Protein AF-A0A6N2RXX1-F1 (afdb_monomer_lite)

Foldseek 3Di:
DADQQPFDDPQDWQPSNQEHAQFEAEDEQVVVVVCQAAPDQDQVWADAQWDADPVRRTRGYTYWYHYDVDQWIWTQHDNNPAIATTHRRVVSLVVLLVVVLVVCLVCCQEPDQAQKDWDWQVNCCVPPVHHDAPNRHSQVVSLVVNVVDPQFPDWDDDGTTIITGGDNVSHDRHDDDDDDDDDDPVVVVVVVVVVVVVCVVPDDLVVSCCCCCVVVVHDPVRVVVVPHDRDDDDDDDDDDDDDDDDDDAADQQLLLLLLVLLCQLVVPDPVLGQWDDDVPDPGIDGDPPDDPVSSVVSSVVSCVLLVHDRGCSRGDPPSPDSLRSNLSSQLSVLLVVDDFQWWFWFFDLGANRDQPNTDIFIWTWHAADNVLSATWTHGPRYIDPRHHSSRGFFTADQVAQDDDPNRGRTDGHRNHDDVSNVVVSVVSNVVVVVVVVVVVVVVD

Secondary structure (DSSP, 8-state):
--B------SSTT--GGGEEEEEEEEEPHHHHHHHHHS----GGG----EEE-TTS-EEEEEEEEEETT-S-EEEEEGGGTEEEEETTHHHHHHHHHHHHHHHHHHHHHHH-SSSEEEEEHHHHHHHH-----TTSSHHHHHHHHHHT-TTEEEEEE-SSEEEEEEPGGG-S------PPP---HHHHHHHHHHHHHHHHHHS-HHHHHIIIIIIS---HHHHHHTT--------------------SS--HHHHHHHHHHHHHHTT--TTT-SEEE-TTSSSEEE-TT--HHHHHHHHHHHHHHHT--HHHHHH-S---SHHHHHHHHHHHHHHHH--TT-EEEEE-SS-SSSTT---EEEEEEEEEETTTTEEEEE-SSSEEEEEEGGGEEEEE-TT---EETTEETEEESTT--HHHHHHHHHHHHHHHHHHHHHHHHTT-

pLDDT: mean 76.18, std 17.65, range [24.36, 97.25]

Radius of gyration: 32.14 Å; chains: 1; bounding box: 74×52×93 Å

Structure (mmCIF, N/CA/C/O backbone):
data_AF-A0A6N2RXX1-F1
#
_entry.id   AF-A0A6N2RXX1-F1
#
loop_
_atom_site.group_PDB
_atom_site.id
_atom_site.type_symbol
_atom_site.label_atom_id
_atom_site.label_alt_id
_atom_site.label_comp_id
_atom_site.label_asym_id
_atom_site.label_entity_id
_atom_site.label_seq_id
_atom_site.pdbx_PDB_ins_code
_atom_site.Cartn_x
_atom_site.Cartn_y
_atom_site.Cartn_z
_atom_site.occupancy
_atom_site.B_iso_or_equiv
_atom_site.auth_seq_id
_atom_site.auth_comp_id
_atom_site.auth_asym_id
_atom_site.auth_atom_id
_atom_site.pdbx_PDB_model_num
ATOM 1 N N . MET A 1 1 ? -1.535 -0.292 22.516 1.00 28.02 1 MET A N 1
ATOM 2 C CA . MET A 1 1 ? -1.812 -1.536 21.790 1.00 28.02 1 MET A CA 1
ATOM 3 C C . MET A 1 1 ? -3.136 -1.359 21.082 1.00 28.02 1 MET A C 1
ATOM 5 O O . MET A 1 1 ? -4.119 -1.074 21.753 1.00 28.02 1 MET A O 1
ATOM 9 N N . ARG A 1 2 ? -3.084 -1.379 19.746 1.00 32.72 2 ARG A N 1
ATOM 10 C CA . ARG A 1 2 ? -4.184 -1.070 18.832 1.00 32.72 2 ARG A CA 1
ATOM 11 C C . ARG A 1 2 ? -4.596 -2.328 18.053 1.00 32.72 2 ARG A C 1
ATOM 13 O O . ARG A 1 2 ? -3.979 -3.392 18.169 1.00 32.72 2 ARG A O 1
ATOM 20 N N . LEU A 1 3 ? -5.670 -2.205 17.281 1.00 32.88 3 LEU A N 1
ATOM 21 C CA . LEU A 1 3 ? -6.400 -3.296 16.641 1.00 32.88 3 LEU A CA 1
ATOM 22 C C . LEU A 1 3 ? -5.507 -4.081 15.654 1.00 32.88 3 LEU A C 1
ATOM 24 O O . LEU A 1 3 ? -5.335 -3.693 14.500 1.00 32.88 3 LEU A O 1
ATOM 28 N N . LYS A 1 4 ? -4.931 -5.207 16.102 1.00 34.56 4 LYS A N 1
ATOM 29 C CA . LYS A 1 4 ? -4.137 -6.118 15.256 1.00 34.56 4 LYS A CA 1
ATOM 30 C C . LYS A 1 4 ? -5.055 -6.932 14.346 1.00 34.56 4 LYS A C 1
ATOM 32 O O . LYS A 1 4 ? -5.512 -8.018 14.700 1.00 34.56 4 LYS A O 1
ATOM 37 N N . LEU A 1 5 ? -5.312 -6.408 13.154 1.00 39.44 5 LEU A N 1
ATOM 38 C CA . LEU A 1 5 ? -6.092 -7.075 12.114 1.00 39.44 5 LEU A CA 1
ATOM 39 C C . LEU A 1 5 ? -5.300 -8.266 11.541 1.00 39.44 5 LEU A C 1
ATOM 41 O O . LEU A 1 5 ? -4.427 -8.092 10.705 1.00 39.44 5 LEU A O 1
ATOM 45 N N . GLN A 1 6 ? -5.582 -9.509 11.937 1.00 35.28 6 GLN A N 1
ATOM 46 C CA . GLN A 1 6 ? -5.047 -10.672 11.208 1.00 35.28 6 GLN A CA 1
ATOM 47 C C . GLN A 1 6 ? -5.893 -10.951 9.964 1.00 35.28 6 GLN A C 1
ATOM 49 O O . GLN A 1 6 ? -6.809 -11.770 9.995 1.00 35.28 6 GLN A O 1
ATOM 54 N N . LEU A 1 7 ? -5.587 -10.261 8.867 1.00 38.50 7 LEU A N 1
ATOM 55 C CA . LEU A 1 7 ? -6.271 -10.429 7.587 1.00 38.50 7 LEU A CA 1
ATOM 56 C C . LEU A 1 7 ? -5.532 -11.393 6.645 1.00 38.50 7 LEU A C 1
ATOM 58 O O . LEU A 1 7 ? -4.312 -11.322 6.511 1.00 38.50 7 LEU A O 1
ATOM 62 N N . PRO A 1 8 ? -6.227 -12.316 5.961 1.00 33.00 8 PRO A N 1
ATOM 63 C CA . PRO A 1 8 ? -5.597 -13.172 4.966 1.00 33.00 8 PRO A CA 1
ATOM 64 C C . PRO A 1 8 ? -5.339 -12.383 3.671 1.00 33.00 8 PRO A C 1
ATOM 66 O O . PRO A 1 8 ? -6.195 -12.306 2.792 1.00 33.00 8 PRO A O 1
ATOM 69 N N . ALA A 1 9 ? -4.137 -11.825 3.519 1.00 37.69 9 ALA A N 1
ATOM 70 C CA . ALA A 1 9 ? -3.698 -11.240 2.254 1.00 37.69 9 ALA A CA 1
ATOM 71 C C . ALA A 1 9 ? -3.457 -12.344 1.205 1.00 37.69 9 ALA A C 1
ATOM 73 O O . ALA A 1 9 ? -2.726 -13.309 1.439 1.00 37.69 9 ALA A O 1
ATOM 74 N N . LYS A 1 10 ? -4.044 -12.201 0.009 1.00 36.59 10 LYS A N 1
ATOM 75 C CA . LYS A 1 10 ? -3.850 -13.145 -1.111 1.00 36.59 10 LYS A CA 1
ATOM 76 C C . LYS A 1 10 ? -2.508 -12.980 -1.843 1.00 36.59 10 LYS A C 1
ATOM 78 O O . LYS A 1 10 ? -2.251 -13.720 -2.787 1.00 36.59 10 LYS A O 1
ATOM 83 N N . ALA A 1 11 ? -1.650 -12.069 -1.388 1.00 38.34 11 ALA A N 1
ATOM 84 C CA . ALA A 1 11 ? -0.317 -11.822 -1.930 1.00 38.34 11 ALA A CA 1
ATOM 85 C C . ALA A 1 11 ? 0.735 -11.824 -0.806 1.00 38.34 11 ALA A C 1
ATOM 87 O O . ALA A 1 11 ? 1.300 -10.802 -0.462 1.00 38.34 11 ALA A O 1
ATOM 88 N N . GLY A 1 12 ? 0.922 -12.985 -0.173 1.00 34.97 12 GLY A N 1
ATOM 89 C CA . GLY A 1 12 ? 2.182 -13.546 0.349 1.00 34.97 12 GLY A CA 1
ATOM 90 C C . GLY A 1 12 ? 3.215 -12.763 1.185 1.00 34.97 12 GLY A C 1
ATOM 91 O O . GLY A 1 12 ? 4.083 -13.444 1.727 1.00 34.97 12 GLY A O 1
ATOM 92 N N . ARG A 1 13 ? 3.216 -11.430 1.308 1.00 39.09 13 ARG A N 1
ATOM 93 C CA . ARG A 1 13 ? 4.309 -10.677 1.964 1.00 39.09 13 ARG A CA 1
ATOM 94 C C . ARG A 1 13 ? 3.906 -9.416 2.720 1.00 39.09 13 ARG A C 1
ATOM 96 O O . ARG A 1 13 ? 4.776 -8.806 3.327 1.00 39.09 13 ARG A O 1
ATOM 103 N N . PHE A 1 14 ? 2.627 -9.056 2.765 1.00 40.34 14 PHE A N 1
ATOM 104 C CA . PHE A 1 14 ? 2.208 -8.004 3.682 1.00 40.34 14 PHE A CA 1
ATOM 105 C C . PHE A 1 14 ? 2.160 -8.531 5.118 1.00 40.34 14 PHE A C 1
ATOM 107 O O . PHE A 1 14 ? 1.341 -9.387 5.474 1.00 40.34 14 PHE A O 1
ATOM 114 N N . HIS A 1 15 ? 3.076 -8.043 5.943 1.00 48.12 15 HIS A N 1
ATOM 115 C CA . HIS A 1 15 ? 3.173 -8.391 7.347 1.00 48.12 15 HIS A CA 1
ATOM 116 C C . HIS A 1 15 ? 2.319 -7.431 8.178 1.00 48.12 15 HIS A C 1
ATOM 118 O O . HIS A 1 15 ? 2.814 -6.515 8.817 1.00 48.12 15 HIS A O 1
ATOM 124 N N . ILE A 1 16 ? 1.008 -7.685 8.208 1.00 50.62 16 ILE A N 1
ATOM 125 C CA . ILE A 1 16 ? -0.006 -6.834 8.867 1.00 50.62 16 ILE A CA 1
ATOM 126 C C . ILE A 1 16 ? 0.280 -6.570 10.362 1.00 50.62 16 ILE A C 1
ATOM 128 O O . ILE A 1 16 ? -0.281 -5.660 10.960 1.00 50.62 16 ILE A O 1
ATOM 132 N N . PHE A 1 17 ? 1.179 -7.330 10.995 1.00 50.12 17 PHE A N 1
ATOM 133 C CA . PHE A 1 17 ? 1.635 -7.033 12.355 1.00 50.12 17 PHE A CA 1
ATOM 134 C C . PHE A 1 17 ? 2.428 -5.719 12.479 1.00 50.12 17 PHE A C 1
ATOM 136 O O . PHE A 1 17 ? 2.719 -5.322 13.605 1.00 50.12 17 PHE A O 1
ATOM 143 N N . GLU A 1 18 ? 2.755 -5.068 11.361 1.00 61.78 18 GLU A N 1
ATOM 144 C CA . GLU A 1 18 ? 3.398 -3.752 11.280 1.00 61.78 18 GLU A CA 1
ATOM 145 C C . GLU A 1 18 ? 2.392 -2.621 11.005 1.00 61.78 18 GLU A C 1
ATOM 147 O O . GLU A 1 18 ? 2.807 -1.499 10.746 1.00 61.78 18 GLU A O 1
ATOM 152 N N . CYS A 1 19 ? 1.077 -2.872 11.043 1.00 68.62 19 CYS A N 1
ATOM 153 C CA . CYS A 1 19 ? 0.059 -1.850 10.776 1.00 68.62 19 CYS A CA 1
ATOM 154 C C . CYS A 1 19 ? -1.012 -1.793 11.868 1.00 68.62 19 CYS A C 1
ATOM 156 O O . CYS A 1 19 ? -1.507 -2.822 12.332 1.00 68.62 19 CYS A O 1
ATOM 158 N N . GLU A 1 20 ? -1.401 -0.579 12.249 1.00 77.25 20 GLU A N 1
ATOM 159 C CA . GLU A 1 20 ? -2.408 -0.313 13.270 1.00 77.25 20 GLU A CA 1
ATOM 160 C C . GLU A 1 20 ? -3.449 0.694 12.771 1.00 77.25 20 GLU A C 1
ATOM 162 O O . GLU A 1 20 ? -3.149 1.850 12.465 1.00 77.25 20 GLU A O 1
ATOM 167 N N . ALA A 1 21 ? -4.705 0.244 12.726 1.00 83.06 21 ALA A N 1
ATOM 168 C CA . ALA A 1 21 ? -5.842 1.107 12.443 1.00 83.06 21 ALA A CA 1
ATOM 169 C C . ALA A 1 21 ? -6.197 1.919 13.690 1.00 83.06 21 ALA A C 1
ATOM 171 O O . ALA A 1 21 ? -6.701 1.368 14.669 1.00 83.06 21 ALA A O 1
ATOM 172 N N . VAL A 1 22 ? -5.923 3.222 13.648 1.00 81.75 22 VAL A N 1
ATOM 173 C CA . VAL A 1 22 ? -6.291 4.168 14.717 1.00 81.75 22 VAL A CA 1
ATOM 174 C C . VAL A 1 22 ? -7.716 4.682 14.564 1.00 81.75 22 VAL A C 1
ATOM 176 O O . VAL A 1 22 ? -8.329 5.124 15.527 1.00 81.75 22 VAL A O 1
ATOM 179 N N . ARG A 1 23 ? -8.251 4.601 13.345 1.00 85.50 23 ARG A N 1
ATOM 180 C CA . ARG A 1 23 ? -9.606 5.013 12.999 1.00 85.50 23 ARG A CA 1
ATOM 181 C C . ARG A 1 23 ? -10.190 4.047 11.982 1.00 85.50 23 ARG A C 1
ATOM 183 O O . ARG A 1 23 ? -9.459 3.483 11.164 1.00 85.50 23 ARG A O 1
ATOM 190 N N . LEU A 1 24 ? -11.504 3.893 12.013 1.00 89.44 24 LEU A N 1
ATOM 191 C CA . LEU A 1 24 ? -12.276 3.158 11.032 1.00 89.44 24 LEU A CA 1
ATOM 192 C C . LEU A 1 24 ? -13.330 4.071 10.410 1.00 89.44 24 LEU A C 1
ATOM 194 O O . LEU A 1 24 ? -14.099 4.723 11.109 1.00 89.44 24 LEU A O 1
ATOM 198 N N . VAL A 1 25 ? -13.379 4.099 9.082 1.00 90.12 25 VAL A N 1
ATOM 199 C CA . VAL A 1 25 ? -14.381 4.846 8.319 1.00 90.12 25 VAL A CA 1
ATOM 200 C C . VAL A 1 25 ? -15.158 3.870 7.451 1.00 90.12 25 VAL A C 1
ATOM 202 O O . VAL A 1 25 ? -14.565 3.087 6.713 1.00 90.12 25 VAL A O 1
ATOM 205 N N . THR A 1 26 ? -16.488 3.918 7.522 1.00 91.00 26 THR A N 1
ATOM 206 C CA . THR A 1 26 ? -17.349 3.179 6.593 1.00 91.00 26 THR A CA 1
ATOM 207 C C . THR A 1 26 ? -17.915 4.141 5.556 1.00 91.00 26 THR A C 1
ATOM 209 O O . THR A 1 26 ? -18.614 5.087 5.908 1.00 91.00 26 THR A O 1
ATOM 212 N N . LEU A 1 27 ? -17.594 3.905 4.286 1.00 91.94 27 LEU A N 1
ATOM 213 C CA . LEU A 1 27 ? -18.096 4.662 3.144 1.00 91.94 27 LEU A CA 1
ATOM 214 C C . LEU A 1 27 ? -19.328 3.976 2.530 1.00 91.94 27 LEU A C 1
ATOM 216 O O . LEU A 1 27 ? -19.380 2.739 2.496 1.00 91.94 27 LEU A O 1
ATOM 220 N N . PRO A 1 28 ? -20.293 4.743 1.991 1.00 93.38 28 PRO A N 1
ATOM 221 C CA . PRO A 1 28 ? -21.356 4.207 1.143 1.00 93.38 28 PRO A CA 1
ATOM 222 C C . PRO A 1 28 ? -20.793 3.429 -0.056 1.00 93.38 28 PRO A C 1
ATOM 224 O O . PRO A 1 28 ? -19.703 3.737 -0.531 1.00 93.38 28 PRO A O 1
ATOM 227 N N . ASP A 1 29 ? -21.548 2.458 -0.582 1.00 89.88 29 ASP A N 1
ATOM 228 C CA . ASP A 1 29 ? -21.119 1.588 -1.698 1.00 89.88 29 ASP A CA 1
ATOM 229 C C . ASP A 1 29 ? -20.567 2.377 -2.903 1.00 89.88 29 ASP A C 1
ATOM 231 O O . ASP A 1 29 ? -19.443 2.131 -3.336 1.00 89.88 29 ASP A O 1
ATOM 235 N N . GLU A 1 30 ? -21.314 3.373 -3.396 1.00 88.81 30 GLU A N 1
ATOM 236 C CA . GLU A 1 30 ? -20.895 4.190 -4.548 1.00 88.81 30 GLU A CA 1
ATOM 237 C C . GLU A 1 30 ? -19.594 4.962 -4.269 1.00 88.81 30 GLU A C 1
ATOM 239 O O . GLU A 1 30 ? -18.676 4.932 -5.084 1.00 88.81 30 GLU A O 1
ATOM 244 N N . GLU A 1 31 ? -19.470 5.581 -3.092 1.00 91.00 31 GLU A N 1
ATOM 245 C CA . GLU A 1 31 ? -18.271 6.342 -2.719 1.00 91.00 31 GLU A CA 1
ATOM 246 C C . GLU A 1 31 ? -17.062 5.427 -2.501 1.00 91.00 31 GLU A C 1
ATOM 248 O O . GLU A 1 31 ? -15.945 5.768 -2.882 1.00 91.00 31 GLU A O 1
ATOM 253 N N . PHE A 1 32 ? -17.274 4.243 -1.925 1.00 89.69 32 PHE A N 1
ATOM 254 C CA . PHE A 1 32 ? -16.216 3.257 -1.753 1.00 89.69 32 PHE A CA 1
ATOM 255 C C . PHE A 1 32 ? -15.717 2.730 -3.103 1.00 89.69 32 PHE A C 1
ATOM 257 O O . PHE A 1 32 ? -14.515 2.555 -3.278 1.00 89.69 32 PHE A O 1
ATOM 264 N N . GLN A 1 33 ? -16.609 2.510 -4.074 1.00 83.12 33 GLN A N 1
ATOM 265 C CA . GLN A 1 33 ? -16.212 2.125 -5.431 1.00 83.12 33 GLN A CA 1
ATOM 266 C C . GLN A 1 33 ? -15.432 3.226 -6.142 1.00 83.12 33 GLN A C 1
ATOM 268 O O . GLN A 1 33 ? -14.406 2.945 -6.760 1.00 83.12 33 GLN A O 1
ATOM 273 N N . ASP A 1 34 ? -15.883 4.474 -6.043 1.00 84.44 34 ASP A N 1
ATOM 274 C CA . ASP A 1 34 ? -15.155 5.613 -6.602 1.00 84.44 34 ASP A CA 1
ATOM 275 C C . ASP A 1 34 ? -13.771 5.754 -5.954 1.00 84.44 34 ASP A C 1
ATOM 277 O O . ASP A 1 34 ? -12.774 5.933 -6.654 1.00 84.44 34 ASP A O 1
ATOM 281 N N . PHE A 1 35 ? -13.691 5.567 -4.635 1.00 84.25 35 PHE A N 1
ATOM 282 C CA . PHE A 1 35 ? -12.435 5.549 -3.896 1.00 84.25 35 PHE A CA 1
ATOM 283 C C . PHE A 1 35 ? -11.509 4.401 -4.322 1.00 84.25 35 PHE A C 1
ATOM 285 O O . PHE A 1 35 ? -10.310 4.616 -4.439 1.00 84.25 35 PHE A O 1
ATOM 292 N N . LEU A 1 36 ? -12.030 3.203 -4.611 1.00 78.12 36 LEU A N 1
ATOM 293 C CA . LEU A 1 36 ? -11.219 2.112 -5.165 1.00 78.12 36 LEU A CA 1
ATOM 294 C C . LEU A 1 36 ? -10.696 2.451 -6.568 1.00 78.12 36 LEU A C 1
ATOM 296 O O . LEU A 1 36 ? -9.540 2.183 -6.872 1.00 78.12 36 LEU A O 1
ATOM 300 N N . ASN A 1 37 ? -11.516 3.068 -7.421 1.00 73.12 37 ASN A N 1
ATOM 301 C CA . ASN A 1 37 ? -11.103 3.430 -8.780 1.00 73.12 37 ASN A CA 1
ATOM 302 C C . ASN A 1 37 ? -10.039 4.539 -8.811 1.00 73.12 37 ASN A C 1
ATOM 304 O O . ASN A 1 37 ? -9.254 4.599 -9.756 1.00 73.12 37 ASN A O 1
ATOM 308 N N . GLY A 1 38 ? -10.015 5.405 -7.799 1.00 73.38 38 GLY A N 1
ATOM 309 C CA . GLY A 1 38 ? -9.033 6.473 -7.659 1.00 73.38 38 GLY A CA 1
ATOM 310 C C . GLY A 1 38 ? -8.857 6.876 -6.197 1.00 73.38 38 GLY A C 1
ATOM 311 O O . GLY A 1 38 ? -9.478 7.858 -5.763 1.00 73.38 38 GLY A O 1
ATOM 312 N N . PRO A 1 39 ? -8.017 6.150 -5.434 1.00 75.94 39 PRO A N 1
ATOM 313 C CA . PRO A 1 39 ? -7.674 6.541 -4.078 1.00 75.94 39 PRO A CA 1
ATOM 314 C C . PRO A 1 39 ? -7.037 7.922 -4.121 1.00 75.94 39 PRO A C 1
ATOM 316 O O . PRO A 1 39 ? -6.172 8.204 -4.948 1.00 75.94 39 PRO A O 1
ATOM 319 N N . HIS A 1 40 ? -7.500 8.810 -3.258 1.00 76.94 40 HIS A N 1
ATOM 320 C CA . HIS A 1 40 ? -7.019 10.178 -3.214 1.00 76.94 40 HIS A CA 1
ATOM 321 C C . HIS A 1 40 ? -6.858 10.612 -1.770 1.00 76.94 40 HIS A C 1
ATOM 323 O O . HIS A 1 40 ? -7.601 10.185 -0.878 1.00 76.94 40 HIS A O 1
ATOM 329 N N . GLN A 1 41 ? -5.875 11.480 -1.556 1.00 74.75 41 GLN A N 1
ATOM 330 C CA . GLN A 1 41 ? -5.638 12.063 -0.253 1.00 74.75 41 GLN A CA 1
ATOM 331 C C . GLN A 1 41 ? -6.835 12.934 0.146 1.00 74.75 41 GLN A C 1
ATOM 333 O O . GLN A 1 41 ? -7.268 13.819 -0.593 1.00 74.75 41 GLN A O 1
ATOM 338 N N . ASP A 1 42 ? -7.361 12.671 1.335 1.00 78.44 42 ASP A N 1
ATOM 339 C CA . ASP A 1 42 ? -8.474 13.383 1.950 1.00 78.44 42 ASP A CA 1
ATOM 340 C C . ASP A 1 42 ? -8.125 13.568 3.432 1.00 78.44 42 ASP A C 1
ATOM 342 O O . ASP A 1 42 ? -7.522 12.688 4.052 1.00 78.44 42 ASP A O 1
ATOM 346 N N . GLY A 1 43 ? -8.517 14.698 4.025 1.00 73.31 43 GLY A N 1
ATOM 347 C CA . GLY A 1 43 ? -8.325 14.944 5.457 1.00 73.31 43 GLY A CA 1
ATOM 348 C C . GLY A 1 43 ? -8.978 13.879 6.348 1.00 73.31 43 GLY A C 1
ATOM 349 O O . GLY A 1 43 ? -8.560 13.696 7.489 1.00 73.31 43 GLY A O 1
ATOM 350 N N . ARG A 1 44 ? -9.954 13.123 5.825 1.00 77.12 44 ARG A N 1
ATOM 351 C CA . ARG A 1 44 ? -10.572 11.966 6.493 1.00 77.12 44 ARG A CA 1
ATOM 352 C C . ARG A 1 44 ? -9.586 10.838 6.815 1.00 77.12 44 ARG A C 1
ATOM 354 O O . ARG A 1 44 ? -9.825 10.090 7.763 1.00 77.12 44 ARG A O 1
ATOM 361 N N . TRP A 1 45 ? -8.487 10.732 6.069 1.00 80.56 45 TRP A N 1
ATOM 362 C CA . TRP A 1 45 ? -7.465 9.691 6.227 1.00 80.56 45 TRP A CA 1
ATOM 363 C C . TRP A 1 45 ? -6.274 10.136 7.081 1.00 80.56 45 TRP A C 1
ATOM 365 O O . TRP A 1 45 ? -5.329 9.369 7.256 1.00 80.56 45 TRP A O 1
ATOM 375 N N . ALA A 1 46 ? -6.291 11.373 7.587 1.00 72.00 46 ALA A N 1
ATOM 376 C CA . ALA A 1 46 ? -5.183 11.923 8.350 1.00 72.00 46 ALA A CA 1
ATOM 377 C C . ALA A 1 46 ? -4.998 11.147 9.664 1.00 72.00 46 ALA A C 1
ATOM 379 O O . ALA A 1 46 ? -5.823 11.217 10.577 1.00 72.00 46 ALA A O 1
ATOM 380 N N . ALA A 1 47 ? -3.892 10.416 9.733 1.00 68.50 47 ALA A N 1
ATOM 381 C CA . ALA A 1 47 ? -3.365 9.763 10.916 1.00 68.50 47 ALA A CA 1
ATOM 382 C C . ALA A 1 47 ? -1.858 10.029 10.965 1.00 68.50 47 ALA A C 1
ATOM 384 O O . ALA A 1 47 ? -1.234 10.233 9.918 1.00 68.50 47 ALA A O 1
ATOM 385 N N . GLU A 1 48 ? -1.282 10.022 12.167 1.00 69.00 48 GLU A N 1
ATOM 386 C CA . GLU A 1 48 ? 0.174 10.026 12.313 1.00 69.00 48 GLU A CA 1
ATOM 387 C C . GLU A 1 48 ? 0.776 8.869 11.503 1.00 69.00 48 GLU A C 1
ATOM 389 O O . GLU A 1 48 ? 0.171 7.797 11.433 1.00 69.00 48 GLU A O 1
ATOM 394 N N . PRO A 1 49 ? 1.926 9.069 10.847 1.00 63.53 49 PRO A N 1
ATOM 395 C CA . PRO A 1 49 ? 2.363 8.166 9.791 1.00 63.53 49 PRO A CA 1
ATOM 396 C C . PRO A 1 49 ? 2.836 6.808 10.329 1.00 63.53 49 PRO A C 1
ATOM 398 O O . PRO A 1 49 ? 2.574 5.773 9.711 1.00 63.53 49 PRO A O 1
ATOM 401 N N . PHE A 1 50 ? 3.505 6.780 11.487 1.00 71.50 50 PHE A N 1
ATOM 402 C CA . PHE A 1 50 ? 3.967 5.564 12.166 1.00 71.50 50 PHE A CA 1
ATOM 403 C C . PHE A 1 50 ? 4.629 5.902 13.518 1.00 71.50 50 PHE A C 1
ATOM 405 O O . PHE A 1 50 ? 4.926 7.058 13.804 1.00 71.50 50 PHE A O 1
ATOM 412 N N . TYR A 1 51 ? 4.965 4.872 14.296 1.00 68.56 51 TYR A N 1
ATOM 413 C CA . TYR A 1 51 ? 5.876 4.954 15.445 1.00 68.56 51 TYR A CA 1
ATOM 414 C C . TYR A 1 51 ? 6.785 3.714 15.501 1.00 68.56 51 TYR A C 1
ATOM 416 O O . TYR A 1 51 ? 6.542 2.724 14.807 1.00 68.56 51 TYR A O 1
ATOM 424 N N . ALA A 1 52 ? 7.846 3.755 16.309 1.00 68.00 52 ALA A N 1
ATOM 425 C CA . ALA A 1 52 ? 8.693 2.590 16.567 1.00 68.00 52 ALA A CA 1
ATOM 426 C C . ALA A 1 52 ? 8.207 1.834 17.813 1.00 68.00 52 ALA A C 1
ATOM 428 O O . ALA A 1 52 ? 8.001 2.435 18.868 1.00 68.00 52 ALA A O 1
ATOM 429 N N . ASP A 1 53 ? 8.034 0.516 17.709 1.00 68.62 53 ASP A N 1
ATOM 430 C CA . ASP A 1 53 ? 7.743 -0.324 18.870 1.00 68.62 53 ASP A CA 1
ATOM 431 C C . ASP A 1 53 ? 8.981 -0.512 19.772 1.00 68.62 53 ASP A C 1
ATOM 433 O O . ASP A 1 53 ? 10.100 -0.129 19.431 1.00 68.62 53 ASP A O 1
ATOM 437 N N . GLU A 1 54 ? 8.795 -1.154 20.929 1.00 64.50 54 GLU A N 1
ATOM 438 C CA . GLU A 1 54 ? 9.867 -1.431 21.905 1.00 64.50 54 GLU A CA 1
ATOM 439 C C . GLU A 1 54 ? 11.048 -2.247 21.335 1.00 64.50 54 GLU A C 1
ATOM 441 O O . GLU A 1 54 ? 12.114 -2.309 21.945 1.00 64.50 54 GLU A O 1
ATOM 446 N N . HIS A 1 55 ? 10.874 -2.885 20.173 1.00 67.75 55 HIS A N 1
ATOM 447 C CA . HIS A 1 55 ? 11.894 -3.668 19.476 1.00 67.75 55 HIS A CA 1
ATOM 448 C C . HIS A 1 55 ? 12.505 -2.902 18.290 1.00 67.75 55 HIS A C 1
ATOM 450 O O . HIS A 1 55 ? 13.251 -3.491 17.505 1.00 67.75 55 HIS A O 1
ATOM 456 N N . GLY A 1 56 ? 12.191 -1.610 18.143 1.00 62.53 56 GLY A N 1
ATOM 457 C CA . GLY A 1 56 ? 12.637 -0.766 17.038 1.00 62.53 56 GLY A CA 1
ATOM 458 C C . GLY A 1 56 ? 11.954 -1.085 15.707 1.00 62.53 56 GLY A C 1
ATOM 459 O O . GLY A 1 56 ? 12.449 -0.672 14.660 1.00 62.53 56 GLY A O 1
ATOM 460 N N . ARG A 1 57 ? 10.846 -1.840 15.712 1.00 65.50 57 ARG A N 1
ATOM 461 C CA . ARG A 1 57 ? 10.079 -2.119 14.493 1.00 65.50 57 ARG A CA 1
ATOM 462 C C . ARG A 1 57 ? 9.149 -0.962 14.200 1.00 65.50 57 ARG A C 1
ATOM 464 O O . ARG A 1 57 ? 8.463 -0.466 15.090 1.00 65.50 57 ARG A O 1
ATOM 471 N N . ARG A 1 58 ? 9.098 -0.575 12.932 1.00 68.06 58 ARG A N 1
ATOM 472 C CA . ARG A 1 58 ? 8.199 0.464 12.449 1.00 68.06 58 ARG A CA 1
ATOM 473 C C . ARG A 1 58 ? 6.769 -0.068 12.418 1.00 68.06 58 ARG A C 1
ATOM 475 O O . ARG A 1 58 ? 6.517 -1.109 11.820 1.00 68.06 58 ARG A O 1
ATOM 482 N N . ILE A 1 59 ? 5.854 0.643 13.062 1.00 71.50 59 ILE A N 1
ATOM 483 C CA . ILE A 1 59 ? 4.427 0.340 13.068 1.00 71.50 59 ILE A CA 1
ATOM 484 C C . ILE A 1 59 ? 3.688 1.484 12.387 1.00 71.50 59 ILE A C 1
ATOM 486 O O . ILE A 1 59 ? 3.604 2.586 12.925 1.00 71.50 59 ILE A O 1
ATOM 490 N N . TYR A 1 60 ? 3.150 1.209 11.207 1.00 72.31 60 TYR A N 1
ATOM 491 C CA . TYR A 1 60 ? 2.393 2.149 10.395 1.00 72.31 60 TYR A CA 1
ATOM 492 C C . TYR A 1 60 ? 1.021 2.395 11.009 1.00 72.31 60 TYR A C 1
ATOM 494 O O . TYR A 1 60 ? 0.235 1.464 11.196 1.00 72.31 60 TYR A O 1
ATOM 502 N N . GLN A 1 61 ? 0.731 3.655 11.308 1.00 77.94 61 GLN A N 1
ATOM 503 C CA . GLN A 1 61 ? -0.582 4.074 11.774 1.00 77.94 61 GLN A CA 1
ATOM 504 C C . GLN A 1 61 ? -1.409 4.550 10.583 1.00 77.94 61 GLN A C 1
ATOM 506 O O . GLN A 1 61 ? -0.902 5.150 9.634 1.00 77.94 61 GLN A O 1
ATOM 511 N N . GLY A 1 62 ? -2.699 4.236 10.611 1.00 83.62 62 GLY A N 1
ATOM 512 C CA . GLY A 1 62 ? -3.571 4.557 9.495 1.00 83.62 62 GLY A CA 1
ATOM 513 C C . GLY A 1 62 ? -5.050 4.438 9.809 1.00 83.62 62 GLY A C 1
ATOM 514 O O . GLY A 1 62 ? -5.467 4.053 10.905 1.00 83.62 62 GLY A O 1
ATOM 515 N N . VAL A 1 63 ? -5.851 4.773 8.811 1.00 88.31 63 VAL A N 1
ATOM 516 C CA . VAL A 1 63 ? -7.305 4.702 8.824 1.00 88.31 63 VAL A CA 1
ATOM 517 C C . VAL A 1 63 ? -7.742 3.491 8.011 1.00 88.31 63 VAL A C 1
ATOM 519 O O . VAL A 1 63 ? -7.406 3.358 6.835 1.00 88.31 63 VAL A O 1
ATOM 522 N N . LEU A 1 64 ? -8.513 2.599 8.628 1.00 89.75 64 LEU A N 1
ATOM 523 C CA . LEU A 1 64 ? -9.156 1.506 7.913 1.00 89.75 64 LEU A CA 1
ATOM 524 C C . LEU A 1 64 ? -10.461 1.998 7.282 1.00 89.75 64 LEU A C 1
ATOM 526 O O . LEU A 1 64 ? -11.418 2.326 7.977 1.00 89.75 64 LEU A O 1
ATOM 530 N N . VAL A 1 65 ? -10.513 1.997 5.960 1.00 91.38 65 VAL A N 1
ATOM 531 C CA . VAL A 1 65 ? -11.677 2.358 5.157 1.00 91.38 65 VAL A CA 1
ATOM 532 C C . VAL A 1 65 ? -12.406 1.084 4.729 1.00 91.38 65 VAL A C 1
ATOM 534 O O . VAL A 1 65 ? -11.828 0.202 4.090 1.00 91.38 65 VAL A O 1
ATOM 537 N N . LEU A 1 66 ? -13.684 0.969 5.073 1.00 91.88 66 LEU A N 1
ATOM 538 C CA . LEU A 1 66 ? -14.569 -0.126 4.674 1.00 91.88 66 LEU A CA 1
ATOM 539 C C . LEU A 1 66 ? -15.702 0.408 3.794 1.00 91.88 66 LEU A C 1
ATOM 541 O O . LEU A 1 66 ? -16.169 1.520 4.002 1.00 91.88 66 LEU A O 1
ATOM 545 N N . GLY A 1 67 ? -16.203 -0.401 2.863 1.00 91.75 67 GLY A N 1
ATOM 546 C CA . GLY A 1 67 ? -17.403 -0.075 2.086 1.00 91.75 67 GLY A CA 1
ATOM 547 C C . GLY A 1 67 ? -18.655 -0.766 2.621 1.00 91.75 67 GLY A C 1
ATOM 548 O O . GLY A 1 67 ? -18.608 -1.939 3.004 1.00 91.75 67 GLY A O 1
ATOM 549 N N . GLU A 1 68 ? -19.800 -0.087 2.618 1.00 90.00 68 GLU A N 1
ATOM 550 C CA . GLU A 1 68 ? -21.092 -0.720 2.896 1.00 90.00 68 GLU A CA 1
ATOM 551 C C . GLU A 1 68 ? -21.364 -1.884 1.932 1.00 90.00 68 GLU A C 1
ATOM 553 O O . GLU A 1 68 ? -21.264 -1.753 0.718 1.00 90.00 68 GLU A O 1
ATOM 558 N N . GLY A 1 69 ? -21.683 -3.060 2.479 1.00 86.62 69 GLY A N 1
ATOM 559 C CA . GLY A 1 69 ? -21.904 -4.274 1.685 1.00 86.62 69 GLY A CA 1
ATOM 560 C C . GLY A 1 69 ? -20.630 -4.935 1.136 1.00 86.62 69 GLY A C 1
ATOM 561 O O . GLY A 1 69 ? -20.721 -6.034 0.582 1.00 86.62 69 GLY A O 1
ATOM 562 N N . HIS A 1 70 ? -19.450 -4.339 1.341 1.00 87.44 70 HIS A N 1
ATOM 563 C CA . HIS A 1 70 ? -18.169 -4.881 0.880 1.00 87.44 70 HIS A CA 1
ATOM 564 C C . HIS A 1 70 ? -17.507 -5.777 1.916 1.00 87.44 70 HIS A C 1
ATOM 566 O O . HIS A 1 70 ? -17.606 -5.567 3.122 1.00 87.44 70 HIS A O 1
ATOM 572 N N . LYS A 1 71 ? -16.818 -6.813 1.433 1.00 87.12 71 LYS A N 1
ATOM 573 C CA . LYS A 1 71 ? -16.060 -7.742 2.289 1.00 87.12 71 LYS A CA 1
ATOM 574 C C . LYS A 1 71 ? -14.653 -7.243 2.586 1.00 87.12 71 LYS A C 1
ATOM 576 O O . LYS A 1 71 ? -14.077 -7.601 3.612 1.00 87.12 71 LYS A O 1
ATOM 581 N N . ASP A 1 72 ? -14.117 -6.462 1.666 1.00 85.25 72 ASP A N 1
ATOM 582 C CA . ASP A 1 72 ? -12.742 -6.000 1.665 1.00 85.25 72 ASP A CA 1
ATOM 583 C C . ASP A 1 72 ? -12.676 -4.562 2.186 1.00 85.25 72 ASP A C 1
ATOM 585 O O . ASP A 1 72 ? -13.701 -3.905 2.382 1.00 85.25 72 ASP A O 1
ATOM 589 N N . GLY A 1 73 ? -11.466 -4.090 2.447 1.00 87.19 73 GLY A N 1
ATOM 590 C CA . GLY A 1 73 ? -11.210 -2.743 2.937 1.00 87.19 73 GLY A CA 1
ATOM 591 C C . GLY A 1 73 ? -9.935 -2.178 2.342 1.00 87.19 73 GLY A C 1
ATOM 592 O O . GLY A 1 73 ? -9.212 -2.869 1.627 1.00 87.19 73 GLY A O 1
ATOM 593 N N . VAL A 1 74 ? -9.656 -0.925 2.660 1.00 86.38 74 VAL A N 1
ATOM 594 C CA . VAL A 1 74 ? -8.422 -0.233 2.300 1.00 86.38 74 VAL A CA 1
ATOM 595 C C . VAL A 1 74 ? -7.853 0.384 3.562 1.00 86.38 74 VAL A C 1
ATOM 597 O O . VAL A 1 74 ? -8.568 1.023 4.320 1.00 86.38 74 VAL A O 1
ATOM 600 N N . PHE A 1 75 ? -6.573 0.188 3.813 1.00 85.88 75 PHE A N 1
ATOM 601 C CA . PHE A 1 75 ? -5.850 0.846 4.882 1.00 85.88 75 PHE A CA 1
ATOM 602 C C . PHE A 1 75 ? -5.121 2.049 4.305 1.00 85.88 75 PHE A C 1
ATOM 604 O O . PHE A 1 75 ? -4.172 1.889 3.543 1.00 85.88 75 PHE A O 1
ATOM 611 N N . ALA A 1 76 ? -5.602 3.242 4.632 1.00 85.25 76 ALA A N 1
ATOM 612 C CA . ALA A 1 76 ? -4.940 4.490 4.297 1.00 85.25 76 ALA A CA 1
ATOM 613 C C . ALA A 1 76 ? -3.923 4.802 5.395 1.00 85.25 76 ALA A C 1
ATOM 615 O O . ALA A 1 76 ? -4.300 4.928 6.557 1.00 85.25 76 ALA A O 1
ATOM 616 N N . TYR A 1 77 ? -2.647 4.908 5.058 1.00 80.12 77 TYR A N 1
ATOM 617 C CA . TYR A 1 77 ? -1.581 5.196 6.016 1.00 80.12 77 TYR A CA 1
ATOM 618 C C . TYR A 1 77 ? -0.777 6.403 5.561 1.00 80.12 77 TYR A C 1
ATOM 620 O O . TYR A 1 77 ? -1.009 6.941 4.475 1.00 80.12 77 TYR A O 1
ATOM 628 N N . ASP A 1 78 ? 0.131 6.857 6.424 1.00 73.06 78 ASP A N 1
ATOM 629 C CA . ASP A 1 78 ? 1.022 7.971 6.106 1.00 73.06 78 ASP A CA 1
ATOM 630 C C . ASP A 1 78 ? 0.251 9.255 5.740 1.00 73.06 78 ASP A C 1
ATOM 632 O O . ASP A 1 78 ? 0.367 9.824 4.655 1.00 73.06 78 ASP A O 1
ATOM 636 N N . GLY A 1 79 ? -0.682 9.645 6.617 1.00 72.88 79 GLY A N 1
ATOM 637 C CA . GLY A 1 79 ? -1.550 10.802 6.384 1.00 72.88 79 GLY A CA 1
ATOM 638 C C . GLY A 1 79 ? -2.469 10.681 5.158 1.00 72.88 79 GLY A C 1
ATOM 639 O O . GLY A 1 79 ? -2.919 11.701 4.629 1.00 72.88 79 GLY A O 1
ATOM 640 N N . GLY A 1 80 ? -2.727 9.460 4.677 1.00 72.94 80 GLY A N 1
ATOM 641 C CA . GLY A 1 80 ? -3.562 9.210 3.502 1.00 72.94 80 GLY A CA 1
ATOM 642 C C . GLY A 1 80 ? -2.861 9.446 2.169 1.00 72.94 80 GLY A C 1
ATOM 643 O O . GLY A 1 80 ? -3.544 9.653 1.168 1.00 72.94 80 GLY A O 1
ATOM 644 N N . LYS A 1 81 ? -1.525 9.457 2.154 1.00 73.69 81 LYS A N 1
ATOM 645 C CA . LYS A 1 81 ? -0.733 9.454 0.916 1.00 73.69 81 LYS A CA 1
ATOM 646 C C . LYS A 1 81 ? -0.694 8.072 0.275 1.00 73.69 81 LYS A C 1
ATOM 648 O O . LYS A 1 81 ? -0.639 7.962 -0.943 1.00 73.69 81 LYS A O 1
ATOM 653 N N . HIS A 1 82 ? -0.765 7.034 1.104 1.00 74.44 82 HIS A N 1
ATOM 654 C CA . HIS A 1 82 ? -0.587 5.657 0.682 1.00 74.44 82 HIS A CA 1
ATOM 655 C C . HIS A 1 82 ? -1.768 4.782 1.095 1.00 74.44 82 HIS A C 1
ATOM 657 O O . HIS A 1 82 ? -2.387 4.984 2.145 1.00 74.44 82 HIS A O 1
ATOM 663 N N . PHE A 1 83 ? -2.069 3.784 0.264 1.00 78.81 83 PHE A N 1
ATOM 664 C CA . PHE A 1 83 ? -3.248 2.940 0.415 1.00 78.81 83 PHE A CA 1
ATOM 665 C C . PHE A 1 83 ? -2.897 1.468 0.211 1.00 78.81 83 PHE A C 1
ATOM 667 O O . PHE A 1 83 ? -2.376 1.076 -0.828 1.00 78.81 83 PHE A O 1
ATOM 674 N N . ALA A 1 84 ? -3.234 0.636 1.191 1.00 78.19 84 ALA A N 1
ATOM 675 C CA . ALA A 1 84 ? -3.082 -0.810 1.125 1.00 78.19 84 ALA A CA 1
ATOM 676 C C . ALA A 1 84 ? -4.453 -1.481 1.024 1.00 78.19 84 ALA A C 1
ATOM 678 O O . ALA A 1 84 ? -5.316 -1.293 1.880 1.00 78.19 84 ALA A O 1
ATOM 679 N N . TYR A 1 85 ? -4.673 -2.300 0.002 1.00 76.69 85 TYR A N 1
ATOM 680 C CA . TYR A 1 85 ? -5.911 -3.058 -0.126 1.00 76.69 85 TYR A CA 1
ATOM 681 C C . TYR A 1 85 ? -5.890 -4.290 0.784 1.00 76.69 85 TYR A C 1
ATOM 683 O O . TYR A 1 85 ? -4.951 -5.088 0.782 1.00 76.69 85 TYR A O 1
ATOM 691 N N . LEU A 1 86 ? -6.970 -4.479 1.536 1.00 78.62 86 LEU A N 1
ATOM 692 C CA . LEU A 1 86 ? -7.107 -5.496 2.568 1.00 78.62 86 LEU A CA 1
ATOM 693 C C . LEU A 1 86 ? -8.282 -6.443 2.267 1.00 78.62 86 LEU A C 1
ATOM 695 O O . LEU A 1 86 ? -9.425 -6.184 2.663 1.00 78.62 86 LEU A O 1
ATOM 699 N N . PRO A 1 87 ? -8.022 -7.584 1.602 1.00 74.19 87 PRO A N 1
ATOM 700 C CA . PRO A 1 87 ? -9.037 -8.599 1.363 1.00 74.19 87 PRO A CA 1
ATOM 701 C C . PRO A 1 87 ? -9.620 -9.144 2.672 1.00 74.19 87 PRO A C 1
ATOM 703 O O . PRO A 1 87 ? -8.887 -9.533 3.581 1.00 74.19 87 PRO A O 1
ATOM 706 N N . GLY A 1 88 ? -10.945 -9.222 2.757 1.00 78.44 88 GLY A N 1
ATOM 707 C CA . GLY A 1 88 ? -11.660 -9.736 3.922 1.00 78.44 88 GLY A CA 1
ATOM 708 C C . GLY A 1 88 ? -11.624 -8.831 5.156 1.00 78.44 88 GLY A C 1
ATOM 709 O O . GLY A 1 88 ? -11.984 -9.315 6.233 1.00 78.44 88 GLY A O 1
ATOM 710 N N . ALA A 1 89 ? -11.204 -7.561 5.021 1.00 84.75 89 ALA A N 1
ATOM 711 C CA . ALA A 1 89 ? -11.070 -6.595 6.121 1.00 84.75 89 ALA A CA 1
ATOM 712 C C . ALA A 1 89 ? -12.268 -6.603 7.069 1.00 84.75 89 ALA A C 1
ATOM 714 O O . ALA A 1 89 ? -12.105 -6.722 8.286 1.00 84.75 89 ALA A O 1
ATOM 715 N N . ARG A 1 90 ? -13.476 -6.561 6.497 1.00 88.31 90 ARG A N 1
ATOM 716 C CA . ARG A 1 90 ? -14.716 -6.478 7.264 1.00 88.31 90 ARG A CA 1
ATOM 717 C C . ARG A 1 90 ? -14.906 -7.672 8.194 1.00 88.31 90 ARG A C 1
ATOM 719 O O . ARG A 1 90 ? -15.243 -7.480 9.352 1.00 88.31 90 ARG A O 1
ATOM 726 N N . ALA A 1 91 ? -14.614 -8.888 7.734 1.00 84.50 91 ALA A N 1
ATOM 727 C CA . ALA A 1 91 ? -14.794 -10.087 8.551 1.00 84.50 91 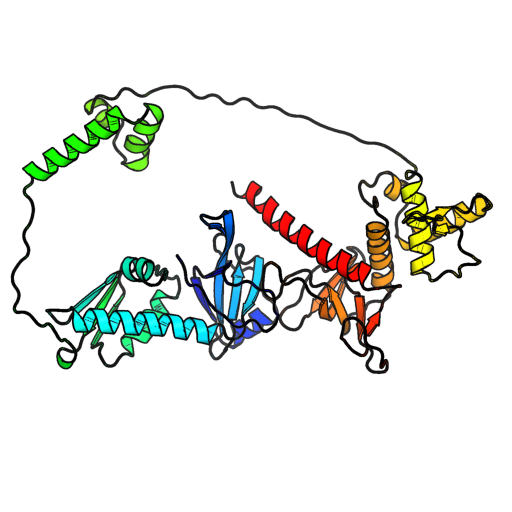ALA A CA 1
ATOM 728 C C . ALA A 1 91 ? -13.869 -10.112 9.780 1.00 84.50 91 ALA A C 1
ATOM 730 O O . ALA A 1 91 ? -14.253 -10.625 10.830 1.00 84.50 91 ALA A O 1
ATOM 731 N N . VAL A 1 92 ? -12.656 -9.563 9.664 1.00 83.56 92 VAL A N 1
ATOM 732 C CA . VAL A 1 92 ? -11.718 -9.498 10.794 1.00 83.56 92 VAL A CA 1
ATOM 733 C C . VAL A 1 92 ? -12.112 -8.406 11.770 1.00 83.56 92 VAL A C 1
ATOM 735 O O . VAL A 1 92 ? -12.114 -8.670 12.969 1.00 83.56 92 VAL A O 1
ATOM 738 N N . VAL A 1 93 ? -12.503 -7.229 11.273 1.00 87.06 93 VAL A N 1
ATOM 739 C CA . VAL A 1 93 ? -13.072 -6.172 12.121 1.00 87.06 93 VAL A CA 1
ATOM 740 C C . VAL A 1 93 ? -14.273 -6.717 12.883 1.00 87.06 93 VAL A C 1
ATOM 742 O O . VAL A 1 93 ? -14.268 -6.698 14.109 1.00 87.06 93 VAL A O 1
ATOM 745 N N . ASP A 1 94 ? -15.253 -7.287 12.179 1.00 89.44 94 ASP A N 1
ATOM 746 C CA . ASP A 1 94 ? -16.455 -7.852 12.792 1.00 89.44 94 ASP A CA 1
ATOM 747 C C . ASP A 1 94 ? -16.115 -8.903 13.849 1.00 89.44 94 ASP A C 1
ATOM 749 O O . ASP A 1 94 ? -16.694 -8.888 14.930 1.00 89.44 94 ASP A O 1
ATOM 753 N N . SER A 1 95 ? -15.144 -9.780 13.581 1.00 87.19 95 SER A N 1
ATOM 754 C CA . SER A 1 95 ? -14.715 -10.785 14.554 1.00 87.19 95 SER A CA 1
ATOM 755 C C . SER A 1 95 ? -14.085 -10.178 15.809 1.00 87.19 95 SER A C 1
ATOM 757 O O . SER A 1 95 ? -14.252 -10.748 16.885 1.00 87.19 95 SER A O 1
ATOM 759 N N . ILE A 1 96 ? -13.312 -9.099 15.687 1.00 86.31 96 ILE A N 1
ATOM 760 C CA . ILE A 1 96 ? -12.657 -8.450 16.832 1.00 86.31 96 ILE A CA 1
ATOM 761 C C . ILE A 1 96 ? -13.693 -7.692 17.660 1.00 86.31 96 ILE A C 1
ATOM 763 O O . ILE A 1 96 ? -13.711 -7.822 18.884 1.00 86.31 96 ILE A O 1
ATOM 767 N N . LEU A 1 97 ? -14.595 -6.970 16.994 1.00 90.56 97 LEU A N 1
ATOM 768 C CA . LEU A 1 97 ? -15.683 -6.264 17.661 1.00 90.56 97 LEU A CA 1
ATOM 769 C C . LEU A 1 97 ? -16.635 -7.238 18.363 1.00 90.56 97 LEU A C 1
ATOM 771 O O . LEU A 1 97 ? -16.999 -7.000 19.506 1.00 90.56 97 LEU A O 1
ATOM 775 N N . GLU A 1 98 ? -16.974 -8.375 17.748 1.00 92.50 98 GLU A N 1
ATOM 776 C CA . GLU A 1 98 ? -17.822 -9.391 18.387 1.00 92.50 98 GLU A CA 1
ATOM 777 C C . GLU A 1 98 ? -17.162 -9.984 19.642 1.00 92.50 98 GLU A C 1
ATOM 779 O O . GLU A 1 98 ? -17.828 -10.212 20.650 1.00 92.50 98 GLU A O 1
ATOM 784 N N . GLN A 1 99 ? -15.840 -10.196 19.621 1.00 89.69 99 GLN A N 1
ATOM 785 C CA . GLN A 1 99 ? -15.105 -10.639 20.811 1.00 89.69 99 GLN A CA 1
ATOM 786 C C . GLN A 1 99 ? -15.146 -9.597 21.933 1.00 89.69 99 GLN A C 1
ATOM 788 O O . GLN A 1 99 ? -15.261 -9.976 23.099 1.00 89.69 99 GLN A O 1
ATOM 793 N N . ALA A 1 100 ? -15.062 -8.308 21.594 1.00 91.81 100 ALA A N 1
ATOM 794 C CA . ALA A 1 100 ? -15.154 -7.226 22.568 1.00 91.81 100 ALA A CA 1
ATOM 795 C C . ALA A 1 100 ? -16.565 -7.136 23.161 1.00 91.81 100 ALA A C 1
ATOM 797 O O . ALA A 1 100 ? -16.712 -7.103 24.379 1.00 91.81 100 ALA A O 1
ATOM 798 N N . VAL A 1 101 ? -17.600 -7.209 22.322 1.00 95.25 101 VAL A N 1
ATOM 799 C CA . VAL A 1 101 ? -19.009 -7.216 22.743 1.00 95.25 101 VAL A CA 1
ATOM 800 C C . VAL A 1 101 ? -19.296 -8.385 23.683 1.00 95.25 101 VAL A C 1
ATOM 802 O O . VAL A 1 101 ? -19.806 -8.182 24.781 1.00 95.25 101 VAL A O 1
ATOM 805 N N . GLU A 1 102 ? -18.919 -9.607 23.303 1.00 94.56 102 GLU A N 1
ATOM 806 C CA . GLU A 1 102 ? -19.132 -10.793 24.141 1.00 94.56 102 GLU A CA 1
ATOM 807 C C . GLU A 1 102 ? -18.412 -10.667 25.491 1.00 94.56 102 GLU A C 1
ATOM 809 O O . GLU A 1 102 ? -18.934 -11.079 26.529 1.00 94.56 102 GLU A O 1
ATOM 814 N N . LYS A 1 103 ? -17.221 -10.060 25.499 1.00 93.44 103 LYS A N 1
ATOM 815 C CA . LYS A 1 103 ? -16.457 -9.811 26.719 1.00 93.44 103 LYS A CA 1
ATOM 816 C C . LYS A 1 103 ? -17.154 -8.803 27.631 1.00 93.44 103 LYS A C 1
ATOM 818 O O . LYS A 1 103 ? -17.337 -9.131 28.802 1.00 93.44 103 LYS A O 1
ATOM 823 N N . ILE A 1 104 ? -17.570 -7.652 27.096 1.00 93.44 104 ILE A N 1
ATOM 824 C CA . ILE A 1 104 ? -18.305 -6.609 27.828 1.00 93.44 104 ILE A CA 1
ATOM 825 C C . ILE A 1 104 ? -19.565 -7.209 28.452 1.00 93.44 104 ILE A C 1
ATOM 827 O O . ILE A 1 104 ? -19.754 -7.115 29.664 1.00 93.44 104 ILE A O 1
ATOM 831 N N . ILE A 1 105 ? -20.380 -7.902 27.647 1.00 94.44 105 ILE A N 1
ATOM 832 C CA . ILE A 1 105 ? -21.642 -8.491 28.105 1.00 94.44 105 ILE A CA 1
ATOM 833 C C . ILE A 1 105 ? -21.406 -9.526 29.200 1.00 94.44 105 ILE A C 1
ATOM 835 O O . ILE A 1 105 ? -22.058 -9.492 30.243 1.00 94.44 105 ILE A O 1
ATOM 839 N N . ARG A 1 106 ? -20.470 -10.454 28.984 1.00 92.44 106 ARG A N 1
ATOM 840 C CA . ARG A 1 106 ? -20.175 -11.507 29.956 1.00 92.44 106 ARG A CA 1
ATOM 841 C C . ARG A 1 106 ? -19.643 -10.923 31.261 1.00 92.44 106 ARG A C 1
ATOM 843 O O . ARG A 1 106 ? -20.108 -11.317 32.323 1.00 92.44 106 ARG A O 1
ATOM 850 N N . GLU A 1 107 ? -18.677 -10.010 31.203 1.00 91.44 107 GLU A N 1
ATOM 851 C CA . GLU A 1 107 ? -18.072 -9.432 32.406 1.00 91.44 107 GLU A CA 1
ATOM 852 C C . GLU A 1 107 ? -19.068 -8.554 33.165 1.00 91.44 107 GLU A C 1
ATOM 854 O O . GLU A 1 107 ? -19.179 -8.703 34.382 1.00 91.44 107 GLU A O 1
ATOM 859 N N . GLY A 1 108 ? -19.860 -7.733 32.476 1.00 89.62 108 GLY A N 1
ATOM 860 C CA . GLY A 1 108 ? -20.879 -6.915 33.122 1.00 89.62 108 GLY A CA 1
ATOM 861 C C . GLY A 1 108 ? -22.010 -7.747 33.726 1.00 89.62 108 GLY A C 1
ATOM 862 O O . GLY A 1 108 ? -22.298 -7.603 34.912 1.00 89.62 108 GLY A O 1
ATOM 863 N N . ALA A 1 109 ? -22.597 -8.690 32.982 1.00 88.00 109 ALA A N 1
ATOM 864 C CA . ALA A 1 109 ? -23.691 -9.527 33.489 1.00 88.00 109 ALA A CA 1
ATOM 865 C C . ALA A 1 109 ? -23.259 -10.455 34.643 1.00 88.00 109 ALA A C 1
ATOM 867 O O . ALA A 1 109 ? -24.054 -10.784 35.531 1.00 88.00 109 ALA A O 1
ATOM 868 N N . GLU A 1 110 ? -21.997 -10.895 34.655 1.00 88.62 110 GLU A N 1
ATOM 869 C CA . GLU A 1 110 ? -21.469 -11.724 35.736 1.00 88.62 110 GLU A CA 1
ATOM 870 C C . GLU A 1 110 ? -21.077 -10.917 36.972 1.00 88.62 110 GLU A C 1
ATOM 872 O O . GLU A 1 110 ? -21.230 -11.441 38.072 1.00 88.62 110 GLU A O 1
ATOM 877 N N . ASN A 1 111 ? -20.605 -9.676 36.838 1.00 86.19 111 ASN A N 1
ATOM 878 C CA . ASN A 1 111 ? -20.059 -8.915 37.969 1.00 86.19 111 ASN A CA 1
ATOM 879 C C . ASN A 1 111 ? -20.973 -7.800 38.489 1.00 86.19 111 ASN A C 1
ATOM 881 O O . ASN A 1 111 ? -20.775 -7.355 39.620 1.00 86.19 111 ASN A O 1
ATOM 885 N N . THR A 1 112 ? -21.985 -7.381 37.726 1.00 85.81 112 THR A N 1
ATOM 886 C CA . THR A 1 112 ? -22.924 -6.353 38.183 1.00 85.81 112 THR A CA 1
ATOM 887 C C . THR A 1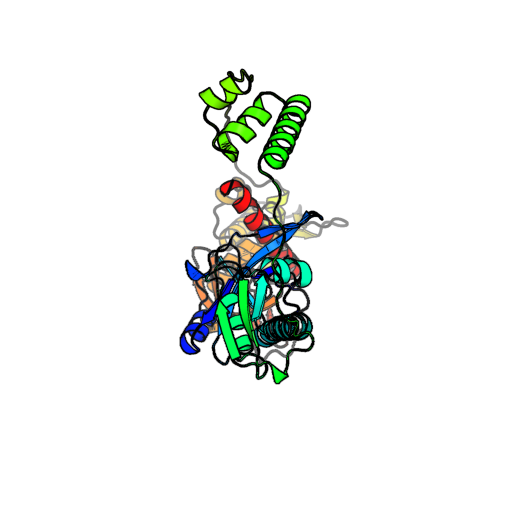 112 ? -23.748 -6.825 39.382 1.00 85.81 112 THR A C 1
ATOM 889 O O . THR A 1 112 ? -24.248 -7.956 39.435 1.00 85.81 112 THR A O 1
ATOM 892 N N . ASN A 1 113 ? -23.899 -5.927 40.353 1.00 78.56 113 ASN A N 1
ATOM 893 C CA . ASN A 1 113 ? -24.717 -6.103 41.549 1.00 78.56 113 ASN A CA 1
ATOM 894 C C . ASN A 1 113 ? -26.055 -5.346 41.482 1.00 78.56 113 ASN A C 1
ATOM 896 O O . ASN A 1 113 ? -26.958 -5.663 42.256 1.00 78.56 113 ASN A O 1
ATOM 900 N N . GLU A 1 114 ? -26.191 -4.401 40.555 1.00 80.88 114 GLU A N 1
ATOM 901 C CA . GLU A 1 114 ? -27.351 -3.513 40.408 1.00 80.88 114 GLU A CA 1
ATOM 902 C C . GLU A 1 114 ? -28.010 -3.587 39.023 1.00 80.88 114 GLU A C 1
ATOM 904 O O . GLU A 1 114 ? -29.105 -3.064 38.828 1.00 80.88 114 GLU A O 1
ATOM 909 N N . GLY A 1 115 ? -27.390 -4.295 38.076 1.00 81.19 115 GLY A N 1
ATOM 910 C CA . GLY A 1 115 ? -27.886 -4.444 36.709 1.00 81.19 115 GLY A CA 1
ATOM 911 C C . GLY A 1 115 ? -27.339 -3.414 35.721 1.00 81.19 115 GLY A C 1
ATOM 912 O O . GLY A 1 115 ? -27.706 -3.485 34.556 1.00 81.19 115 GLY A O 1
ATOM 913 N N . SER A 1 116 ? -26.450 -2.507 36.135 1.00 87.56 116 SER A N 1
ATOM 914 C CA . SER A 1 116 ? -25.633 -1.667 35.241 1.00 87.56 116 SER A CA 1
ATOM 915 C C . SER A 1 116 ? -24.144 -1.992 35.413 1.00 87.56 116 SER A C 1
ATOM 917 O O . SER A 1 116 ? -23.721 -2.509 36.455 1.00 87.56 116 SER A O 1
ATOM 919 N N . TRP A 1 117 ? -23.355 -1.777 34.364 1.00 90.50 117 TRP A N 1
ATOM 920 C CA . TRP A 1 117 ? -21.903 -1.895 34.395 1.00 90.50 117 TRP A CA 1
ATOM 921 C C . TRP A 1 117 ? -21.265 -0.871 33.462 1.00 90.50 117 TRP A C 1
ATOM 923 O O . TRP A 1 117 ? -21.560 -0.858 32.267 1.00 90.50 117 TRP A O 1
ATOM 933 N N . CYS A 1 118 ? -20.323 -0.096 33.992 1.00 90.12 118 CYS A N 1
ATOM 934 C CA . CYS A 1 118 ? -19.456 0.758 33.190 1.00 90.12 118 CYS A CA 1
ATOM 935 C C . CYS A 1 118 ? -18.228 -0.037 32.744 1.00 90.12 118 CYS A C 1
ATOM 937 O O . CYS A 1 118 ? -17.407 -0.426 33.574 1.00 90.12 118 CYS A O 1
ATOM 939 N N . TYR A 1 119 ? -18.096 -0.264 31.439 1.00 90.75 119 TYR A N 1
ATOM 940 C CA . TYR A 1 119 ? -16.914 -0.883 30.845 1.00 90.75 119 TYR A CA 1
ATOM 941 C C . TYR A 1 119 ? -16.001 0.196 30.268 1.00 90.75 119 TYR A C 1
ATOM 943 O O . TYR A 1 119 ? -16.328 0.817 29.252 1.00 90.75 119 TYR A O 1
ATOM 951 N N . TYR A 1 120 ? -14.871 0.448 30.925 1.00 88.19 120 TYR A N 1
ATOM 952 C CA . TYR A 1 120 ? -13.980 1.549 30.558 1.00 88.19 120 TYR A CA 1
ATOM 953 C C . TYR A 1 120 ? -13.174 1.234 29.295 1.00 88.19 120 TYR A C 1
ATOM 955 O O . TYR A 1 120 ? -12.751 0.098 29.068 1.00 88.19 120 TYR A O 1
ATOM 963 N N . PHE A 1 121 ? -12.897 2.252 28.477 1.00 86.75 121 PHE A N 1
ATOM 964 C CA . PHE A 1 121 ? -12.070 2.092 27.275 1.00 86.75 121 PHE A CA 1
ATOM 965 C C . PHE A 1 121 ? -10.649 1.627 27.613 1.00 86.75 121 PHE A C 1
ATOM 967 O O . PHE A 1 121 ? -10.050 0.866 26.853 1.00 86.75 121 PHE A O 1
ATOM 974 N N . SER A 1 122 ? -10.133 2.002 28.788 1.00 83.38 122 SER A N 1
ATOM 975 C CA . SER A 1 122 ? -8.864 1.492 29.316 1.00 83.38 122 SER A CA 1
ATOM 976 C C . SER A 1 122 ? -8.869 -0.029 29.496 1.00 83.38 122 SER A C 1
ATOM 978 O O . SER A 1 122 ? -7.866 -0.672 29.201 1.00 83.38 122 SER A O 1
ATOM 980 N N . GLU A 1 123 ? -9.991 -0.642 29.884 1.00 85.25 123 GLU A N 1
ATOM 981 C CA . GLU A 1 123 ? -10.095 -2.101 30.020 1.00 85.25 123 GLU A CA 1
ATOM 982 C C . GLU A 1 123 ? -10.071 -2.797 28.652 1.00 85.25 123 GLU A C 1
ATOM 984 O O . GLU A 1 123 ? -9.412 -3.828 28.487 1.00 85.25 123 GLU A O 1
ATOM 989 N N . LEU A 1 124 ? -10.728 -2.215 27.641 1.00 85.12 124 LEU A N 1
ATOM 990 C CA . LEU A 1 124 ? -10.651 -2.698 26.255 1.00 85.12 124 LEU A CA 1
ATOM 991 C C . LEU A 1 124 ? -9.223 -2.591 25.709 1.00 85.12 124 LEU A C 1
ATOM 993 O O . LEU A 1 124 ? -8.722 -3.512 25.053 1.00 85.12 124 LEU A O 1
ATOM 997 N N . TYR A 1 125 ? -8.536 -1.504 26.040 1.00 78.19 125 TYR A N 1
ATOM 998 C CA . TYR A 1 125 ? -7.143 -1.305 25.686 1.00 78.19 125 TYR A CA 1
ATOM 999 C C . TYR A 1 125 ? -6.220 -2.326 26.364 1.00 78.19 125 TYR A C 1
ATOM 1001 O O . TYR A 1 125 ? -5.445 -3.002 25.688 1.00 78.19 125 TYR A O 1
ATOM 1009 N N . GLU A 1 126 ? -6.308 -2.488 27.682 1.00 76.50 126 GLU A N 1
ATOM 1010 C CA . GLU A 1 126 ? -5.426 -3.374 28.447 1.00 76.50 126 GLU A CA 1
ATOM 1011 C C . GLU A 1 126 ? -5.628 -4.848 28.095 1.00 76.50 126 GLU A C 1
ATOM 1013 O O . GLU A 1 126 ? -4.666 -5.613 28.000 1.00 76.50 126 GLU A O 1
ATOM 1018 N N . GLN A 1 127 ? -6.880 -5.263 27.897 1.00 79.25 127 GLN A N 1
ATOM 1019 C CA . GLN A 1 127 ? -7.215 -6.678 27.766 1.00 79.25 127 GLN A CA 1
ATOM 1020 C C . GLN A 1 127 ? -7.272 -7.152 26.313 1.00 79.25 127 GLN A C 1
ATOM 1022 O O . GLN A 1 127 ? -7.109 -8.348 26.057 1.00 79.25 127 GLN A O 1
ATOM 1027 N N . MET A 1 128 ? -7.518 -6.245 25.365 1.00 79.50 128 MET A N 1
ATOM 1028 C CA . MET A 1 128 ? -7.675 -6.584 23.947 1.00 79.50 128 MET A CA 1
ATOM 1029 C C . MET A 1 128 ? -6.781 -5.766 23.016 1.00 79.50 128 MET A C 1
ATOM 1031 O O . MET A 1 128 ? -6.673 -6.105 21.837 1.00 79.50 128 MET A O 1
ATOM 1035 N N . GLY A 1 129 ? -6.129 -4.713 23.512 1.00 71.50 129 GLY A N 1
ATOM 1036 C CA . GLY A 1 129 ? -5.421 -3.768 22.658 1.00 71.50 129 GLY A CA 1
ATOM 1037 C C . GLY A 1 129 ? -6.367 -3.018 21.725 1.00 71.50 129 GLY A C 1
ATOM 1038 O O . GLY A 1 129 ? -6.016 -2.763 20.577 1.00 71.50 129 GLY A O 1
ATOM 1039 N N . LEU A 1 130 ? -7.591 -2.736 22.170 1.00 79.75 130 LEU A N 1
ATOM 1040 C CA . LEU A 1 130 ? -8.578 -2.012 21.383 1.00 79.75 130 LEU A CA 1
ATOM 1041 C C . LEU A 1 130 ? -8.634 -0.558 21.856 1.00 79.75 130 LEU A C 1
ATOM 1043 O O . LEU A 1 130 ? -8.949 -0.303 23.014 1.00 79.75 130 LEU A O 1
ATOM 1047 N N . VAL A 1 131 ? -8.304 0.384 20.969 1.00 80.94 131 VAL A N 1
ATOM 1048 C CA . VAL A 1 131 ? -8.355 1.823 21.264 1.00 80.94 131 VAL A CA 1
ATOM 1049 C C . VAL A 1 131 ? -9.715 2.359 20.849 1.00 80.94 131 VAL A C 1
ATOM 1051 O O . VAL A 1 131 ? -10.059 2.336 19.667 1.00 80.94 131 VAL A O 1
ATOM 1054 N N . ILE A 1 132 ? -10.472 2.836 21.830 1.00 83.06 132 ILE A N 1
ATOM 1055 C CA . ILE A 1 132 ? -11.759 3.495 21.632 1.00 83.06 132 ILE A CA 1
ATOM 1056 C C . ILE A 1 132 ? -11.580 4.963 22.000 1.00 83.06 132 ILE A C 1
ATOM 1058 O O . ILE A 1 132 ? -11.155 5.276 23.107 1.00 83.06 132 ILE A O 1
ATOM 1062 N N . GLU A 1 133 ? -11.864 5.833 21.040 1.00 82.25 133 GLU A N 1
ATOM 1063 C CA . GLU A 1 133 ? -11.795 7.287 21.145 1.00 82.25 133 GLU A CA 1
ATOM 1064 C C . GLU A 1 133 ? -13.009 7.858 20.411 1.00 82.25 133 GLU A C 1
ATOM 1066 O O . GLU A 1 133 ? -13.453 7.278 19.414 1.00 82.25 133 GLU A O 1
ATOM 1071 N N . ASP A 1 134 ? -13.525 8.991 20.885 1.00 79.88 134 ASP A N 1
ATOM 1072 C CA . ASP A 1 134 ? -14.680 9.655 20.278 1.00 79.88 134 ASP A CA 1
ATOM 1073 C C . ASP A 1 134 ? -14.435 9.947 18.790 1.00 79.88 134 ASP A C 1
ATOM 1075 O O . ASP A 1 134 ? -13.449 10.585 18.400 1.00 79.88 134 ASP A O 1
ATOM 1079 N N . GLY A 1 135 ? -15.323 9.435 17.938 1.00 78.56 135 GLY A N 1
ATOM 1080 C CA . GLY A 1 135 ? -15.267 9.651 16.496 1.00 78.56 135 GLY A CA 1
ATOM 1081 C C . GLY A 1 135 ? -14.178 8.853 15.774 1.00 78.56 135 GLY A C 1
ATOM 1082 O O . GLY A 1 135 ? -13.911 9.110 14.594 1.00 78.56 135 GLY A O 1
ATOM 1083 N N . ASN A 1 136 ? -13.549 7.870 16.429 1.00 83.06 136 ASN A N 1
ATOM 1084 C CA . ASN A 1 136 ? -12.620 6.958 15.761 1.00 83.06 136 ASN A CA 1
ATOM 1085 C C . ASN A 1 136 ? -13.325 5.825 14.989 1.00 83.06 136 ASN A C 1
ATOM 1087 O O . ASN A 1 136 ? -12.666 5.077 14.267 1.00 83.06 136 ASN A O 1
ATOM 1091 N N . GLY A 1 137 ? -14.650 5.709 15.110 1.00 85.25 137 GLY A N 1
ATOM 1092 C CA . GLY A 1 137 ? -15.504 4.782 14.371 1.00 85.25 137 GLY A CA 1
ATOM 1093 C C . GLY A 1 137 ? -15.650 3.406 15.024 1.00 85.25 137 GLY A C 1
ATOM 1094 O O . GLY A 1 137 ? -16.645 2.722 14.774 1.00 85.25 137 GLY A O 1
ATOM 1095 N N . PHE A 1 138 ? -14.713 2.992 15.884 1.00 87.56 138 PHE A N 1
ATOM 1096 C CA . PHE A 1 138 ? -14.839 1.745 16.646 1.00 87.56 138 PHE A CA 1
ATOM 1097 C C . PHE A 1 138 ? -15.862 1.871 17.774 1.00 87.56 138 PHE A C 1
ATOM 1099 O O . PHE A 1 138 ? -16.601 0.922 18.030 1.00 87.56 138 PHE A O 1
ATOM 1106 N N . ASP A 1 139 ? -15.923 3.043 18.401 1.00 87.88 139 ASP A N 1
ATOM 1107 C CA . ASP A 1 139 ? -16.927 3.451 19.384 1.00 87.88 139 ASP A CA 1
ATOM 1108 C C . ASP A 1 139 ? -18.359 3.204 18.883 1.00 87.88 139 ASP A C 1
ATOM 1110 O O . ASP A 1 139 ? -19.131 2.467 19.500 1.00 87.88 139 ASP A O 1
ATOM 1114 N N . THR A 1 140 ? -18.678 3.738 17.706 1.00 89.19 140 THR A N 1
ATOM 1115 C CA . THR A 1 140 ? -20.012 3.690 17.105 1.00 89.19 140 THR A CA 1
ATOM 1116 C C . THR A 1 140 ? -20.374 2.266 16.685 1.00 89.19 140 THR A C 1
ATOM 1118 O O . THR A 1 140 ? -21.485 1.805 16.944 1.00 89.19 140 THR A O 1
ATOM 1121 N N . MET A 1 141 ? -19.432 1.529 16.081 1.00 90.25 141 MET A N 1
ATOM 1122 C CA . MET A 1 141 ? -19.672 0.139 15.675 1.00 90.25 141 MET A CA 1
ATOM 1123 C C . MET A 1 141 ? -19.841 -0.808 16.869 1.00 90.25 141 MET A C 1
ATOM 1125 O O . MET A 1 141 ? -20.620 -1.758 16.793 1.00 90.25 141 MET A O 1
ATOM 1129 N N . LEU A 1 142 ? -19.105 -0.588 17.964 1.00 92.12 142 LEU A N 1
ATOM 1130 C CA . LEU A 1 142 ? -19.291 -1.354 19.197 1.00 92.12 142 LEU A CA 1
ATOM 1131 C C . LEU A 1 142 ? -20.623 -1.037 19.853 1.00 92.12 142 LEU A C 1
ATOM 1133 O O . LEU A 1 142 ? -21.312 -1.974 20.250 1.00 92.12 142 LEU A O 1
ATOM 1137 N N . LEU A 1 143 ? -20.987 0.246 19.936 1.00 93.38 143 LEU A N 1
ATOM 1138 C CA . LEU A 1 143 ? -22.270 0.679 20.478 1.00 93.38 143 LEU A CA 1
ATOM 1139 C C . LEU A 1 143 ? -23.423 -0.009 19.740 1.00 93.38 143 LEU A C 1
ATOM 1141 O O . LEU A 1 143 ? -24.233 -0.680 20.373 1.00 93.38 143 LEU A O 1
ATOM 1145 N N . GLU A 1 144 ? -23.430 0.052 18.405 1.00 93.06 144 GLU A N 1
ATOM 1146 C CA . GLU A 1 144 ? -24.466 -0.578 17.580 1.00 93.06 144 GLU A CA 1
ATOM 1147 C C . GLU A 1 144 ? -24.563 -2.093 17.841 1.00 93.06 144 GLU A C 1
ATOM 1149 O O . GLU A 1 144 ? -25.656 -2.649 17.962 1.00 93.06 144 GLU A O 1
ATOM 1154 N N . LYS A 1 145 ? -23.423 -2.787 17.961 1.00 94.25 145 LYS A N 1
ATOM 1155 C CA . LYS A 1 145 ? -23.414 -4.228 18.254 1.00 94.25 145 LYS A CA 1
ATOM 1156 C C . LYS A 1 145 ? -23.866 -4.538 19.681 1.00 94.25 145 LYS A C 1
ATOM 1158 O O . LYS A 1 145 ? -24.544 -5.545 19.870 1.00 94.25 145 LYS A O 1
ATOM 1163 N N . LEU A 1 146 ? -23.517 -3.709 20.666 1.00 95.25 146 LEU A N 1
ATOM 1164 C CA . LEU A 1 146 ? -23.959 -3.855 22.057 1.00 95.25 146 LEU A CA 1
ATOM 1165 C C . LEU A 1 146 ? -25.476 -3.666 22.177 1.00 95.25 146 LEU A C 1
ATOM 1167 O O . LEU A 1 146 ? -26.131 -4.482 22.818 1.00 95.25 146 LEU A O 1
ATOM 1171 N N . GLU A 1 147 ? -26.050 -2.664 21.507 1.00 94.62 147 GLU A N 1
ATOM 1172 C CA . GLU A 1 147 ? -27.501 -2.418 21.475 1.00 94.62 147 GLU A CA 1
ATOM 1173 C C . GLU A 1 147 ? -28.294 -3.585 20.860 1.00 94.62 147 GLU A C 1
ATOM 1175 O O . GLU A 1 147 ? -29.459 -3.810 21.189 1.00 94.62 147 GLU A O 1
ATOM 1180 N N . GLN A 1 148 ? -27.670 -4.358 19.968 1.00 94.62 148 GLN A N 1
ATOM 1181 C CA . GLN A 1 148 ? -28.281 -5.536 19.346 1.00 94.62 148 GLN A CA 1
ATOM 1182 C C . GLN A 1 148 ? -28.233 -6.790 20.235 1.00 94.62 148 GLN A C 1
ATOM 1184 O O . GLN A 1 148 ? -28.830 -7.816 19.881 1.00 94.62 148 GLN A O 1
ATOM 1189 N N . ARG A 1 149 ? -27.528 -6.750 21.373 1.00 94.75 149 ARG A N 1
ATOM 1190 C CA . ARG A 1 149 ? -27.401 -7.903 22.269 1.00 94.75 149 ARG A CA 1
ATOM 1191 C C . ARG A 1 149 ? -28.685 -8.132 23.065 1.00 94.75 149 ARG A C 1
ATOM 1193 O O . ARG A 1 149 ? -29.193 -7.204 23.681 1.00 94.75 149 ARG A O 1
ATOM 1200 N N . PRO A 1 150 ? -29.196 -9.376 23.134 1.00 92.62 150 PRO A N 1
ATOM 1201 C CA . PRO A 1 150 ? -30.413 -9.677 23.888 1.00 92.62 150 PRO A CA 1
ATOM 1202 C C . PRO A 1 150 ? -30.261 -9.485 25.405 1.00 92.62 150 PRO A C 1
ATOM 1204 O O . PRO A 1 150 ? -31.267 -9.374 26.101 1.00 92.62 150 PRO A O 1
ATOM 1207 N N . GLU A 1 151 ? -29.033 -9.492 25.927 1.00 93.25 151 GLU A N 1
ATOM 1208 C CA . GLU A 1 151 ? -28.739 -9.272 27.346 1.00 93.25 151 GLU A CA 1
ATOM 1209 C C . GLU A 1 151 ? -28.778 -7.786 27.741 1.00 93.25 151 GLU A C 1
ATOM 1211 O O . GLU A 1 151 ? -29.060 -7.471 28.902 1.00 93.25 151 GLU A O 1
ATOM 1216 N N . ALA A 1 152 ? -28.501 -6.890 26.788 1.00 92.81 152 ALA A N 1
ATOM 1217 C CA . ALA A 1 152 ? -28.472 -5.449 26.993 1.00 92.81 152 ALA A CA 1
ATOM 1218 C C . ALA A 1 152 ? -29.887 -4.869 26.868 1.00 92.81 152 ALA A C 1
ATOM 1220 O O . ALA A 1 152 ? -30.594 -5.084 25.885 1.00 92.81 152 ALA A O 1
ATOM 1221 N N . ALA A 1 153 ? -30.312 -4.145 27.896 1.00 90.31 153 ALA A N 1
ATOM 1222 C CA . ALA A 1 153 ? -31.570 -3.414 27.917 1.00 90.31 153 ALA A CA 1
ATOM 1223 C C . ALA A 1 153 ? -31.406 -1.988 27.377 1.00 90.31 153 ALA A C 1
ATOM 1225 O O . ALA A 1 153 ? -32.315 -1.481 26.721 1.00 90.31 153 ALA A O 1
ATOM 1226 N N . ASP A 1 154 ? -30.273 -1.357 27.687 1.00 93.31 154 ASP A N 1
ATOM 1227 C CA . ASP A 1 154 ? -29.890 -0.028 27.216 1.00 93.31 154 ASP A CA 1
ATOM 1228 C C . ASP A 1 154 ? -28.364 0.110 27.267 1.00 93.31 154 ASP A C 1
ATOM 1230 O O . ASP A 1 154 ? -27.715 -0.516 28.112 1.00 93.31 154 ASP A O 1
ATOM 1234 N N . VAL A 1 155 ? -27.792 0.906 26.367 1.00 94.19 155 VAL A N 1
ATOM 1235 C CA . VAL A 1 155 ? -26.346 1.141 26.299 1.00 94.19 155 VAL A CA 1
ATOM 1236 C C . VAL A 1 155 ? -26.106 2.619 26.050 1.00 94.19 155 VAL A C 1
ATOM 1238 O O . VAL A 1 155 ? -26.566 3.171 25.057 1.00 94.19 155 VAL A O 1
ATOM 1241 N N . THR A 1 156 ? -25.361 3.262 26.942 1.00 92.31 156 THR A N 1
ATOM 1242 C CA . THR A 1 156 ? -24.965 4.661 26.791 1.00 92.31 156 THR A CA 1
ATOM 1243 C C . THR A 1 156 ? -23.462 4.747 26.563 1.00 92.31 156 THR A C 1
ATOM 1245 O O . THR A 1 156 ? -22.665 4.283 27.376 1.00 92.31 156 THR A O 1
ATOM 1248 N N . LEU A 1 157 ? -23.069 5.362 25.448 1.00 91.25 157 LEU A N 1
ATOM 1249 C CA . LEU A 1 157 ? -21.683 5.732 25.180 1.00 91.25 157 LEU A CA 1
ATOM 1250 C C . LEU A 1 157 ? -21.358 7.048 25.895 1.00 91.25 157 LEU A C 1
ATOM 1252 O O . LEU A 1 157 ? -22.064 8.043 25.728 1.00 91.25 157 LEU A O 1
ATOM 1256 N N . THR A 1 158 ? -20.287 7.040 26.681 1.00 87.75 158 THR A N 1
ATOM 1257 C CA . THR A 1 158 ? -19.712 8.229 27.325 1.00 87.75 158 THR A CA 1
ATOM 1258 C C . THR A 1 158 ? -18.328 8.530 26.742 1.00 87.75 158 THR A C 1
ATOM 1260 O O . THR A 1 158 ? -17.875 7.848 25.825 1.00 87.75 158 THR A O 1
ATOM 1263 N N . ASP A 1 159 ? -17.654 9.548 27.267 1.00 83.44 159 ASP A N 1
ATOM 1264 C CA . ASP A 1 159 ? -16.293 9.935 26.889 1.00 83.44 159 ASP A CA 1
ATOM 1265 C C . ASP A 1 159 ? -15.219 8.909 27.287 1.00 83.44 159 ASP A C 1
ATOM 1267 O O . ASP A 1 159 ? -14.177 8.847 26.638 1.00 83.44 159 ASP A O 1
ATOM 1271 N N . GLU A 1 160 ? -15.466 8.080 28.308 1.00 86.94 160 GLU A N 1
ATOM 1272 C CA . GLU A 1 160 ? -14.461 7.137 28.830 1.00 86.94 160 GLU A CA 1
ATOM 1273 C C . GLU A 1 160 ? -14.934 5.674 28.912 1.00 86.94 160 GLU A C 1
ATOM 1275 O O . GLU A 1 160 ? -14.126 4.772 29.175 1.00 86.94 160 GLU A O 1
ATOM 1280 N N . CYS A 1 161 ? -16.231 5.403 28.738 1.00 90.56 161 CYS A N 1
ATOM 1281 C CA . CYS A 1 161 ? -16.787 4.062 28.912 1.00 90.56 161 CYS A CA 1
ATOM 1282 C C . CYS A 1 161 ? -18.097 3.803 28.150 1.00 90.56 161 CYS A C 1
ATOM 1284 O O . CYS A 1 161 ? -18.810 4.722 27.736 1.00 90.56 161 CYS A O 1
ATOM 1286 N N . PHE A 1 162 ? -18.434 2.517 28.033 1.00 92.62 162 PHE A N 1
ATOM 1287 C CA . PHE A 1 162 ? -19.792 2.055 27.745 1.00 92.62 162 PHE A CA 1
ATOM 1288 C C . PHE A 1 162 ? -20.521 1.781 29.065 1.00 92.62 162 PHE A C 1
ATOM 1290 O O . PHE A 1 162 ? -20.129 0.871 29.799 1.00 92.62 162 PHE A O 1
ATOM 1297 N N . ASP A 1 163 ? -21.585 2.526 29.358 1.00 92.25 163 ASP A N 1
ATOM 1298 C CA . ASP A 1 163 ? -22.518 2.211 30.445 1.00 92.25 163 ASP A CA 1
ATOM 1299 C C . ASP A 1 163 ? -23.599 1.274 29.905 1.00 92.25 163 ASP A C 1
ATOM 1301 O O . ASP A 1 163 ? -24.443 1.661 29.094 1.00 92.25 163 ASP A O 1
ATOM 1305 N N . VAL A 1 164 ? -23.529 0.007 30.309 1.00 93.94 164 VAL A N 1
ATOM 1306 C CA . VAL A 1 164 ? -24.429 -1.045 29.842 1.00 93.94 164 VAL A CA 1
ATOM 1307 C C . VAL A 1 164 ? -25.417 -1.384 30.946 1.00 93.94 164 VAL A C 1
ATOM 1309 O O . VAL A 1 164 ? -25.041 -1.903 31.998 1.00 93.94 164 VAL A O 1
ATOM 1312 N N . CYS A 1 165 ? -26.700 -1.170 30.676 1.00 91.56 165 CYS A N 1
ATOM 1313 C CA . CYS A 1 165 ? -27.793 -1.663 31.499 1.00 91.56 165 CYS A CA 1
ATOM 1314 C C . CYS A 1 165 ? -28.227 -3.042 31.000 1.00 91.56 165 CYS A C 1
ATOM 1316 O O . CYS A 1 165 ? -28.594 -3.214 29.840 1.00 91.56 165 CYS A O 1
ATOM 1318 N N . TYR A 1 166 ? -28.237 -4.028 31.887 1.00 90.75 166 TYR A N 1
ATOM 1319 C CA . TYR A 1 166 ? -28.607 -5.406 31.595 1.00 90.75 166 TYR A CA 1
ATOM 1320 C C . TYR A 1 166 ? -30.039 -5.696 32.029 1.00 90.75 166 TYR A C 1
ATOM 1322 O O . TYR A 1 166 ? -30.529 -5.203 33.049 1.00 90.75 166 TYR A O 1
ATOM 1330 N N . TYR A 1 167 ? -30.703 -6.595 31.308 1.00 88.19 167 TYR A N 1
ATOM 1331 C CA . TYR A 1 167 ? -31.903 -7.222 31.846 1.00 88.19 167 TYR A CA 1
ATOM 1332 C C . TYR A 1 167 ? -31.533 -8.074 33.068 1.00 88.19 167 TYR A C 1
ATOM 1334 O O . TYR A 1 167 ? -30.705 -8.978 32.977 1.00 88.19 167 TYR A O 1
ATOM 1342 N N . LEU A 1 168 ? -32.191 -7.822 34.206 1.00 85.50 168 LEU A N 1
ATOM 1343 C CA . LEU A 1 168 ? -31.877 -8.460 35.497 1.00 85.50 168 LEU A CA 1
ATOM 1344 C C . LEU A 1 168 ? -31.886 -9.998 35.455 1.00 85.50 168 LEU A C 1
ATOM 1346 O O . LEU A 1 168 ? -31.171 -10.629 36.229 1.00 85.50 168 LEU A O 1
ATOM 1350 N N . ASP A 1 169 ? -32.654 -10.601 34.541 1.00 86.00 169 ASP A N 1
ATOM 1351 C CA . ASP A 1 169 ? -32.709 -12.055 34.326 1.00 86.00 169 ASP A CA 1
ATOM 1352 C C . ASP A 1 169 ? -31.359 -12.655 33.883 1.00 86.00 169 ASP A C 1
ATOM 1354 O O . ASP A 1 169 ? -31.135 -13.859 34.033 1.00 86.00 169 ASP A O 1
ATOM 1358 N N . TYR A 1 170 ? -30.454 -11.826 33.357 1.00 84.56 170 TYR A N 1
ATOM 1359 C CA . TYR A 1 170 ? -29.115 -12.214 32.919 1.00 84.56 170 TYR A CA 1
ATOM 1360 C C . TYR A 1 170 ? -28.031 -11.931 33.977 1.00 84.56 170 TYR A C 1
ATOM 1362 O O . TYR A 1 170 ? -26.925 -12.465 33.863 1.00 84.56 170 TYR A O 1
ATOM 1370 N N . CYS A 1 171 ? -28.331 -11.156 35.029 1.00 86.25 171 CYS A N 1
ATOM 1371 C CA . CYS A 1 171 ? -27.371 -10.761 36.065 1.00 86.25 171 CYS A CA 1
ATOM 1372 C C . CYS A 1 171 ? -27.197 -11.848 37.137 1.00 86.25 171 CYS A C 1
ATOM 1374 O O . CYS A 1 171 ? -28.154 -12.241 37.809 1.00 86.25 171 CYS A O 1
ATOM 1376 N N . LYS A 1 172 ? -25.962 -12.317 37.360 1.00 80.44 172 LYS A N 1
ATOM 1377 C CA . LYS A 1 172 ? -25.700 -13.432 38.298 1.00 80.44 172 LYS A CA 1
ATOM 1378 C C . LYS A 1 172 ? -25.482 -13.001 39.754 1.00 80.44 172 LYS A C 1
ATOM 1380 O O . LYS A 1 172 ? -25.713 -13.812 40.649 1.00 80.44 172 LYS A O 1
ATOM 1385 N N . ASN A 1 173 ? -25.055 -11.758 39.994 1.00 73.44 173 ASN A N 1
ATOM 1386 C CA . ASN A 1 173 ? -24.496 -11.307 41.277 1.00 73.44 173 ASN A CA 1
ATOM 1387 C C . ASN A 1 173 ? -25.244 -10.128 41.928 1.00 73.44 173 ASN A C 1
ATOM 1389 O O . ASN A 1 173 ? -24.644 -9.343 42.660 1.00 73.44 173 ASN A O 1
ATOM 1393 N N . LEU A 1 174 ? -26.563 -10.030 41.729 1.00 68.81 174 LEU A N 1
ATOM 1394 C CA . LEU A 1 174 ? -27.381 -8.973 42.336 1.00 68.81 174 LEU A CA 1
ATOM 1395 C C . LEU A 1 174 ? -27.254 -8.981 43.872 1.00 68.81 174 LEU A C 1
ATOM 1397 O O . LEU A 1 174 ? -27.688 -9.926 44.541 1.00 68.81 174 LEU A O 1
ATOM 1401 N N . ALA A 1 175 ? -26.657 -7.927 44.433 1.00 57.69 175 ALA A N 1
ATOM 1402 C CA . ALA A 1 175 ? -26.449 -7.764 45.869 1.00 57.69 175 ALA A CA 1
ATOM 1403 C C . ALA A 1 175 ? -27.292 -6.588 46.393 1.00 57.69 175 ALA A C 1
ATOM 1405 O O . ALA A 1 175 ? -27.406 -5.571 45.719 1.00 57.69 175 ALA A O 1
ATOM 1406 N N . PRO A 1 176 ? -27.876 -6.678 47.600 1.00 53.59 176 PRO A N 1
ATOM 1407 C CA . PRO A 1 176 ? -28.544 -5.532 48.217 1.00 53.59 176 PRO A CA 1
ATOM 1408 C C . PRO A 1 176 ? -27.514 -4.440 48.589 1.00 53.59 176 PRO A C 1
ATOM 1410 O O . PRO A 1 176 ? -26.571 -4.727 49.326 1.00 53.59 176 PRO A O 1
ATOM 1413 N N . GLU A 1 177 ? -27.693 -3.210 48.088 1.00 38.94 177 GLU A N 1
ATOM 1414 C CA . GLU A 1 177 ? -26.780 -2.053 48.233 1.00 38.94 177 GLU A CA 1
ATOM 1415 C C . GLU A 1 177 ? -26.267 -1.794 49.672 1.00 38.94 177 GLU A C 1
ATOM 1417 O O . GLU A 1 177 ? -27.039 -1.756 50.636 1.00 38.94 177 GLU A O 1
ATOM 1422 N N . GLN A 1 178 ? -24.964 -1.495 49.809 1.00 49.06 178 GLN A N 1
ATOM 1423 C CA . GLN A 1 178 ? -24.369 -0.811 50.972 1.00 49.06 178 GLN A CA 1
ATOM 1424 C C . GLN A 1 178 ? -23.313 0.232 50.521 1.00 49.06 178 GLN A C 1
ATOM 1426 O O . GLN A 1 178 ? -22.636 -0.012 49.525 1.00 49.06 178 GLN A O 1
ATOM 1431 N N . PRO A 1 179 ? -23.114 1.369 51.229 1.00 42.81 179 PRO A N 1
ATOM 1432 C CA . PRO A 1 179 ? -22.299 2.499 50.743 1.00 42.81 179 PRO A CA 1
ATOM 1433 C C . PRO A 1 179 ? -20.774 2.335 50.949 1.00 42.81 179 PRO A C 1
ATOM 1435 O O . PRO A 1 179 ? -20.341 1.763 51.951 1.00 42.81 179 PRO A O 1
ATOM 1438 N N . ALA A 1 180 ? -19.962 2.914 50.048 1.00 44.50 180 ALA A N 1
ATOM 1439 C CA . ALA A 1 180 ? -18.488 2.853 50.034 1.00 44.50 180 ALA A CA 1
ATOM 1440 C C . ALA A 1 180 ? -17.772 3.848 51.001 1.00 44.50 180 ALA A C 1
ATOM 1442 O O . ALA A 1 180 ? -18.300 4.931 51.264 1.00 44.50 180 ALA A O 1
ATOM 1443 N N . PRO A 1 181 ? -16.561 3.533 51.525 1.00 50.44 181 PRO A N 1
ATOM 1444 C CA . PRO A 1 181 ? -15.803 4.397 52.453 1.00 50.44 181 PRO A CA 1
ATOM 1445 C C . PRO A 1 181 ? -14.827 5.400 51.777 1.00 50.44 181 PRO A C 1
ATOM 1447 O O . PRO A 1 181 ? -14.197 5.078 50.776 1.00 50.44 181 PRO A O 1
ATOM 1450 N N . SER A 1 182 ? -14.620 6.590 52.374 1.00 57.38 182 SER A N 1
ATOM 1451 C CA . SER A 1 182 ? -13.713 7.670 51.902 1.00 57.38 182 SER A CA 1
ATOM 1452 C C . SER A 1 182 ? -12.576 8.013 52.892 1.00 57.38 182 SER A C 1
ATOM 1454 O O . SER A 1 182 ? -12.794 7.983 54.103 1.00 57.38 182 SER A O 1
ATOM 1456 N N . LEU A 1 183 ? -11.389 8.414 52.398 1.00 69.12 183 LEU A N 1
ATOM 1457 C CA . LEU A 1 183 ? -10.228 8.857 53.208 1.00 69.12 183 LEU A CA 1
ATOM 1458 C C . LEU A 1 183 ? -10.386 10.287 53.775 1.00 69.12 183 LEU A C 1
ATOM 1460 O O . LEU A 1 183 ? -10.981 11.150 53.129 1.00 69.12 183 LEU A O 1
ATOM 1464 N N . SER A 1 184 ? -9.802 10.561 54.951 1.00 77.31 184 SER A N 1
ATOM 1465 C CA . SER A 1 184 ? -9.818 11.889 55.591 1.00 77.31 184 SER A CA 1
ATOM 1466 C C . SER A 1 184 ? -8.874 12.895 54.912 1.00 77.31 184 SER A C 1
ATOM 1468 O O . SER A 1 184 ? -7.875 12.519 54.299 1.00 77.31 184 SER A O 1
ATOM 1470 N N . ALA A 1 185 ? -9.179 14.191 55.038 1.00 69.75 185 ALA A N 1
ATOM 1471 C CA . ALA A 1 185 ? -8.394 15.282 54.448 1.00 69.75 185 ALA A CA 1
ATOM 1472 C C . ALA A 1 185 ? -6.944 15.338 54.970 1.00 69.75 185 ALA A C 1
ATOM 1474 O O . ALA A 1 185 ? -6.019 15.502 54.183 1.00 69.75 185 ALA A O 1
ATOM 1475 N N . GLU A 1 186 ? -6.739 15.091 56.267 1.00 73.94 186 GLU A N 1
ATOM 1476 C CA . GLU A 1 186 ? -5.414 15.078 56.911 1.00 73.94 186 GLU A CA 1
ATOM 1477 C C . GLU A 1 186 ? -4.474 14.041 56.280 1.00 73.94 186 GLU A C 1
ATOM 1479 O O . GLU A 1 186 ? -3.283 14.288 56.100 1.00 73.94 186 GLU A O 1
ATOM 1484 N N . ARG A 1 187 ? -5.014 12.883 55.871 1.00 79.75 187 ARG A N 1
ATOM 1485 C CA . ARG A 1 187 ? -4.203 11.829 55.257 1.00 79.75 187 ARG A CA 1
ATOM 1486 C C . ARG A 1 187 ? -3.768 12.178 53.834 1.00 79.75 187 ARG A C 1
ATOM 1488 O O . ARG A 1 187 ? -2.722 11.710 53.398 1.00 79.75 187 ARG A O 1
ATOM 1495 N N . LYS A 1 188 ? -4.548 12.990 53.116 1.00 75.44 188 LYS A N 1
ATOM 1496 C CA . LYS A 1 188 ? -4.201 13.453 51.764 1.00 75.44 188 LYS A CA 1
ATOM 1497 C C . LYS A 1 188 ? -3.029 14.436 51.800 1.00 75.44 188 LYS A C 1
ATOM 1499 O O . LYS A 1 188 ? -2.128 14.335 50.976 1.00 75.44 188 LYS A O 1
ATOM 1504 N N . GLU A 1 189 ? -3.008 15.327 52.785 1.00 77.25 189 GLU A N 1
ATOM 1505 C CA . GLU A 1 189 ? -1.975 16.359 52.931 1.00 77.25 189 GLU A CA 1
ATOM 1506 C C . GLU A 1 189 ? -0.601 15.778 53.319 1.00 77.25 189 GLU A C 1
ATOM 1508 O O . GLU A 1 189 ? 0.427 16.179 52.765 1.00 77.25 189 GLU A O 1
ATOM 1513 N N . GLU A 1 190 ? -0.577 14.755 54.187 1.00 76.06 190 GLU A N 1
ATOM 1514 C CA . GLU A 1 190 ? 0.651 14.004 54.499 1.00 76.06 190 GLU A CA 1
ATOM 1515 C C . GLU A 1 190 ? 1.252 13.327 53.262 1.00 76.06 190 GLU A C 1
ATOM 1517 O O . GLU A 1 190 ? 2.470 13.335 53.078 1.00 76.06 190 GLU A O 1
ATOM 1522 N N . ILE A 1 191 ? 0.406 12.727 52.419 1.00 77.75 191 ILE A N 1
ATOM 1523 C CA . ILE A 1 191 ? 0.856 11.999 51.228 1.00 77.75 191 ILE A CA 1
ATOM 1524 C C . ILE A 1 191 ? 1.471 12.970 50.213 1.00 77.75 191 ILE A C 1
ATOM 1526 O O . ILE A 1 191 ? 2.565 12.710 49.717 1.00 77.75 191 ILE A O 1
ATOM 1530 N N . ILE A 1 192 ? 0.819 14.108 49.954 1.00 77.44 192 ILE A N 1
ATOM 1531 C CA . ILE A 1 192 ? 1.298 15.119 48.995 1.00 77.44 192 ILE A CA 1
ATOM 1532 C C . ILE A 1 192 ? 2.656 15.692 49.425 1.00 77.44 192 ILE A C 1
ATOM 1534 O O . ILE A 1 192 ? 3.589 15.752 48.625 1.00 77.44 192 ILE A O 1
ATOM 1538 N N . SER A 1 193 ? 2.808 16.032 50.707 1.00 77.19 193 SER A N 1
ATOM 1539 C CA . SER A 1 193 ? 4.070 16.571 51.238 1.00 77.19 193 SER A CA 1
ATOM 1540 C C . SER A 1 193 ? 5.228 15.569 51.145 1.00 77.19 193 SER A C 1
ATOM 1542 O O . SER A 1 193 ? 6.380 15.953 50.936 1.00 77.19 193 SER A O 1
ATOM 1544 N N . GLY A 1 194 ? 4.940 14.272 51.298 1.00 76.62 194 GLY A N 1
ATOM 1545 C CA . GLY A 1 194 ? 5.939 13.215 51.142 1.00 76.62 194 GLY A CA 1
ATOM 1546 C C . GLY A 1 194 ? 6.444 13.082 49.703 1.00 76.62 194 GLY A C 1
ATOM 1547 O O . GLY A 1 194 ? 7.642 12.910 49.491 1.00 76.62 194 GLY A O 1
ATOM 1548 N N . ILE A 1 195 ? 5.547 13.207 48.724 1.00 76.19 195 ILE A N 1
ATOM 1549 C CA . ILE A 1 195 ? 5.873 13.087 47.296 1.00 76.19 195 ILE A CA 1
ATOM 1550 C C . ILE A 1 195 ? 6.749 14.258 46.828 1.00 76.19 195 ILE A C 1
ATOM 1552 O O . ILE A 1 195 ? 7.754 14.032 46.158 1.00 76.19 195 ILE A O 1
ATOM 1556 N N . LEU A 1 196 ? 6.427 15.493 47.229 1.00 73.50 196 LEU A N 1
ATOM 1557 C CA . LEU A 1 196 ? 7.185 16.684 46.818 1.00 73.50 196 LEU A CA 1
ATOM 1558 C C . LEU A 1 196 ? 8.628 16.681 47.343 1.00 73.50 196 LEU A C 1
ATOM 1560 O O . LEU A 1 196 ? 9.555 17.004 46.604 1.00 73.50 196 LEU A O 1
ATOM 1564 N N . ASN A 1 197 ? 8.837 16.253 48.593 1.00 74.19 197 ASN A N 1
ATOM 1565 C CA . ASN A 1 197 ? 10.184 16.122 49.157 1.00 74.19 197 ASN A CA 1
ATOM 1566 C C . ASN A 1 197 ? 11.009 15.044 48.447 1.00 74.19 197 ASN A C 1
ATOM 1568 O O . ASN A 1 197 ? 12.208 15.219 48.254 1.00 74.19 197 ASN A O 1
ATOM 1572 N N . TYR A 1 198 ? 10.369 13.941 48.051 1.00 73.94 198 TYR A N 1
ATOM 1573 C CA . TYR A 1 198 ? 11.034 12.905 47.270 1.00 73.94 198 TYR A CA 1
ATOM 1574 C C . TYR A 1 198 ? 11.464 13.439 45.897 1.00 73.94 198 TYR A C 1
ATOM 1576 O O . TYR A 1 198 ? 12.597 13.231 45.491 1.00 73.94 198 TYR A O 1
ATOM 1584 N N . MET A 1 199 ? 10.613 14.185 45.193 1.00 68.06 199 MET A N 1
ATOM 1585 C CA . MET A 1 199 ? 10.969 14.749 43.883 1.00 68.06 199 MET A CA 1
ATOM 1586 C C . MET A 1 199 ? 12.130 15.753 43.974 1.00 68.06 199 MET A C 1
ATOM 1588 O O . MET A 1 199 ? 13.050 15.705 43.162 1.00 68.06 199 MET A O 1
ATOM 1592 N N . ALA A 1 200 ? 12.144 16.590 45.010 1.00 64.56 200 ALA A N 1
ATOM 1593 C CA . ALA A 1 200 ? 13.217 17.551 45.265 1.00 64.56 200 ALA A CA 1
ATOM 1594 C C . ALA A 1 200 ? 14.601 16.915 45.479 1.00 64.56 200 ALA A C 1
ATOM 1596 O O . ALA A 1 200 ? 15.620 17.536 45.201 1.00 64.56 200 ALA A O 1
ATOM 1597 N N . GLU A 1 201 ? 14.648 15.696 46.022 1.00 71.62 201 GLU A N 1
ATOM 1598 C CA . GLU A 1 201 ? 15.906 15.006 46.316 1.00 71.62 201 GLU A CA 1
ATOM 1599 C C . GLU A 1 201 ? 16.517 14.340 45.069 1.00 71.62 201 GLU A C 1
ATOM 1601 O O . GLU A 1 201 ? 17.727 14.114 45.032 1.00 71.62 201 GLU A O 1
ATOM 1606 N N . TYR A 1 202 ? 15.706 14.032 44.050 1.00 67.56 202 TYR A N 1
ATOM 1607 C CA . TYR A 1 202 ? 16.113 13.167 42.935 1.00 67.56 202 TYR A CA 1
ATOM 1608 C C . TYR A 1 202 ? 16.147 13.836 41.552 1.00 67.56 202 TYR A C 1
ATOM 1610 O O . TYR A 1 202 ? 16.751 13.257 40.649 1.00 67.56 202 TYR A O 1
ATOM 1618 N N . PHE A 1 203 ? 15.548 15.015 41.361 1.00 65.62 203 PHE A N 1
ATOM 1619 C CA . PHE A 1 203 ? 15.570 15.734 40.079 1.00 65.62 203 PHE A CA 1
ATOM 1620 C C . PHE A 1 203 ? 16.491 16.952 40.123 1.00 65.62 203 PHE A C 1
ATOM 1622 O O . PHE A 1 203 ? 16.600 17.615 41.153 1.00 65.62 203 PHE A O 1
ATOM 1629 N N . ASP A 1 204 ? 17.155 17.238 38.999 1.00 64.38 204 ASP A N 1
ATOM 1630 C CA . ASP A 1 204 ? 17.913 18.477 38.858 1.00 64.38 204 ASP A CA 1
ATOM 1631 C C . ASP A 1 204 ? 16.999 19.692 38.697 1.00 64.38 204 ASP A C 1
ATOM 1633 O O . ASP A 1 204 ? 15.824 19.601 38.339 1.00 64.38 204 ASP A O 1
ATOM 1637 N N . ASP A 1 205 ? 17.602 20.840 38.955 1.00 61.97 205 ASP A N 1
ATOM 1638 C CA . ASP A 1 205 ? 16.982 22.150 38.997 1.00 61.97 205 ASP A CA 1
ATOM 1639 C C . ASP A 1 205 ? 16.235 22.525 37.696 1.00 61.97 205 ASP A C 1
ATOM 1641 O O . ASP A 1 205 ? 15.201 23.186 37.743 1.00 61.97 205 ASP A O 1
ATOM 1645 N N . SER A 1 206 ? 16.688 22.061 36.528 1.00 61.50 206 SER A N 1
ATOM 1646 C CA . SER A 1 206 ? 16.015 22.339 35.248 1.00 61.50 206 SER A CA 1
ATOM 1647 C C . SER A 1 206 ? 14.809 21.428 35.001 1.00 61.50 206 SER A C 1
ATOM 1649 O O . SER A 1 206 ? 13.738 21.893 34.612 1.00 61.50 206 SER A O 1
ATOM 1651 N N . SER A 1 207 ? 14.955 20.140 35.310 1.00 65.50 207 SER A N 1
ATOM 1652 C CA . SER A 1 207 ? 13.921 19.120 35.126 1.00 65.50 207 SER A CA 1
ATOM 1653 C C . SER A 1 207 ? 12.790 19.282 36.141 1.00 65.50 207 SER A C 1
ATOM 1655 O O . SER A 1 207 ? 11.615 19.104 35.828 1.00 65.50 207 SER A O 1
ATOM 1657 N N . LEU A 1 208 ? 13.139 19.653 37.374 1.00 67.00 208 LEU A N 1
ATOM 1658 C CA . LEU A 1 208 ? 12.173 19.914 38.432 1.00 67.00 208 LEU A CA 1
ATOM 1659 C C . LEU A 1 208 ? 11.341 21.169 38.132 1.00 67.00 208 LEU A C 1
ATOM 1661 O O . LEU A 1 208 ? 10.140 21.178 38.400 1.00 67.00 208 LEU A O 1
ATOM 1665 N N . TYR A 1 209 ? 11.953 22.202 37.543 1.00 65.44 209 TYR A N 1
ATOM 1666 C CA . TYR A 1 209 ? 11.233 23.397 37.109 1.00 65.44 209 TYR A CA 1
ATOM 1667 C C . TYR A 1 209 ? 10.230 23.084 35.989 1.00 65.44 209 TYR A C 1
ATOM 1669 O O . TYR A 1 209 ? 9.084 23.517 36.067 1.00 65.44 209 TYR A O 1
ATOM 1677 N N . ASP A 1 210 ? 10.614 22.271 35.001 1.00 63.41 210 ASP A N 1
ATOM 1678 C CA . ASP A 1 210 ? 9.734 21.858 33.899 1.00 63.41 210 ASP A CA 1
ATOM 1679 C C . ASP A 1 210 ? 8.507 21.061 34.394 1.00 63.41 210 ASP A C 1
ATOM 1681 O O . ASP A 1 210 ? 7.364 21.359 34.042 1.00 63.41 210 ASP A O 1
ATOM 1685 N N . ILE A 1 211 ? 8.707 20.110 35.312 1.00 67.44 211 ILE A N 1
ATOM 1686 C CA . ILE A 1 211 ? 7.608 19.317 35.888 1.00 67.44 211 ILE A CA 1
ATOM 1687 C C . ILE A 1 211 ? 6.660 20.200 36.713 1.00 67.44 211 ILE A C 1
ATOM 1689 O O . ILE A 1 211 ? 5.438 20.111 36.574 1.00 67.44 211 ILE A O 1
ATOM 1693 N N . LEU A 1 212 ? 7.196 21.057 37.584 1.00 67.12 212 LEU A N 1
ATOM 1694 C CA . LEU A 1 212 ? 6.368 21.877 38.470 1.00 67.12 212 LEU A CA 1
ATOM 1695 C C . LEU A 1 212 ? 5.652 23.004 37.717 1.00 67.12 212 LEU A C 1
ATOM 1697 O O . LEU A 1 212 ? 4.482 23.265 37.995 1.00 67.12 212 LEU A O 1
ATOM 1701 N N . HIS A 1 213 ? 6.329 23.657 36.772 1.00 60.47 213 HIS A N 1
ATOM 1702 C CA . HIS A 1 213 ? 5.802 24.836 36.091 1.00 60.47 213 HIS A CA 1
ATOM 1703 C C . HIS A 1 213 ? 5.038 24.495 34.808 1.00 60.47 213 HIS A C 1
ATOM 1705 O O . HIS A 1 213 ? 3.927 24.985 34.622 1.00 60.47 213 HIS A O 1
ATOM 1711 N N . ASN A 1 214 ? 5.594 23.635 33.949 1.00 54.34 214 ASN A N 1
ATOM 1712 C CA . ASN A 1 214 ? 5.017 23.356 32.632 1.00 54.34 214 ASN A CA 1
ATOM 1713 C C . ASN A 1 214 ? 4.040 22.170 32.646 1.00 54.34 214 ASN A C 1
ATOM 1715 O O . ASN A 1 214 ? 3.079 22.182 31.885 1.00 54.34 214 ASN A O 1
ATOM 1719 N N . THR A 1 215 ? 4.239 21.168 33.515 1.00 64.44 215 THR A N 1
ATOM 1720 C CA . THR A 1 215 ? 3.336 19.995 33.594 1.00 64.44 215 THR A CA 1
ATOM 1721 C C . THR A 1 215 ? 2.225 20.163 34.632 1.00 64.44 215 THR A C 1
ATOM 1723 O O . THR A 1 215 ? 1.082 19.792 34.380 1.00 64.44 215 THR A O 1
ATOM 1726 N N . LEU A 1 216 ? 2.549 20.690 35.816 1.00 67.88 216 LEU A N 1
ATOM 1727 C CA . LEU A 1 216 ? 1.596 20.832 36.927 1.00 67.88 216 LEU A CA 1
ATOM 1728 C C . LEU A 1 216 ? 0.990 22.238 37.047 1.00 67.88 216 LEU A C 1
ATOM 1730 O O . LEU A 1 216 ? 0.203 22.476 37.962 1.00 67.88 216 LEU A O 1
ATOM 1734 N N . GLU A 1 217 ? 1.350 23.149 36.138 1.00 61.53 217 GLU A N 1
ATOM 1735 C CA . GLU A 1 217 ? 0.851 24.532 36.054 1.00 61.53 217 GLU A CA 1
ATOM 1736 C C . GLU A 1 217 ? 1.003 25.347 37.357 1.00 61.53 217 GLU A C 1
ATOM 1738 O O . GLU A 1 217 ? 0.261 26.300 37.608 1.00 61.53 217 GLU A O 1
ATOM 1743 N N . ILE A 1 218 ? 1.976 25.000 38.207 1.00 69.19 218 ILE A N 1
ATOM 1744 C CA . ILE A 1 218 ? 2.225 25.716 39.460 1.00 69.19 218 ILE A CA 1
ATOM 1745 C C . ILE A 1 218 ? 2.966 27.012 39.136 1.00 69.19 218 ILE A C 1
ATOM 1747 O O . ILE A 1 218 ? 3.972 27.024 38.419 1.00 69.19 218 ILE A O 1
ATOM 1751 N N . CYS A 1 219 ? 2.488 28.137 39.665 1.00 59.38 219 CYS A N 1
ATOM 1752 C CA . CYS A 1 219 ? 3.081 29.429 39.349 1.00 59.38 219 CYS A CA 1
ATOM 1753 C C . CYS A 1 219 ? 4.470 29.577 39.985 1.00 59.38 219 CYS A C 1
ATOM 1755 O O . CYS A 1 219 ? 4.740 29.084 41.077 1.00 59.38 219 CYS A O 1
ATOM 1757 N N . ASN A 1 220 ? 5.341 30.349 39.341 1.00 58.12 220 ASN A N 1
ATOM 1758 C CA . ASN A 1 220 ? 6.707 30.609 39.807 1.00 58.12 220 ASN A CA 1
ATOM 1759 C C . ASN A 1 220 ? 6.796 31.130 41.252 1.00 58.12 220 ASN A C 1
ATOM 1761 O O . ASN A 1 220 ? 7.717 30.772 41.987 1.00 58.12 220 ASN A O 1
ATOM 1765 N N . ASP A 1 221 ? 5.814 31.924 41.681 1.00 56.53 221 ASP A N 1
ATOM 1766 C CA . ASP A 1 221 ? 5.714 32.426 43.054 1.00 56.53 221 ASP A CA 1
ATOM 1767 C C . ASP A 1 221 ? 5.374 31.307 44.057 1.00 56.53 221 ASP A C 1
ATOM 1769 O O . ASP A 1 221 ? 5.884 31.290 45.177 1.00 56.53 221 ASP A O 1
ATOM 1773 N N . GLU A 1 222 ? 4.552 30.339 43.645 1.00 57.09 222 GLU A N 1
ATOM 1774 C CA . GLU A 1 222 ? 4.157 29.174 44.443 1.00 57.09 222 GLU A CA 1
ATOM 1775 C C . GLU A 1 222 ? 5.291 28.142 44.516 1.00 57.09 222 GLU A C 1
ATOM 1777 O O . GLU A 1 222 ? 5.556 27.602 45.588 1.00 57.09 222 GLU A O 1
ATOM 1782 N N . ILE A 1 223 ? 6.040 27.952 43.424 1.00 61.31 223 ILE A N 1
ATOM 1783 C CA . ILE A 1 223 ? 7.279 27.154 43.386 1.00 61.31 223 ILE A CA 1
ATOM 1784 C C . ILE A 1 223 ? 8.340 27.765 44.319 1.00 61.31 223 ILE A C 1
ATOM 1786 O O . ILE A 1 223 ? 8.998 27.053 45.082 1.00 61.31 223 ILE A O 1
ATOM 1790 N N . GLY A 1 224 ? 8.446 29.097 44.343 1.00 53.97 224 GLY A N 1
ATOM 1791 C CA . GLY A 1 224 ? 9.283 29.824 45.297 1.00 53.97 224 GLY A CA 1
ATOM 1792 C C . GLY A 1 224 ? 8.813 29.680 46.752 1.00 53.97 224 GLY A C 1
ATOM 1793 O O . GLY A 1 224 ? 9.640 29.523 47.652 1.00 53.97 224 GLY A O 1
ATOM 1794 N N . CYS A 1 225 ? 7.499 29.668 47.011 1.00 60.12 225 CYS A N 1
ATOM 1795 C CA . CYS A 1 225 ? 6.934 29.373 48.338 1.00 60.12 225 CYS A CA 1
ATOM 1796 C C . CYS A 1 225 ? 7.176 27.924 48.793 1.00 60.12 225 CYS A C 1
ATOM 1798 O O . CYS A 1 225 ? 7.246 27.676 49.998 1.00 60.12 225 CYS A O 1
ATOM 1800 N N . LEU A 1 226 ? 7.337 26.991 47.850 1.00 60.59 226 LEU A N 1
ATOM 1801 C CA . LEU A 1 226 ? 7.738 25.603 48.094 1.00 60.59 226 LEU A CA 1
ATOM 1802 C C . LEU A 1 226 ? 9.259 25.441 48.305 1.00 60.59 226 LEU A C 1
ATOM 1804 O O . LEU A 1 226 ? 9.695 24.377 48.737 1.00 60.59 226 LEU A O 1
ATOM 1808 N N . GLY A 1 227 ? 10.050 26.502 48.096 1.00 56.69 227 GLY A N 1
ATOM 1809 C CA . GLY A 1 227 ? 11.462 26.582 48.485 1.00 56.69 227 GLY A CA 1
ATOM 1810 C C . GLY A 1 227 ? 12.492 26.401 47.363 1.00 56.69 227 GLY A C 1
ATOM 1811 O O . GLY A 1 227 ? 13.674 26.274 47.680 1.00 56.69 227 GLY A O 1
ATOM 1812 N N . PHE A 1 228 ? 12.088 26.415 46.086 1.00 57.34 228 PHE A N 1
ATOM 1813 C CA . PHE A 1 228 ? 12.980 26.191 44.935 1.00 57.34 228 PHE A CA 1
ATOM 1814 C C . PHE A 1 228 ? 13.365 27.504 44.223 1.00 57.34 228 PHE A C 1
ATOM 1816 O O . PHE A 1 228 ? 12.527 28.388 44.052 1.00 57.34 228 PHE A O 1
ATOM 1823 N N . ALA A 1 229 ? 14.631 27.648 43.805 1.00 50.34 229 ALA A N 1
ATOM 1824 C CA . ALA A 1 229 ? 15.167 28.854 43.155 1.00 50.34 229 ALA A CA 1
ATOM 1825 C C . ALA A 1 229 ? 15.914 28.494 41.857 1.00 50.34 229 ALA A C 1
ATOM 1827 O O . ALA A 1 229 ? 17.118 28.253 41.880 1.00 50.34 229 ALA A O 1
ATOM 1828 N N . LEU A 1 230 ? 15.181 28.438 40.741 1.00 58.00 230 LEU A N 1
ATOM 1829 C CA . LEU A 1 230 ? 15.589 27.774 39.498 1.00 58.00 230 LEU A CA 1
ATOM 1830 C C . LEU A 1 230 ? 15.526 28.76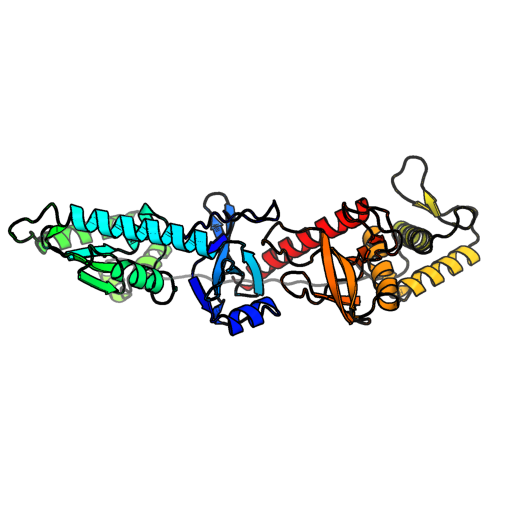4 38.318 1.00 58.00 230 LEU A C 1
ATOM 1832 O O . LEU A 1 230 ? 14.519 28.818 37.623 1.00 58.00 230 LEU A O 1
ATOM 1836 N N . TYR A 1 231 ? 16.557 29.596 38.122 1.00 45.53 231 TYR A N 1
ATOM 1837 C CA . TYR A 1 231 ? 16.646 30.516 36.973 1.00 45.53 231 TYR A CA 1
ATOM 1838 C C . TYR A 1 231 ? 18.100 30.688 36.507 1.00 45.53 231 TYR A C 1
ATOM 1840 O O . TYR A 1 231 ? 18.887 31.291 37.235 1.00 45.53 231 TYR A O 1
ATOM 1848 N N . ASP A 1 232 ? 18.445 30.137 35.333 1.00 37.53 232 ASP A N 1
ATOM 1849 C CA . ASP A 1 232 ? 19.134 30.814 34.207 1.00 37.53 232 ASP A CA 1
ATOM 1850 C C . ASP A 1 232 ? 19.920 29.847 33.272 1.00 37.53 232 ASP A C 1
ATOM 1852 O O . ASP A 1 232 ? 20.547 28.896 33.730 1.00 37.53 232 ASP A O 1
ATOM 1856 N N . GLU A 1 233 ? 19.934 30.210 31.972 1.00 32.56 233 GLU A N 1
ATOM 1857 C CA . GLU A 1 233 ? 20.896 29.900 30.876 1.00 32.56 233 GLU A CA 1
ATOM 1858 C C . GLU A 1 233 ? 20.561 28.824 29.810 1.00 32.56 233 GLU A C 1
ATOM 1860 O O . GLU A 1 233 ? 20.638 27.633 30.077 1.00 32.56 233 GLU A O 1
ATOM 1865 N N . TYR A 1 234 ? 20.356 29.262 28.548 1.00 30.97 234 TYR A N 1
ATOM 1866 C CA . TYR A 1 234 ? 20.802 28.579 27.308 1.00 30.97 234 TYR A CA 1
ATOM 1867 C C . TYR A 1 234 ? 21.009 29.588 26.147 1.00 30.97 234 TYR A C 1
ATOM 1869 O O . TYR A 1 234 ? 20.252 30.552 26.014 1.00 30.97 234 TYR A O 1
ATOM 1877 N N . VAL A 1 235 ? 22.041 29.368 25.314 1.00 28.86 235 VAL A N 1
ATOM 1878 C CA . VAL A 1 235 ? 22.377 30.101 24.068 1.00 28.86 235 VAL A CA 1
ATOM 1879 C C . VAL A 1 235 ? 22.806 29.082 23.001 1.00 28.86 235 VAL A C 1
ATOM 1881 O O . VAL A 1 235 ? 23.643 28.233 23.300 1.00 28.86 235 VAL A O 1
ATOM 1884 N N . ASP A 1 236 ? 22.285 29.208 21.775 1.00 28.62 236 ASP A N 1
ATOM 1885 C CA . ASP A 1 236 ? 22.653 28.405 20.593 1.00 28.62 236 ASP A CA 1
ATOM 1886 C C . ASP A 1 236 ? 23.674 29.112 19.683 1.00 28.62 236 ASP A C 1
ATOM 1888 O O . ASP A 1 236 ? 23.633 30.335 19.517 1.00 28.62 236 ASP A O 1
ATOM 1892 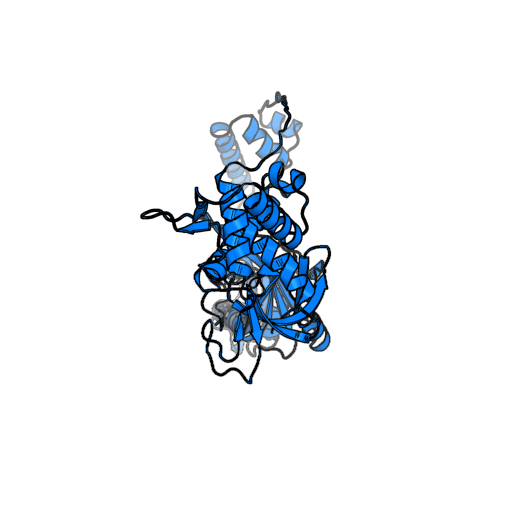N N . GLU A 1 237 ? 24.524 28.329 19.005 1.00 25.52 237 GLU A N 1
ATOM 1893 C CA . GLU A 1 237 ? 25.351 28.773 17.874 1.00 25.52 237 GLU A CA 1
ATOM 1894 C C . GLU A 1 237 ? 25.284 27.818 16.662 1.00 25.52 237 GLU A C 1
ATOM 1896 O O . GLU A 1 237 ? 25.143 26.604 16.778 1.00 25.52 237 GLU A O 1
ATOM 1901 N N . GLN A 1 238 ? 25.390 28.457 15.493 1.00 28.27 238 GLN A N 1
ATOM 1902 C CA . GLN A 1 238 ? 25.283 27.999 14.100 1.00 28.27 238 GLN A CA 1
ATOM 1903 C C . GLN A 1 238 ? 26.493 27.165 13.612 1.00 28.27 238 GLN A C 1
ATOM 1905 O O . GLN A 1 238 ? 27.506 27.104 14.303 1.00 28.27 238 GLN A O 1
ATOM 1910 N N . ILE A 1 239 ? 26.458 26.650 12.365 1.00 25.27 239 ILE A N 1
ATOM 1911 C CA . ILE A 1 239 ? 27.375 27.042 11.253 1.00 25.27 239 ILE A CA 1
ATOM 1912 C C . ILE A 1 239 ? 27.131 26.239 9.946 1.00 25.27 239 ILE A C 1
ATOM 1914 O O . ILE A 1 239 ? 26.743 25.076 9.950 1.00 25.27 239 ILE A O 1
ATOM 1918 N N . GLU A 1 240 ? 27.382 26.953 8.842 1.00 26.50 240 GLU A N 1
ATOM 1919 C CA . GLU A 1 240 ? 27.301 26.713 7.388 1.00 26.50 240 GLU A CA 1
ATOM 1920 C C . GLU A 1 240 ? 28.269 25.656 6.787 1.00 26.50 240 GLU A C 1
ATOM 1922 O O . GLU A 1 240 ? 29.286 25.331 7.396 1.00 26.50 240 GLU A O 1
ATOM 1927 N N . ALA A 1 241 ? 28.046 25.240 5.519 1.00 24.36 241 ALA A N 1
ATOM 1928 C CA . ALA A 1 241 ? 28.857 25.662 4.340 1.00 24.36 241 ALA A CA 1
ATOM 1929 C C . ALA A 1 241 ? 28.863 24.678 3.124 1.00 24.36 241 ALA A C 1
ATOM 1931 O O . ALA A 1 241 ? 29.381 23.571 3.202 1.00 24.36 241 ALA A O 1
ATOM 1932 N N . SER A 1 242 ? 28.331 25.160 1.986 1.00 25.19 242 SER A N 1
ATOM 1933 C CA . SER A 1 242 ? 28.905 25.294 0.615 1.00 25.19 242 SER A CA 1
ATOM 1934 C C . SER A 1 242 ? 29.658 24.172 -0.166 1.00 25.19 242 SER A C 1
ATOM 1936 O O . SER A 1 242 ? 30.761 23.781 0.200 1.00 25.19 242 SER A O 1
ATOM 1938 N N . GLU A 1 243 ? 29.134 23.911 -1.383 1.00 26.56 243 GLU A N 1
ATOM 1939 C CA . GLU A 1 243 ? 29.731 24.087 -2.748 1.00 26.56 243 GLU A CA 1
ATOM 1940 C C . GLU A 1 243 ? 30.721 23.098 -3.462 1.00 26.56 243 GLU A C 1
ATOM 1942 O O . GLU A 1 243 ? 31.862 22.922 -3.050 1.00 26.56 243 GLU A O 1
ATOM 1947 N N . VAL A 1 244 ? 30.298 22.683 -4.690 1.00 26.88 244 VAL A N 1
ATOM 1948 C CA . VAL A 1 244 ? 30.916 22.870 -6.056 1.00 26.88 244 VAL A CA 1
ATOM 1949 C C . VAL A 1 244 ? 31.650 21.721 -6.829 1.00 26.88 244 VAL A C 1
ATOM 1951 O O . VAL A 1 244 ? 32.710 21.257 -6.428 1.00 26.88 244 VAL A O 1
ATOM 1954 N N . GLN A 1 245 ? 31.070 21.410 -8.020 1.00 30.16 245 GLN A N 1
ATOM 1955 C CA . GLN A 1 245 ? 31.521 21.103 -9.428 1.00 30.16 245 GLN A CA 1
ATOM 1956 C C . GLN A 1 245 ? 32.736 20.209 -9.822 1.00 30.16 245 GLN A C 1
ATOM 1958 O O . GLN A 1 245 ? 33.808 20.331 -9.241 1.00 30.16 245 GLN A O 1
ATOM 1963 N N . SER A 1 246 ? 32.626 19.478 -10.971 1.00 30.69 246 SER A N 1
ATOM 1964 C CA . SER A 1 246 ? 33.294 19.787 -12.289 1.00 30.69 246 SER A CA 1
ATOM 1965 C C . SER A 1 246 ? 33.274 18.665 -13.384 1.00 30.69 246 SER A C 1
ATOM 1967 O O . SER A 1 246 ? 33.605 17.522 -13.074 1.00 30.69 246 SER A O 1
ATOM 1969 N N . ASP A 1 247 ? 33.038 19.066 -14.650 1.00 35.50 247 ASP A N 1
ATOM 1970 C CA . ASP A 1 247 ? 33.640 18.776 -15.991 1.00 35.50 247 ASP A CA 1
ATOM 1971 C C . ASP A 1 247 ? 33.939 17.374 -16.617 1.00 35.50 247 ASP A C 1
ATOM 1973 O O . ASP A 1 247 ? 34.854 16.641 -16.237 1.00 35.50 247 ASP A O 1
ATOM 1977 N N . LEU A 1 248 ? 33.249 17.151 -17.753 1.00 45.06 248 LEU A N 1
ATOM 1978 C CA . LEU A 1 248 ? 33.662 16.916 -19.164 1.00 45.06 248 LEU A CA 1
ATOM 1979 C C . LEU A 1 248 ? 34.622 15.771 -19.636 1.00 45.06 248 LEU A C 1
ATOM 1981 O O . LEU A 1 248 ? 35.730 16.013 -20.118 1.00 45.06 248 LEU A O 1
ATOM 1985 N N . LEU A 1 249 ? 34.120 14.528 -19.576 1.00 43.59 249 LEU A N 1
ATOM 1986 C CA . LEU A 1 249 ? 34.248 13.301 -20.422 1.00 43.59 249 LEU A CA 1
ATOM 1987 C C . LEU A 1 249 ? 34.119 12.109 -19.478 1.00 43.59 249 LEU A C 1
ATOM 1989 O O . LEU A 1 249 ? 34.878 12.041 -18.507 1.00 43.59 249 LEU A O 1
ATOM 1993 N N . PRO A 1 250 ? 33.152 11.186 -19.679 1.00 49.25 250 PRO A N 1
ATOM 1994 C CA . PRO A 1 250 ? 32.818 10.252 -18.625 1.00 49.25 250 PRO A CA 1
ATOM 1995 C C . PRO A 1 250 ? 34.044 9.378 -18.381 1.00 49.25 250 PRO A C 1
ATOM 1997 O O . PRO A 1 250 ? 34.672 8.907 -19.334 1.00 49.25 250 PRO A O 1
ATOM 2000 N N . LYS A 1 251 ? 34.404 9.164 -17.110 1.00 51.94 251 LYS A N 1
ATOM 2001 C CA . LYS A 1 251 ? 35.472 8.225 -16.726 1.00 51.94 251 LYS A CA 1
ATOM 2002 C C . LYS A 1 251 ? 35.306 6.942 -17.546 1.00 51.94 251 LYS A C 1
ATOM 2004 O O . LYS A 1 251 ? 34.171 6.515 -17.736 1.00 51.94 251 LYS A O 1
ATOM 2009 N N . SER A 1 252 ? 36.398 6.331 -18.015 1.00 61.69 252 SER A N 1
ATOM 2010 C CA . SER A 1 252 ? 36.381 5.220 -18.990 1.00 61.69 252 SER A CA 1
ATOM 2011 C C . SER A 1 252 ? 35.284 4.168 -18.752 1.00 61.69 252 SER A C 1
ATOM 2013 O O . SER A 1 252 ? 34.681 3.704 -19.712 1.00 61.69 252 SER A O 1
ATOM 2015 N N . GLY A 1 253 ? 34.955 3.858 -17.494 1.00 65.50 253 GLY A N 1
ATOM 2016 C CA . GLY A 1 253 ? 33.824 3.001 -17.123 1.00 65.50 253 GLY A CA 1
ATOM 2017 C C . GLY A 1 253 ? 32.441 3.476 -17.606 1.00 65.50 253 GLY A C 1
ATOM 2018 O O . GLY A 1 253 ? 31.721 2.678 -18.195 1.00 65.50 253 GLY A O 1
ATOM 2019 N N . LYS A 1 254 ? 32.076 4.756 -17.432 1.00 75.38 254 LYS A N 1
ATOM 2020 C CA . LYS A 1 254 ? 30.788 5.316 -17.895 1.00 75.38 254 LYS A CA 1
ATOM 2021 C C . LYS A 1 254 ? 30.650 5.207 -19.421 1.00 75.38 254 LYS A C 1
ATOM 2023 O O . LYS A 1 254 ? 29.603 4.805 -19.915 1.00 75.38 254 LYS A O 1
ATOM 2028 N N . LEU A 1 255 ? 31.727 5.490 -20.162 1.00 80.06 255 LEU A N 1
ATOM 2029 C CA . LEU A 1 255 ? 31.753 5.358 -21.624 1.00 80.06 255 LEU A CA 1
ATOM 2030 C C . LEU A 1 255 ? 31.526 3.906 -22.071 1.00 80.06 255 LEU A C 1
ATOM 2032 O O . LEU A 1 255 ? 30.728 3.655 -22.968 1.00 80.06 255 LEU A O 1
ATOM 2036 N N . VAL A 1 256 ? 32.210 2.939 -21.456 1.00 80.44 256 VAL A N 1
ATOM 2037 C CA . VAL A 1 256 ? 32.049 1.531 -21.849 1.00 80.44 256 VAL A CA 1
ATOM 2038 C C . VAL A 1 256 ? 30.675 0.982 -21.446 1.00 80.44 256 VAL A C 1
ATOM 2040 O O . VAL A 1 256 ? 30.056 0.248 -22.218 1.00 80.44 256 VAL A O 1
ATOM 2043 N N . ASN A 1 257 ? 30.159 1.375 -20.280 1.00 83.00 257 ASN A N 1
ATOM 2044 C CA . ASN A 1 257 ? 28.804 1.021 -19.856 1.00 83.00 257 ASN A CA 1
ATOM 2045 C C . ASN A 1 257 ? 27.759 1.575 -20.830 1.00 83.00 257 ASN A C 1
ATOM 2047 O O . ASN A 1 257 ? 26.867 0.837 -21.235 1.00 83.00 257 ASN A O 1
ATOM 2051 N N . LEU A 1 258 ? 27.927 2.824 -21.278 1.00 86.00 258 LEU A N 1
ATOM 2052 C CA . LEU A 1 258 ? 27.055 3.458 -22.262 1.00 86.00 258 LEU A CA 1
ATOM 2053 C C . LEU A 1 258 ? 26.971 2.671 -23.569 1.00 86.00 258 LEU A C 1
ATOM 2055 O O . LEU A 1 258 ? 25.884 2.333 -24.036 1.00 86.00 258 LEU A O 1
ATOM 2059 N N . LEU A 1 259 ? 28.128 2.377 -24.155 1.00 88.62 259 LEU A N 1
ATOM 2060 C CA . LEU A 1 259 ? 28.197 1.724 -25.457 1.00 88.62 259 LEU A CA 1
ATOM 2061 C C . LEU A 1 259 ? 27.708 0.275 -25.377 1.00 88.62 259 LEU A C 1
ATOM 2063 O O . LEU A 1 259 ? 26.950 -0.157 -26.238 1.00 88.62 259 LEU A O 1
ATOM 2067 N N . SER A 1 260 ? 28.066 -0.448 -24.312 1.00 87.25 260 SER A N 1
ATOM 2068 C CA . SER A 1 260 ? 27.611 -1.831 -24.117 1.00 87.25 260 SER A CA 1
ATOM 2069 C C . SER A 1 260 ? 26.108 -1.932 -23.842 1.00 87.25 260 SER A C 1
ATOM 2071 O O . SER A 1 260 ? 25.472 -2.881 -24.291 1.00 87.25 260 SER A O 1
ATOM 2073 N N . ALA A 1 261 ? 25.516 -0.974 -23.120 1.00 88.12 261 ALA A N 1
ATOM 2074 C CA . ALA A 1 261 ? 24.069 -0.904 -22.915 1.00 88.12 261 ALA A CA 1
ATOM 2075 C C . ALA A 1 261 ? 23.334 -0.617 -24.233 1.00 88.12 261 ALA A C 1
ATOM 2077 O O . ALA A 1 261 ? 22.379 -1.315 -24.571 1.00 88.12 261 ALA A O 1
ATOM 2078 N N . TYR A 1 262 ? 23.824 0.351 -25.015 1.00 91.00 262 TYR A N 1
ATOM 2079 C CA . TYR A 1 262 ? 23.281 0.665 -26.338 1.00 91.00 262 TYR A CA 1
ATOM 2080 C C . TYR A 1 262 ? 23.311 -0.550 -27.276 1.00 91.00 262 TYR A C 1
ATOM 2082 O O . TYR A 1 262 ? 22.295 -0.890 -27.881 1.00 91.00 262 TYR A O 1
ATOM 2090 N N . GLU A 1 263 ? 24.458 -1.228 -27.374 1.00 90.25 263 GLU A N 1
ATOM 2091 C CA . GLU A 1 263 ? 24.636 -2.396 -28.243 1.00 90.25 263 GLU A CA 1
ATOM 2092 C C . GLU A 1 263 ? 23.710 -3.557 -27.874 1.00 90.25 263 GLU A C 1
ATOM 2094 O O . GLU A 1 263 ? 23.203 -4.255 -28.756 1.00 90.25 263 GLU A O 1
ATOM 2099 N N . GLU A 1 264 ? 23.476 -3.759 -26.578 1.00 88.12 264 GLU A N 1
ATOM 2100 C CA . GLU A 1 264 ? 22.577 -4.794 -26.079 1.00 88.12 264 GLU A CA 1
ATOM 2101 C C . GLU A 1 264 ? 21.114 -4.460 -26.372 1.00 88.12 264 GLU A C 1
ATOM 2103 O O . GLU A 1 264 ? 20.415 -5.283 -26.964 1.00 88.12 264 GLU A O 1
ATOM 2108 N N . LEU A 1 265 ? 20.660 -3.249 -26.036 1.00 87.69 265 LEU A N 1
ATOM 2109 C CA . LEU A 1 265 ? 19.265 -2.830 -26.215 1.00 87.69 265 LEU A CA 1
ATOM 2110 C C . LEU A 1 265 ? 18.857 -2.752 -27.690 1.00 87.69 265 LEU A C 1
ATOM 2112 O O . LEU A 1 265 ? 17.722 -3.078 -28.033 1.00 87.69 265 LEU A O 1
ATOM 2116 N N . GLN A 1 266 ? 19.786 -2.365 -28.568 1.00 87.69 266 GLN A N 1
ATOM 2117 C CA . GLN A 1 266 ? 19.576 -2.349 -30.019 1.00 87.69 266 GLN A CA 1
ATOM 2118 C C . GLN A 1 266 ? 19.816 -3.716 -30.682 1.00 87.69 266 GLN A C 1
ATOM 2120 O O . GLN A 1 266 ? 19.681 -3.833 -31.898 1.00 87.69 266 GLN A O 1
ATOM 2125 N N . GLN A 1 267 ? 20.173 -4.749 -29.906 1.00 87.62 267 GLN A N 1
ATOM 2126 C CA . GLN A 1 267 ? 20.477 -6.099 -30.393 1.00 87.62 267 GLN A CA 1
ATOM 2127 C C . GLN A 1 267 ? 21.514 -6.105 -31.528 1.00 87.62 267 GLN A C 1
ATOM 2129 O O . GLN A 1 267 ? 21.402 -6.861 -32.496 1.00 87.62 267 GLN A O 1
ATOM 2134 N N . ILE A 1 268 ? 22.544 -5.261 -31.405 1.00 87.31 268 ILE A N 1
ATOM 2135 C CA . ILE A 1 268 ? 23.637 -5.189 -32.377 1.00 87.31 268 ILE A CA 1
ATOM 2136 C C . ILE A 1 268 ? 24.337 -6.558 -32.426 1.00 87.31 268 ILE A C 1
ATOM 2138 O O . ILE A 1 268 ? 24.679 -7.081 -31.359 1.00 87.31 268 ILE A O 1
ATOM 2142 N N . PRO A 1 269 ? 24.559 -7.156 -33.612 1.00 86.38 269 PRO A N 1
ATOM 2143 C CA . PRO A 1 269 ? 25.251 -8.438 -33.736 1.00 86.38 269 PRO A CA 1
ATOM 2144 C C . PRO A 1 269 ? 26.668 -8.391 -33.156 1.00 86.38 269 PRO A C 1
ATOM 2146 O O . PRO A 1 269 ? 27.367 -7.395 -33.328 1.00 86.38 269 PRO A O 1
ATOM 2149 N N . ASP A 1 270 ? 27.134 -9.483 -32.542 1.00 82.75 270 ASP A N 1
ATOM 2150 C CA . ASP A 1 270 ? 28.447 -9.546 -31.867 1.00 82.75 270 ASP A CA 1
ATOM 2151 C C . ASP A 1 270 ? 29.635 -9.137 -32.760 1.00 82.75 270 ASP A C 1
ATOM 2153 O O . ASP A 1 270 ? 30.629 -8.605 -32.275 1.00 82.75 270 ASP A O 1
ATOM 2157 N N . GLU A 1 271 ? 29.531 -9.357 -34.071 1.00 83.62 271 GLU A N 1
ATOM 2158 C CA . GLU A 1 271 ? 30.548 -9.002 -35.073 1.00 83.62 271 GLU A CA 1
ATOM 2159 C C . GLU A 1 271 ? 30.666 -7.482 -35.295 1.00 83.62 271 GLU A C 1
ATOM 2161 O O . GLU A 1 271 ? 31.708 -6.976 -35.721 1.00 83.62 271 GLU A O 1
ATOM 2166 N N . GLU A 1 272 ? 29.593 -6.747 -35.003 1.00 84.00 272 GLU A N 1
ATOM 2167 C CA . GLU A 1 272 ? 29.477 -5.301 -35.181 1.00 84.00 272 GLU A CA 1
ATOM 2168 C C . GLU A 1 272 ? 29.697 -4.525 -33.875 1.00 84.00 272 GLU A C 1
ATOM 2170 O O . GLU A 1 272 ? 29.894 -3.305 -33.919 1.00 84.00 272 GLU A O 1
ATOM 2175 N N . ARG A 1 273 ? 29.735 -5.223 -32.733 1.00 88.50 273 ARG A N 1
ATOM 2176 C CA . ARG A 1 273 ? 29.984 -4.625 -31.419 1.00 88.50 273 ARG A CA 1
ATOM 2177 C C . ARG A 1 273 ? 31.421 -4.130 -31.284 1.00 88.50 273 ARG A C 1
ATOM 2179 O O . ARG A 1 273 ? 32.379 -4.770 -31.721 1.00 88.50 273 ARG A O 1
ATOM 2186 N N . ILE A 1 274 ? 31.560 -2.973 -30.654 1.00 87.44 274 ILE A N 1
ATOM 2187 C CA . ILE A 1 274 ? 32.824 -2.349 -30.264 1.00 87.44 274 ILE A CA 1
ATOM 2188 C C . ILE A 1 274 ? 33.116 -2.540 -28.772 1.00 87.44 274 ILE A C 1
ATOM 2190 O O . ILE A 1 274 ? 34.229 -2.243 -28.335 1.00 87.44 274 ILE A O 1
ATOM 2194 N N . THR A 1 275 ? 32.160 -3.063 -27.995 1.00 86.69 275 THR A N 1
ATOM 2195 C CA . THR A 1 275 ? 32.387 -3.524 -26.620 1.00 86.69 275 THR A CA 1
ATOM 2196 C C . THR A 1 275 ? 32.408 -5.050 -26.526 1.00 86.69 275 THR A C 1
ATOM 2198 O O . THR A 1 275 ? 31.754 -5.759 -27.292 1.00 86.69 275 THR A O 1
ATOM 2201 N N . ARG A 1 276 ? 33.203 -5.589 -25.596 1.00 80.88 276 ARG A N 1
ATOM 2202 C CA . ARG A 1 276 ? 33.320 -7.033 -25.347 1.00 80.88 276 ARG A CA 1
ATOM 2203 C C . ARG A 1 276 ? 33.349 -7.318 -23.856 1.00 80.88 276 ARG A C 1
ATOM 2205 O O . ARG A 1 276 ? 33.892 -6.528 -23.088 1.00 80.88 276 ARG A O 1
ATOM 2212 N N . LEU A 1 277 ? 32.815 -8.467 -23.447 1.00 72.44 277 LEU A N 1
ATOM 2213 C CA . LEU A 1 277 ? 32.930 -8.917 -22.062 1.00 72.44 277 LEU A CA 1
ATOM 2214 C C . LEU A 1 277 ? 34.406 -9.189 -21.737 1.00 72.44 277 LEU A C 1
ATOM 2216 O O . LEU A 1 277 ? 35.071 -9.974 -22.423 1.00 72.44 277 LEU A O 1
ATOM 2220 N N . ALA A 1 278 ? 34.929 -8.536 -20.702 1.00 63.47 278 ALA A N 1
ATOM 2221 C CA . ALA A 1 278 ? 36.321 -8.687 -20.314 1.00 63.47 278 ALA A CA 1
ATOM 2222 C C . ALA A 1 278 ? 36.574 -10.113 -19.774 1.00 63.47 278 ALA A C 1
ATOM 2224 O O . ALA A 1 278 ? 35.863 -10.570 -18.874 1.00 63.47 278 ALA A O 1
ATOM 2225 N N . PRO A 1 279 ? 37.594 -10.841 -20.272 1.00 50.34 279 PRO A N 1
ATOM 2226 C CA . PRO A 1 279 ? 37.877 -12.198 -19.812 1.00 50.34 279 PRO A CA 1
ATOM 2227 C C . PRO A 1 279 ? 38.152 -12.245 -18.302 1.00 50.34 279 PRO A C 1
ATOM 2229 O O . PRO A 1 279 ? 39.147 -11.700 -17.828 1.00 50.34 279 PRO A O 1
ATOM 2232 N N . GLY A 1 280 ? 37.284 -12.925 -17.547 1.00 42.91 280 GLY A N 1
ATOM 2233 C CA . GLY A 1 280 ? 37.432 -13.097 -16.098 1.00 42.91 280 GLY A CA 1
ATOM 2234 C C . GLY A 1 280 ? 36.987 -11.905 -15.240 1.00 42.91 280 GLY A C 1
ATOM 2235 O O . GLY A 1 280 ? 37.267 -11.910 -14.043 1.00 42.91 280 GLY A O 1
ATOM 2236 N N . ALA A 1 281 ? 36.301 -10.912 -15.815 1.00 51.28 281 ALA A N 1
ATOM 2237 C CA . ALA A 1 281 ? 35.706 -9.791 -15.087 1.00 51.28 281 ALA A CA 1
ATOM 2238 C C . ALA A 1 281 ? 34.205 -9.654 -15.401 1.00 51.28 281 ALA A C 1
ATOM 2240 O O . ALA A 1 281 ? 33.741 -10.058 -16.463 1.00 51.28 281 ALA A O 1
ATOM 2241 N N . PHE A 1 282 ? 33.451 -9.059 -14.474 1.00 53.81 282 PHE A N 1
ATOM 2242 C CA . PHE A 1 282 ? 32.002 -8.828 -14.589 1.00 53.81 282 PHE A CA 1
ATOM 2243 C C . PHE A 1 282 ? 31.649 -7.566 -15.406 1.00 53.81 282 PHE A C 1
ATOM 2245 O O . PHE A 1 282 ? 30.618 -6.951 -15.170 1.00 53.81 282 PHE A O 1
ATOM 2252 N N . GLY A 1 283 ? 32.519 -7.124 -16.322 1.00 64.38 283 GLY A N 1
ATOM 2253 C CA . GLY A 1 283 ? 32.374 -5.834 -17.003 1.00 64.38 283 GLY A CA 1
ATOM 2254 C C . GLY A 1 283 ? 32.814 -5.857 -18.461 1.00 64.38 283 GLY A C 1
ATOM 2255 O O . GLY A 1 283 ? 33.550 -6.746 -18.894 1.00 64.38 283 GLY A O 1
ATOM 2256 N N . TYR A 1 284 ? 32.358 -4.862 -19.215 1.00 73.69 284 TYR A N 1
ATOM 2257 C CA . TYR A 1 284 ? 32.702 -4.684 -20.620 1.00 73.69 284 TYR A CA 1
ATOM 2258 C C . TYR A 1 284 ? 34.012 -3.899 -20.773 1.00 73.69 284 TYR A C 1
ATOM 2260 O O . TYR A 1 284 ? 34.376 -3.080 -19.927 1.00 73.69 284 TYR A O 1
ATOM 2268 N N . CYS A 1 285 ? 34.724 -4.131 -21.871 1.00 76.94 285 CYS A N 1
ATOM 2269 C CA . CYS A 1 285 ? 35.847 -3.320 -22.325 1.00 76.94 285 CYS A CA 1
ATOM 2270 C C . CYS A 1 285 ? 35.666 -2.930 -23.794 1.00 76.94 285 CYS A C 1
ATOM 2272 O O . CYS A 1 285 ? 34.984 -3.621 -24.551 1.00 76.94 285 CYS A O 1
ATOM 2274 N N . LEU A 1 286 ? 36.281 -1.816 -24.194 1.00 80.19 286 LEU A N 1
ATOM 2275 C CA . LEU A 1 286 ? 36.351 -1.441 -25.603 1.00 80.19 286 LEU A CA 1
ATOM 2276 C C . LEU A 1 286 ? 37.333 -2.348 -26.331 1.00 80.19 286 LEU A C 1
ATOM 2278 O O . LEU A 1 286 ? 38.414 -2.652 -25.819 1.00 80.19 286 LEU A O 1
ATOM 2282 N N . ASP A 1 287 ? 36.954 -2.751 -27.535 1.00 79.44 287 ASP A N 1
ATOM 2283 C CA . ASP A 1 287 ? 37.847 -3.432 -28.453 1.00 79.44 287 ASP A CA 1
ATOM 2284 C C . ASP A 1 287 ? 38.980 -2.467 -28.865 1.00 79.44 287 ASP A C 1
ATOM 2286 O O . ASP A 1 287 ? 38.707 -1.411 -29.446 1.00 79.44 287 ASP A O 1
ATOM 2290 N N . PRO A 1 288 ? 40.250 -2.783 -28.536 1.00 70.00 288 PRO A N 1
ATOM 2291 C CA . PRO A 1 288 ? 41.375 -1.875 -28.751 1.00 70.00 288 PRO A CA 1
ATOM 2292 C C . PRO A 1 288 ? 41.661 -1.602 -30.233 1.00 70.00 288 PRO A C 1
ATOM 2294 O O . PRO A 1 288 ? 42.375 -0.650 -30.539 1.00 70.00 288 PRO A O 1
ATOM 2297 N N . ASP A 1 289 ? 41.114 -2.416 -31.141 1.00 75.31 289 ASP A N 1
ATOM 2298 C CA . ASP A 1 289 ? 41.322 -2.293 -32.584 1.00 75.31 289 ASP A CA 1
ATOM 2299 C C . ASP A 1 289 ? 40.247 -1.423 -33.277 1.00 75.31 289 ASP A C 1
ATOM 2301 O O . ASP A 1 289 ? 40.234 -1.297 -34.507 1.00 75.31 289 ASP A O 1
ATOM 2305 N N . VAL A 1 290 ? 39.334 -0.807 -32.515 1.00 78.94 290 VAL A N 1
ATOM 2306 C CA . VAL A 1 290 ? 38.258 0.043 -33.050 1.00 78.94 290 VAL A CA 1
ATOM 2307 C C . VAL A 1 290 ? 38.777 1.451 -33.373 1.00 78.94 290 VAL A C 1
ATOM 2309 O O . VAL A 1 290 ? 39.302 2.124 -32.489 1.00 78.94 290 VAL A O 1
ATOM 2312 N N . PRO A 1 291 ? 38.592 1.954 -34.611 1.00 77.75 291 PRO A N 1
ATOM 2313 C CA . PRO A 1 291 ? 38.974 3.321 -34.965 1.00 77.75 291 PRO A CA 1
ATOM 2314 C C . PRO A 1 291 ? 38.160 4.383 -34.210 1.00 77.75 291 PRO A C 1
ATOM 2316 O O . PRO A 1 291 ? 36.943 4.239 -34.070 1.00 77.75 291 PRO A O 1
ATOM 2319 N N . ASP A 1 292 ? 38.800 5.501 -33.850 1.00 75.75 292 ASP A N 1
ATOM 2320 C CA . ASP A 1 292 ? 38.170 6.629 -33.138 1.00 75.75 292 ASP A CA 1
ATOM 2321 C C . ASP A 1 292 ? 36.910 7.167 -33.841 1.00 75.75 292 ASP A C 1
ATOM 2323 O O . ASP A 1 292 ? 35.936 7.525 -33.186 1.00 75.75 292 ASP A O 1
ATOM 2327 N N . GLU A 1 293 ? 36.881 7.180 -35.179 1.00 76.25 293 GLU A N 1
ATOM 2328 C CA . GLU A 1 293 ? 35.706 7.605 -35.959 1.00 76.25 293 GLU A CA 1
ATOM 2329 C C . GLU A 1 293 ? 34.495 6.686 -35.731 1.00 76.25 293 GLU A C 1
ATOM 2331 O O . GLU A 1 293 ? 33.360 7.152 -35.587 1.00 76.25 293 GLU A O 1
ATOM 2336 N N . ARG A 1 294 ? 34.733 5.369 -35.665 1.00 81.12 294 ARG A N 1
ATOM 2337 C CA . ARG A 1 294 ? 33.688 4.375 -35.393 1.00 81.12 294 ARG A CA 1
ATOM 2338 C C . ARG A 1 294 ? 33.227 4.484 -33.944 1.00 81.12 294 ARG A C 1
ATOM 2340 O O . ARG A 1 294 ? 32.024 4.496 -33.708 1.00 81.12 294 ARG A O 1
ATOM 2347 N N . LEU A 1 295 ? 34.160 4.638 -33.005 1.00 83.38 295 LEU A N 1
ATOM 2348 C CA . LEU A 1 295 ? 33.850 4.877 -31.595 1.00 83.38 295 LEU A CA 1
ATOM 2349 C C . LEU A 1 295 ? 32.973 6.124 -31.416 1.00 83.38 295 LEU A C 1
ATOM 2351 O O . LEU A 1 295 ? 31.933 6.055 -30.768 1.00 83.38 295 LEU A O 1
ATOM 2355 N N . HIS A 1 296 ? 33.351 7.244 -32.037 1.00 80.81 296 HIS A N 1
ATOM 2356 C CA . HIS A 1 296 ? 32.591 8.490 -31.969 1.00 80.81 296 HIS A CA 1
ATOM 2357 C C . HIS A 1 296 ? 31.190 8.341 -32.573 1.00 80.81 296 HIS A C 1
ATOM 2359 O O . HIS A 1 296 ? 30.222 8.845 -32.012 1.00 80.81 296 HIS A O 1
ATOM 2365 N N . THR A 1 297 ? 31.061 7.608 -33.681 1.00 85.06 297 THR A N 1
ATOM 2366 C CA . THR A 1 297 ? 29.761 7.358 -34.321 1.00 85.06 297 THR A CA 1
ATOM 2367 C C . THR A 1 297 ? 28.821 6.575 -33.404 1.00 85.06 297 THR A C 1
ATOM 2369 O O . THR A 1 297 ? 27.690 7.003 -33.190 1.00 85.06 297 THR A O 1
ATOM 2372 N N . VAL A 1 298 ? 29.285 5.459 -32.828 1.00 86.69 298 VAL A N 1
ATOM 2373 C CA . VAL A 1 298 ? 28.468 4.639 -31.912 1.00 86.69 298 VAL A CA 1
ATOM 2374 C C . VAL A 1 298 ? 28.141 5.420 -30.637 1.00 86.69 298 VAL A C 1
ATOM 2376 O O . VAL A 1 298 ? 27.018 5.356 -30.149 1.00 86.69 298 VAL A O 1
ATOM 2379 N N . TYR A 1 299 ? 29.079 6.228 -30.139 1.00 85.81 299 TYR A N 1
ATOM 2380 C CA . TYR A 1 299 ? 28.842 7.119 -29.004 1.00 85.81 299 TYR A CA 1
ATOM 2381 C C . TYR A 1 299 ? 27.724 8.131 -29.274 1.00 85.81 299 TYR A C 1
ATOM 2383 O O . TYR A 1 299 ? 26.803 8.240 -28.472 1.00 85.81 299 TYR A O 1
ATOM 2391 N N . GLN A 1 300 ? 27.737 8.807 -30.425 1.00 83.56 300 GLN A N 1
ATOM 2392 C CA . GLN A 1 300 ? 26.668 9.741 -30.800 1.00 83.56 300 GLN A CA 1
ATOM 2393 C C . GLN A 1 300 ? 25.310 9.044 -30.967 1.00 83.56 300 GLN A C 1
ATOM 2395 O O . GLN A 1 300 ? 24.275 9.593 -30.594 1.00 83.56 300 GLN A O 1
ATOM 2400 N N . GLN A 1 301 ? 25.295 7.813 -31.481 1.00 88.75 301 GLN A N 1
ATOM 2401 C CA . GLN A 1 301 ? 24.067 7.020 -31.560 1.00 88.75 301 GLN A CA 1
ATOM 2402 C C . GLN A 1 301 ? 23.533 6.649 -30.171 1.00 88.75 301 GLN A C 1
ATOM 2404 O O . GLN A 1 301 ? 22.334 6.773 -29.928 1.00 88.75 301 GLN A O 1
ATOM 2409 N N . ALA A 1 302 ? 24.413 6.251 -29.249 1.00 89.19 302 ALA A N 1
ATOM 2410 C CA . ALA A 1 302 ? 24.042 5.941 -27.873 1.00 89.19 302 ALA A CA 1
ATOM 2411 C C . ALA A 1 302 ? 23.482 7.172 -27.135 1.00 89.19 302 ALA A C 1
ATOM 2413 O O . ALA A 1 302 ? 22.450 7.064 -26.473 1.00 89.19 302 ALA A O 1
ATOM 2414 N N . LEU A 1 303 ? 24.098 8.349 -27.311 1.00 86.25 303 LEU A N 1
ATOM 2415 C CA . LEU A 1 303 ? 23.581 9.625 -26.795 1.00 86.25 303 LEU A CA 1
ATOM 2416 C C . LEU A 1 303 ? 22.192 9.950 -27.353 1.00 86.25 303 LEU A C 1
ATOM 2418 O O . LEU A 1 303 ? 21.278 10.294 -26.606 1.00 86.25 303 LEU A O 1
ATOM 2422 N N . SER A 1 304 ? 21.998 9.752 -28.659 1.00 88.31 304 SER A N 1
ATOM 2423 C CA . SER A 1 304 ? 20.703 9.976 -29.300 1.00 88.31 304 SER A CA 1
ATOM 2424 C C . SER A 1 304 ? 19.595 9.072 -28.750 1.00 88.31 304 SER A C 1
ATOM 2426 O O . SER A 1 304 ? 18.439 9.492 -28.752 1.00 88.31 304 SER A O 1
ATOM 2428 N N . VAL A 1 305 ? 19.909 7.849 -28.305 1.00 88.69 305 VAL A N 1
ATOM 2429 C CA . VAL A 1 305 ? 18.931 6.958 -27.653 1.00 88.69 305 VAL A CA 1
ATOM 2430 C C . VAL A 1 305 ? 18.601 7.434 -26.240 1.00 88.69 305 VAL A C 1
ATOM 2432 O O . VAL A 1 305 ? 17.448 7.344 -25.833 1.00 88.69 305 VAL A O 1
ATOM 2435 N N . LEU A 1 306 ? 19.581 7.968 -25.510 1.00 86.31 306 LEU A N 1
ATOM 2436 C CA . LEU A 1 306 ? 19.377 8.543 -24.176 1.00 86.31 306 LEU A CA 1
ATOM 2437 C C . LEU A 1 306 ? 18.616 9.873 -24.183 1.00 86.31 306 LEU A C 1
ATOM 2439 O O . LEU A 1 306 ? 18.115 10.276 -23.131 1.00 86.31 306 LEU A O 1
ATOM 2443 N N . GLU A 1 307 ? 18.517 10.523 -25.345 1.00 87.31 307 GLU A N 1
ATOM 2444 C CA . GLU A 1 307 ? 17.998 11.889 -25.486 1.00 87.31 307 GLU A CA 1
ATOM 2445 C C . GLU A 1 307 ? 18.753 12.870 -24.574 1.00 87.31 307 GLU A C 1
ATOM 2447 O O . GLU A 1 307 ? 18.138 13.700 -23.910 1.00 87.31 307 GLU A O 1
ATOM 2452 N N . LEU A 1 308 ? 20.082 12.718 -24.515 1.00 82.62 308 LEU A N 1
ATOM 2453 C CA . LEU A 1 308 ? 20.994 13.565 -23.745 1.00 82.62 308 LEU A CA 1
ATOM 2454 C C . LEU A 1 308 ? 22.145 14.050 -24.623 1.00 82.62 308 LEU A C 1
ATOM 2456 O O . LEU A 1 308 ? 22.616 13.332 -25.511 1.00 82.62 308 LEU A O 1
ATOM 2460 N N . GLU A 1 309 ? 22.629 15.245 -24.320 1.00 77.62 309 GLU A N 1
ATOM 2461 C CA . GLU A 1 309 ? 23.846 15.800 -24.892 1.00 77.62 309 GLU A CA 1
ATOM 2462 C C . GLU A 1 309 ? 25.098 15.258 -24.179 1.00 77.62 309 GLU A C 1
ATOM 2464 O O . GLU A 1 309 ? 25.064 14.674 -23.090 1.00 77.62 309 GLU A O 1
ATOM 2469 N N . SER A 1 310 ? 26.253 15.392 -24.836 1.00 70.31 310 SER A N 1
ATOM 2470 C CA . SER A 1 310 ? 27.496 14.790 -24.340 1.00 70.31 310 SER A CA 1
ATOM 2471 C C . SER A 1 310 ? 27.986 15.407 -23.030 1.00 70.31 310 SER A C 1
ATOM 2473 O O . SER A 1 310 ? 28.638 14.711 -22.258 1.00 70.31 310 SER A O 1
ATOM 2475 N N . ASP A 1 311 ? 27.763 16.697 -22.818 1.00 70.19 311 ASP A N 1
ATOM 2476 C CA . ASP A 1 311 ? 28.085 17.435 -21.596 1.00 70.19 311 ASP A CA 1
ATOM 2477 C C . ASP A 1 311 ? 27.173 17.024 -20.432 1.00 70.19 311 ASP A C 1
ATOM 2479 O O . ASP A 1 311 ? 27.667 16.765 -19.334 1.00 70.19 311 ASP A O 1
ATOM 2483 N N . GLU A 1 312 ? 25.882 16.809 -20.695 1.00 70.25 312 GLU A N 1
ATOM 2484 C CA . GLU A 1 312 ? 24.903 16.383 -19.686 1.00 70.25 312 GLU A CA 1
ATOM 2485 C C . GLU A 1 312 ? 25.285 15.054 -19.012 1.00 70.25 312 GLU A C 1
ATOM 2487 O O . GLU A 1 312 ? 25.253 14.945 -17.789 1.00 70.25 312 GLU A O 1
ATOM 2492 N N . ILE A 1 313 ? 25.731 14.043 -19.768 1.00 70.38 313 ILE A N 1
ATOM 2493 C CA . ILE A 1 313 ? 26.168 12.751 -19.189 1.00 70.38 313 ILE A CA 1
ATOM 2494 C C . ILE A 1 313 ? 27.464 12.879 -18.376 1.00 70.38 313 ILE A C 1
ATOM 2496 O O . ILE A 1 313 ? 27.737 12.085 -17.468 1.00 70.38 313 ILE A O 1
ATOM 2500 N N . GLN A 1 314 ? 28.307 13.842 -18.737 1.00 66.31 314 GLN A N 1
ATOM 2501 C CA . GLN A 1 314 ? 29.623 14.026 -18.132 1.00 66.31 314 GLN A CA 1
ATOM 2502 C C . GLN A 1 314 ? 29.514 14.688 -16.769 1.00 66.31 314 GLN A C 1
ATOM 2504 O O . GLN A 1 314 ? 30.178 14.255 -15.827 1.00 66.31 314 GLN A O 1
ATOM 2509 N N . GLU A 1 315 ? 28.658 15.699 -16.688 1.00 66.25 315 GLU A N 1
ATOM 2510 C CA . GLU A 1 315 ? 28.409 16.482 -15.484 1.00 66.25 315 GLU A CA 1
ATOM 2511 C C . GLU A 1 315 ? 27.384 15.819 -14.556 1.00 66.25 315 GLU A C 1
ATOM 2513 O O . GLU A 1 315 ? 27.365 16.113 -13.362 1.00 66.25 315 GLU A O 1
ATOM 2518 N N . ALA A 1 316 ? 26.575 14.883 -15.065 1.00 64.19 316 ALA A N 1
ATOM 2519 C CA . ALA A 1 316 ? 25.618 14.142 -14.259 1.00 64.19 316 ALA A CA 1
ATOM 2520 C C . ALA A 1 316 ? 26.299 13.317 -13.153 1.00 64.19 316 ALA A C 1
ATOM 2522 O O . ALA A 1 316 ? 27.146 12.445 -13.403 1.00 64.19 316 ALA A O 1
ATOM 2523 N N . GLU A 1 317 ? 25.846 13.534 -11.917 1.00 67.88 317 GLU A N 1
ATOM 2524 C CA . GLU A 1 317 ? 26.142 12.650 -10.786 1.00 67.88 317 GLU A CA 1
ATOM 2525 C C . GLU A 1 317 ? 25.507 11.258 -10.973 1.00 67.88 317 GLU A C 1
ATOM 2527 O O . GLU A 1 317 ? 26.011 10.284 -10.421 1.00 67.88 317 GLU A O 1
ATOM 2532 N N . SER A 1 318 ? 24.480 11.144 -11.826 1.00 66.00 318 SER A N 1
ATOM 2533 C CA . SER A 1 318 ? 23.851 9.893 -12.266 1.00 66.00 318 SER A CA 1
ATOM 2534 C C . SER A 1 318 ? 24.619 9.189 -13.405 1.00 66.00 318 SER A C 1
ATOM 2536 O O . SER A 1 318 ? 25.651 9.663 -13.902 1.00 66.00 318 SER A O 1
ATOM 2538 N N . PHE A 1 319 ? 24.147 8.004 -13.805 1.00 73.88 319 PHE A N 1
ATOM 2539 C CA . PHE A 1 319 ? 24.774 7.104 -14.784 1.00 73.88 319 PHE A CA 1
ATOM 2540 C C . PHE A 1 319 ? 26.108 6.532 -14.306 1.00 73.88 319 PHE A C 1
ATOM 2542 O O . PHE A 1 319 ? 27.067 6.395 -15.071 1.00 73.88 319 PHE A O 1
ATOM 2549 N N . THR A 1 320 ? 26.203 6.241 -13.010 1.00 68.69 320 THR A N 1
ATOM 2550 C CA . THR A 1 320 ? 27.413 5.652 -12.415 1.00 68.69 320 THR A CA 1
ATOM 2551 C C . THR A 1 320 ? 27.490 4.150 -12.655 1.00 68.69 320 THR A C 1
ATOM 2553 O O . THR A 1 320 ? 28.586 3.599 -12.804 1.00 68.69 320 THR A O 1
ATOM 2556 N N . SER A 1 321 ? 26.328 3.508 -12.765 1.00 74.88 321 SER A N 1
ATOM 2557 C CA . SER A 1 321 ? 26.166 2.094 -13.067 1.00 74.88 321 SER A CA 1
ATOM 2558 C C . SER A 1 321 ? 25.678 1.870 -14.502 1.00 74.88 321 SER A C 1
ATOM 2560 O O . SER A 1 321 ? 25.169 2.767 -15.176 1.00 74.88 321 SER A O 1
ATOM 2562 N N . ARG A 1 322 ? 25.871 0.645 -14.999 1.00 82.06 322 ARG A N 1
ATOM 2563 C CA . ARG A 1 322 ? 25.324 0.222 -16.293 1.00 82.06 322 ARG A CA 1
ATOM 2564 C C . ARG A 1 322 ? 23.797 0.142 -16.247 1.00 82.06 322 ARG A C 1
ATOM 2566 O O . ARG A 1 322 ? 23.156 0.497 -17.230 1.00 82.06 322 ARG A O 1
ATOM 2573 N N . ASP A 1 323 ? 23.244 -0.275 -15.113 1.00 81.94 323 ASP A N 1
ATOM 2574 C CA . ASP A 1 323 ? 21.805 -0.454 -14.933 1.00 81.94 323 ASP A CA 1
ATOM 2575 C C . ASP A 1 323 ? 21.062 0.888 -15.003 1.00 81.94 323 ASP A C 1
ATOM 2577 O O . ASP A 1 323 ? 20.084 0.982 -15.733 1.00 81.94 323 ASP A O 1
ATOM 2581 N N . GLU A 1 324 ? 21.597 1.965 -14.411 1.00 82.19 324 GLU A N 1
ATOM 2582 C CA . GLU A 1 324 ? 21.052 3.331 -14.558 1.00 82.19 324 GLU A CA 1
ATOM 2583 C C . GLU A 1 324 ? 20.989 3.791 -16.025 1.00 82.19 324 GLU A C 1
ATOM 2585 O O . GLU A 1 324 ? 20.019 4.415 -16.464 1.00 82.19 324 GLU A O 1
ATOM 2590 N N . ILE A 1 325 ? 22.029 3.481 -16.808 1.00 87.50 325 ILE A N 1
ATOM 2591 C CA . ILE A 1 325 ? 22.069 3.808 -18.239 1.00 87.50 325 ILE A CA 1
ATOM 2592 C C . ILE A 1 325 ? 21.014 2.997 -18.995 1.00 87.50 325 ILE A C 1
ATOM 2594 O O . ILE A 1 325 ? 20.317 3.546 -19.850 1.00 87.50 325 ILE A O 1
ATOM 2598 N N . ILE A 1 326 ? 20.883 1.706 -18.680 1.00 89.94 326 ILE A N 1
ATOM 2599 C CA . ILE A 1 326 ? 19.869 0.832 -19.273 1.00 89.94 326 ILE A CA 1
ATOM 2600 C C . ILE A 1 326 ? 18.468 1.346 -18.946 1.00 89.94 326 ILE A C 1
ATOM 2602 O O . ILE A 1 326 ? 17.664 1.471 -19.868 1.00 89.94 326 ILE A O 1
ATOM 2606 N N . SER A 1 327 ? 18.185 1.702 -17.690 1.00 90.75 327 SER A N 1
ATOM 2607 C CA . SER A 1 327 ? 16.908 2.291 -17.272 1.00 90.75 327 SER A CA 1
ATOM 2608 C C . SER A 1 327 ? 16.571 3.518 -18.104 1.00 90.75 327 SER A C 1
ATOM 2610 O O . SER A 1 327 ? 15.527 3.557 -18.749 1.00 90.75 327 SER A O 1
ATOM 2612 N N . ARG A 1 328 ? 17.498 4.475 -18.215 1.00 91.31 328 ARG A N 1
ATOM 2613 C CA . ARG A 1 328 ? 17.247 5.696 -18.987 1.00 91.31 328 ARG A CA 1
ATOM 2614 C C . ARG A 1 328 ? 17.084 5.445 -20.485 1.00 91.31 328 ARG A C 1
ATOM 2616 O O . ARG A 1 328 ? 16.246 6.076 -21.124 1.00 91.31 328 ARG A O 1
ATOM 2623 N N . MET A 1 329 ? 17.861 4.540 -21.079 1.00 93.31 329 MET A N 1
ATOM 2624 C CA . MET A 1 329 ? 17.660 4.177 -22.487 1.00 93.31 329 MET A CA 1
ATOM 2625 C C . MET A 1 329 ? 16.297 3.519 -22.696 1.00 93.31 329 MET A C 1
ATOM 2627 O O . MET A 1 329 ? 15.604 3.834 -23.664 1.00 93.31 329 MET A O 1
ATOM 2631 N N . ARG A 1 330 ? 15.893 2.630 -21.783 1.00 94.19 330 ARG A N 1
ATOM 2632 C CA . ARG A 1 330 ? 14.576 1.991 -21.810 1.00 94.19 330 ARG A CA 1
ATOM 2633 C C . ARG A 1 330 ? 13.466 3.019 -21.679 1.00 94.19 330 ARG A C 1
ATOM 2635 O O . ARG A 1 330 ? 12.531 2.948 -22.464 1.00 94.19 330 ARG A O 1
ATOM 2642 N N . ASP A 1 331 ? 13.596 3.997 -20.790 1.00 94.44 331 ASP A N 1
ATOM 2643 C CA . ASP A 1 331 ? 12.646 5.104 -20.663 1.00 94.44 331 ASP A CA 1
ATOM 2644 C C . ASP A 1 331 ? 12.411 5.814 -22.002 1.00 94.44 331 ASP A C 1
ATOM 2646 O O . ASP A 1 331 ? 11.273 5.978 -22.448 1.00 94.44 331 ASP A O 1
ATOM 2650 N N . CYS A 1 332 ? 13.492 6.192 -22.686 1.00 93.75 332 CYS A N 1
ATOM 2651 C CA . CYS A 1 332 ? 13.420 6.902 -23.961 1.00 93.75 332 CYS A CA 1
ATOM 2652 C C . CYS A 1 332 ? 12.872 6.042 -25.108 1.00 93.75 332 CYS A C 1
ATOM 2654 O O . CYS A 1 332 ? 12.185 6.553 -25.997 1.00 93.75 332 CYS A O 1
ATOM 2656 N N . LEU A 1 333 ? 13.167 4.741 -25.110 1.00 93.75 333 LEU A N 1
ATOM 2657 C CA . LEU A 1 333 ? 12.653 3.810 -26.113 1.00 93.75 333 LEU A CA 1
ATOM 2658 C C . LEU A 1 333 ? 11.173 3.477 -25.871 1.00 93.75 333 LEU A C 1
ATOM 2660 O O . LEU A 1 333 ? 10.374 3.510 -26.806 1.00 93.75 333 LEU A O 1
ATOM 2664 N N . LEU A 1 334 ? 10.786 3.221 -24.620 1.00 94.81 334 LEU A N 1
ATOM 2665 C CA . LEU A 1 334 ? 9.414 2.897 -24.223 1.00 94.81 334 LEU A CA 1
ATOM 2666 C C . LEU A 1 334 ? 8.463 4.071 -24.419 1.00 94.81 334 LEU A C 1
ATOM 2668 O O . LEU A 1 334 ? 7.327 3.843 -24.828 1.00 94.81 334 LEU A O 1
ATOM 2672 N N . ALA A 1 335 ? 8.927 5.310 -24.234 1.00 94.50 335 ALA A N 1
ATOM 2673 C CA . ALA A 1 335 ? 8.138 6.507 -24.527 1.00 94.50 335 ALA A CA 1
ATOM 2674 C C . ALA A 1 335 ? 7.607 6.529 -25.973 1.00 94.50 335 ALA A C 1
ATOM 2676 O O . ALA A 1 335 ? 6.539 7.071 -26.231 1.00 94.50 335 ALA A O 1
ATOM 2677 N N . LYS A 1 336 ? 8.331 5.908 -26.915 1.00 92.12 336 LYS A N 1
ATOM 2678 C CA . LYS A 1 336 ? 7.971 5.844 -28.342 1.00 92.12 336 LYS A CA 1
ATOM 2679 C C . LYS A 1 336 ? 7.147 4.605 -28.703 1.00 92.12 336 LYS A C 1
ATOM 2681 O O . LYS A 1 336 ? 6.571 4.561 -29.789 1.00 92.12 336 LYS A O 1
ATOM 2686 N N . GLU A 1 337 ? 7.115 3.594 -27.834 1.00 92.62 337 GLU A N 1
ATOM 2687 C CA . GLU A 1 337 ? 6.463 2.305 -28.098 1.00 92.62 337 GLU A CA 1
ATOM 2688 C C . GLU A 1 337 ? 5.183 2.060 -27.300 1.00 92.62 337 GLU A C 1
ATOM 2690 O O . GLU A 1 337 ? 4.293 1.355 -27.793 1.00 92.62 337 GLU A O 1
ATOM 2695 N N . LEU A 1 338 ? 5.086 2.591 -26.081 1.00 94.75 338 LEU A N 1
ATOM 2696 C CA . LEU A 1 338 ? 3.923 2.421 -25.220 1.00 94.75 338 LEU A CA 1
ATOM 2697 C C . LEU A 1 338 ? 2.789 3.351 -25.639 1.00 94.75 338 LEU A C 1
ATOM 2699 O O . LEU A 1 338 ? 2.987 4.509 -25.994 1.00 94.75 338 LEU A O 1
ATOM 2703 N N . THR A 1 339 ? 1.570 2.830 -25.568 1.00 94.62 339 THR A N 1
ATOM 2704 C CA . THR A 1 339 ? 0.355 3.564 -25.909 1.00 94.62 339 THR A CA 1
ATOM 2705 C C . THR A 1 339 ? -0.737 3.311 -24.880 1.00 94.62 339 THR A C 1
ATOM 2707 O O . THR A 1 339 ? -0.823 2.236 -24.282 1.00 94.62 339 THR A O 1
ATOM 2710 N N . ALA A 1 340 ? -1.607 4.301 -24.682 1.00 95.44 340 ALA A N 1
ATOM 2711 C CA . ALA A 1 340 ? -2.773 4.144 -23.823 1.00 95.44 340 ALA A CA 1
ATOM 2712 C C . ALA A 1 340 ? -3.644 2.962 -24.289 1.00 95.44 340 ALA A C 1
ATOM 2714 O O . ALA A 1 340 ? -3.963 2.822 -25.472 1.00 95.44 340 ALA A O 1
ATOM 2715 N N . GLY A 1 341 ? -4.042 2.116 -23.343 1.00 94.38 341 GLY A N 1
ATOM 2716 C CA . GLY A 1 341 ? -4.781 0.877 -23.572 1.00 94.38 341 GLY A CA 1
ATOM 2717 C C . GLY A 1 341 ? -3.909 -0.377 -23.671 1.00 94.38 341 GLY A C 1
ATOM 2718 O O . GLY A 1 341 ? -4.459 -1.484 -23.663 1.00 94.38 341 GLY A O 1
ATOM 2719 N N . ASP A 1 342 ? -2.581 -0.241 -23.721 1.00 95.81 342 ASP A N 1
ATOM 2720 C CA . ASP A 1 342 ? -1.679 -1.388 -23.690 1.00 95.81 342 ASP A CA 1
ATOM 2721 C C . ASP A 1 342 ? -1.815 -2.167 -22.384 1.00 95.81 342 ASP A C 1
ATOM 2723 O O . ASP A 1 342 ? -1.746 -1.609 -21.292 1.00 95.81 342 ASP A O 1
ATOM 2727 N N . LYS A 1 343 ? -1.978 -3.487 -22.501 1.00 95.56 343 LYS A N 1
ATOM 2728 C CA . LYS A 1 343 ? -1.916 -4.404 -21.361 1.00 95.56 343 LYS A CA 1
ATOM 2729 C C . LYS A 1 343 ? -0.466 -4.774 -21.115 1.00 95.56 343 LYS A C 1
ATOM 2731 O O . LYS A 1 343 ? 0.173 -5.305 -22.022 1.00 95.56 343 LYS A O 1
ATOM 2736 N N . VAL A 1 344 ? 0.033 -4.534 -19.913 1.00 95.81 344 VAL A N 1
ATOM 2737 C CA . VAL A 1 344 ? 1.456 -4.666 -19.592 1.00 95.81 344 VAL A CA 1
ATOM 2738 C C . VAL A 1 344 ? 1.695 -5.477 -18.324 1.00 95.81 344 VAL A C 1
ATOM 2740 O O . VAL A 1 344 ? 0.810 -5.599 -17.477 1.00 95.81 344 VAL A O 1
ATOM 2743 N N . LEU A 1 345 ? 2.900 -6.032 -18.217 1.00 94.44 345 LEU A N 1
ATOM 2744 C CA . LEU A 1 345 ? 3.509 -6.471 -16.966 1.00 94.44 345 LEU A CA 1
ATOM 2745 C C . LEU A 1 345 ? 4.529 -5.406 -16.552 1.00 94.44 345 LEU A C 1
ATOM 2747 O O . LEU A 1 345 ? 5.356 -5.012 -17.376 1.00 94.44 345 LEU A O 1
ATOM 2751 N N . PHE A 1 346 ? 4.470 -4.946 -15.309 1.00 94.81 346 PHE A N 1
ATOM 2752 C CA . PHE A 1 346 ? 5.322 -3.872 -14.808 1.00 94.81 346 PHE A CA 1
ATOM 2753 C C . PHE A 1 346 ? 5.717 -4.090 -13.341 1.00 94.81 346 PHE A C 1
ATOM 2755 O O . PHE A 1 346 ? 5.106 -4.904 -12.643 1.00 94.81 346 PHE A O 1
ATOM 2762 N N . VAL A 1 347 ? 6.747 -3.381 -12.886 1.00 93.06 347 VAL A N 1
ATOM 2763 C CA . VAL A 1 347 ? 7.145 -3.313 -11.473 1.00 93.06 347 VAL A CA 1
ATOM 2764 C C . VAL A 1 347 ? 6.234 -2.316 -10.763 1.00 93.06 347 VAL A C 1
ATOM 2766 O O . VAL A 1 347 ? 6.195 -1.147 -11.136 1.00 93.06 347 VAL A O 1
ATOM 2769 N N . ALA A 1 348 ? 5.487 -2.777 -9.758 1.00 88.12 348 ALA A N 1
ATOM 2770 C CA . ALA A 1 348 ? 4.638 -1.897 -8.964 1.00 88.12 348 ALA A CA 1
ATOM 2771 C C . ALA A 1 348 ? 5.489 -0.906 -8.160 1.00 88.12 348 ALA A C 1
ATOM 2773 O O . ALA A 1 348 ? 6.304 -1.338 -7.347 1.00 88.12 348 ALA A O 1
ATOM 2774 N N . THR A 1 349 ? 5.284 0.394 -8.378 1.00 86.88 349 THR A N 1
ATOM 2775 C CA . THR A 1 349 ? 5.945 1.477 -7.625 1.00 86.88 349 THR A CA 1
ATOM 2776 C C . THR A 1 349 ? 5.321 1.695 -6.257 1.00 86.88 349 THR A C 1
ATOM 2778 O O . THR A 1 349 ? 5.985 2.169 -5.346 1.00 86.88 349 THR A O 1
ATOM 2781 N N . GLU A 1 350 ? 4.058 1.301 -6.110 1.00 79.00 350 GLU A N 1
ATOM 2782 C CA . GLU A 1 350 ? 3.311 1.353 -4.862 1.00 79.00 350 GLU A CA 1
ATOM 2783 C C . GLU A 1 350 ? 2.891 -0.066 -4.460 1.00 79.00 350 GLU A C 1
ATOM 2785 O O . GLU A 1 350 ? 2.385 -0.832 -5.295 1.00 79.00 350 GLU A O 1
ATOM 2790 N N . PRO A 1 351 ? 3.077 -0.456 -3.192 1.00 71.81 351 PRO A N 1
ATOM 2791 C CA . PRO A 1 351 ? 2.705 -1.785 -2.754 1.00 71.81 351 PRO A CA 1
ATOM 2792 C C . PRO A 1 351 ? 1.181 -1.923 -2.633 1.00 71.81 351 PRO A C 1
ATOM 2794 O O . PRO A 1 351 ? 0.514 -1.102 -2.015 1.00 71.81 351 PRO A O 1
ATOM 2797 N N . TYR A 1 352 ? 0.613 -3.019 -3.144 1.00 66.69 352 TYR A N 1
ATOM 2798 C CA . TYR A 1 352 ? -0.823 -3.301 -2.970 1.00 66.69 352 TYR A CA 1
ATOM 2799 C C . TYR A 1 352 ? -1.166 -3.690 -1.542 1.00 66.69 352 TYR A C 1
ATOM 2801 O O . TYR A 1 352 ? -2.225 -3.333 -1.028 1.00 66.69 352 TYR A O 1
ATOM 2809 N N . GLY A 1 353 ? -0.289 -4.480 -0.935 1.00 61.25 353 GLY A N 1
ATOM 2810 C CA . GLY A 1 353 ? -0.428 -4.941 0.426 1.00 61.25 353 GLY A CA 1
ATOM 2811 C C . GLY A 1 353 ? 0.047 -3.922 1.444 1.00 61.25 353 GLY A C 1
ATOM 2812 O O . GLY A 1 353 ? -0.464 -3.976 2.539 1.00 61.25 353 GLY A O 1
ATOM 2813 N N . GLY A 1 354 ? 0.954 -3.004 1.104 1.00 58.50 354 GLY A N 1
ATOM 2814 C CA . GLY A 1 354 ? 1.700 -2.151 2.038 1.00 58.50 354 GLY A CA 1
ATOM 2815 C C . GLY A 1 354 ? 3.192 -2.537 2.111 1.00 58.50 354 GLY A C 1
ATOM 2816 O O . GLY A 1 354 ? 3.650 -3.345 1.297 1.00 58.50 354 GLY A O 1
ATOM 2817 N N . PRO A 1 355 ? 3.979 -1.975 3.046 1.00 55.00 355 PRO A N 1
ATOM 2818 C CA . PRO A 1 355 ? 5.443 -2.071 3.039 1.00 55.00 355 PRO A CA 1
ATOM 2819 C C . PRO A 1 355 ? 5.975 -3.500 2.840 1.00 55.00 355 PRO A C 1
ATOM 2821 O O . PRO A 1 355 ? 5.571 -4.441 3.522 1.00 55.00 355 PRO A O 1
ATOM 2824 N N . GLY A 1 356 ? 6.855 -3.670 1.848 1.00 61.56 356 GLY A N 1
ATOM 2825 C CA . GLY A 1 356 ? 7.436 -4.965 1.472 1.00 61.56 356 GLY A CA 1
ATOM 2826 C C . GLY A 1 356 ? 6.673 -5.776 0.409 1.00 61.56 356 GLY A C 1
ATOM 2827 O O . GLY A 1 356 ? 7.223 -6.768 -0.079 1.00 61.56 356 GLY A O 1
ATOM 2828 N N . ASP A 1 357 ? 5.469 -5.364 -0.012 1.00 72.31 357 ASP A N 1
ATOM 2829 C CA . ASP A 1 357 ? 4.712 -5.974 -1.128 1.00 72.31 357 ASP A CA 1
ATOM 2830 C C . ASP A 1 357 ? 5.062 -5.355 -2.499 1.00 72.31 357 ASP A C 1
ATOM 2832 O O . ASP A 1 357 ? 4.190 -5.001 -3.294 1.00 72.31 357 ASP A O 1
ATOM 2836 N N . PHE A 1 358 ? 6.361 -5.233 -2.783 1.00 79.38 358 PHE A N 1
ATOM 2837 C CA . PHE A 1 358 ? 6.855 -4.891 -4.119 1.00 79.38 358 PHE A CA 1
ATOM 2838 C C . PHE A 1 358 ? 6.957 -6.161 -4.963 1.00 79.38 358 PHE A C 1
ATOM 2840 O O . PHE A 1 358 ? 7.708 -7.085 -4.636 1.00 79.38 358 PHE A O 1
ATOM 2847 N N . ASP A 1 359 ? 6.170 -6.219 -6.036 1.00 85.50 359 ASP A N 1
ATOM 2848 C CA . ASP A 1 359 ? 6.069 -7.379 -6.921 1.00 85.50 359 ASP A CA 1
ATOM 2849 C C . ASP A 1 359 ? 5.750 -6.946 -8.360 1.00 85.50 359 ASP A C 1
ATOM 2851 O O . ASP A 1 359 ? 5.369 -5.803 -8.628 1.00 85.50 359 ASP A O 1
ATOM 2855 N N . LEU A 1 360 ? 5.883 -7.882 -9.296 1.00 90.19 360 LEU A N 1
ATOM 2856 C CA . LEU A 1 360 ? 5.475 -7.683 -10.679 1.00 90.19 360 LEU A CA 1
ATOM 2857 C C . LEU A 1 360 ? 3.952 -7.764 -10.784 1.00 90.19 360 LEU A C 1
ATOM 2859 O O . LEU A 1 360 ? 3.323 -8.719 -10.316 1.00 90.19 360 LEU A O 1
ATOM 2863 N N . ARG A 1 361 ? 3.340 -6.770 -11.426 1.00 89.00 361 ARG A N 1
ATOM 2864 C CA . ARG A 1 361 ? 1.885 -6.663 -11.558 1.00 89.00 361 ARG A CA 1
ATOM 2865 C C . ARG A 1 361 ? 1.475 -6.511 -13.015 1.00 89.00 361 ARG A C 1
ATOM 2867 O O . ARG A 1 361 ? 2.210 -6.000 -13.855 1.00 89.00 361 ARG A O 1
ATOM 2874 N N . GLY A 1 362 ? 0.273 -6.992 -13.314 1.00 90.75 362 GLY A N 1
ATOM 2875 C CA . GLY A 1 362 ? -0.394 -6.715 -14.580 1.00 90.75 362 GLY A CA 1
ATOM 2876 C C . GLY A 1 362 ? -1.162 -5.399 -14.497 1.00 90.75 362 GLY A C 1
ATOM 2877 O O . GLY A 1 362 ? -1.783 -5.117 -13.472 1.00 90.75 362 GLY A O 1
ATOM 2878 N N . GLY A 1 363 ? -1.165 -4.628 -15.579 1.00 91.88 363 GLY A N 1
ATOM 2879 C CA . GLY A 1 363 ? -1.876 -3.355 -15.646 1.00 91.88 363 GLY A CA 1
ATOM 2880 C C . GLY A 1 363 ? -2.262 -2.952 -17.064 1.00 91.88 363 GLY A C 1
ATOM 2881 O O . GLY A 1 363 ? -1.939 -3.639 -18.038 1.00 91.88 363 GLY A O 1
ATOM 2882 N N . VAL A 1 364 ? -2.989 -1.845 -17.171 1.00 95.31 364 VAL A N 1
ATOM 2883 C CA . VAL A 1 364 ? -3.327 -1.187 -18.436 1.00 95.31 364 VAL A CA 1
ATOM 2884 C C . VAL A 1 364 ? -2.764 0.225 -18.410 1.00 95.31 364 VAL A C 1
ATOM 2886 O O . VAL A 1 364 ? -3.084 0.979 -17.498 1.00 95.31 364 VAL A O 1
ATOM 2889 N N . ILE A 1 365 ? -1.963 0.591 -19.407 1.00 97.25 365 ILE A N 1
ATOM 2890 C CA . ILE A 1 365 ? -1.454 1.960 -19.544 1.00 97.25 365 ILE A CA 1
ATOM 2891 C C . ILE A 1 365 ? -2.635 2.913 -19.765 1.00 97.25 365 ILE A C 1
ATOM 2893 O O . ILE A 1 365 ? -3.396 2.730 -20.717 1.00 97.25 365 ILE A O 1
ATOM 2897 N N . GLU A 1 366 ? -2.801 3.925 -18.918 1.00 94.88 366 GLU A N 1
ATOM 2898 C CA . GLU A 1 366 ? -3.825 4.966 -19.094 1.00 94.88 366 GLU A CA 1
ATOM 2899 C C . GLU A 1 366 ? -3.266 6.184 -19.828 1.00 94.88 366 GLU A C 1
ATOM 2901 O O . GLU A 1 366 ? -3.918 6.726 -20.723 1.00 94.88 366 GLU A O 1
ATOM 2906 N N . SER A 1 367 ? -2.032 6.569 -19.508 1.00 95.88 367 SER A N 1
ATOM 2907 C CA . SER A 1 367 ? -1.323 7.679 -20.139 1.00 95.88 367 SER A CA 1
ATOM 2908 C C . SER A 1 367 ? 0.187 7.434 -20.140 1.00 95.88 367 SER A C 1
ATOM 2910 O O . SER A 1 367 ? 0.709 6.665 -19.333 1.00 95.88 367 SER A O 1
ATOM 2912 N N . VAL A 1 368 ? 0.885 8.082 -21.071 1.00 97.19 368 VAL A N 1
ATOM 2913 C CA . VAL A 1 368 ? 2.350 8.092 -21.171 1.00 97.19 368 VAL A CA 1
ATOM 2914 C C . VAL A 1 368 ? 2.784 9.550 -21.210 1.00 97.19 368 VAL A C 1
ATOM 2916 O O . VAL A 1 368 ? 2.301 10.311 -22.050 1.00 97.19 368 VAL A O 1
ATOM 2919 N N . ASP A 1 369 ? 3.678 9.933 -20.305 1.00 95.06 369 ASP A N 1
ATOM 2920 C CA . ASP A 1 369 ? 4.343 11.228 -20.311 1.00 95.06 369 ASP A CA 1
ATOM 2921 C C . ASP A 1 369 ? 5.721 11.079 -20.965 1.00 95.06 369 ASP A C 1
ATOM 2923 O O . ASP A 1 369 ? 6.695 10.627 -20.358 1.00 95.06 369 ASP A O 1
ATOM 2927 N N . GLU A 1 370 ? 5.804 11.458 -22.240 1.00 93.19 370 GLU A N 1
ATOM 2928 C CA . GLU A 1 370 ? 7.055 11.414 -22.999 1.00 93.19 370 GLU A CA 1
ATOM 2929 C C . GLU A 1 370 ? 8.117 12.374 -22.455 1.00 93.19 370 GLU A C 1
ATOM 2931 O O . GLU A 1 370 ? 9.305 12.171 -22.707 1.00 93.19 370 GLU A O 1
ATOM 2936 N N . LYS A 1 371 ? 7.728 13.438 -21.748 1.00 90.06 371 LYS A N 1
ATOM 2937 C CA . LYS A 1 371 ? 8.665 14.443 -21.248 1.00 90.06 371 LYS A CA 1
ATOM 2938 C C . LYS A 1 371 ? 9.305 13.962 -19.954 1.00 90.06 371 LYS A C 1
ATOM 2940 O O . LYS A 1 371 ? 10.532 13.895 -19.880 1.00 90.06 371 LYS A O 1
ATOM 2945 N N . ASP A 1 372 ? 8.475 13.596 -18.985 1.00 91.62 372 ASP A N 1
ATOM 2946 C CA . ASP A 1 372 ? 8.925 13.156 -17.664 1.00 91.62 372 ASP A CA 1
ATOM 2947 C C . ASP A 1 372 ? 9.348 11.680 -17.671 1.00 91.62 372 ASP A C 1
ATOM 2949 O O . ASP A 1 372 ? 9.916 11.194 -16.698 1.00 91.62 372 ASP A O 1
ATOM 2953 N N . LYS A 1 373 ? 9.135 10.982 -18.796 1.00 95.81 373 LYS A N 1
ATOM 2954 C CA . LYS A 1 373 ? 9.466 9.568 -18.995 1.00 95.81 373 LYS A CA 1
ATOM 2955 C C . LYS A 1 373 ? 8.795 8.666 -17.959 1.00 95.81 373 LYS A C 1
ATOM 2957 O O . LYS A 1 373 ? 9.385 7.719 -17.440 1.00 95.81 373 LYS A O 1
ATOM 2962 N N . THR A 1 374 ? 7.522 8.948 -17.706 1.00 96.75 374 THR A N 1
ATOM 2963 C CA . THR A 1 374 ? 6.671 8.181 -16.796 1.00 96.75 374 THR A CA 1
ATOM 2964 C C . THR A 1 374 ? 5.369 7.770 -17.479 1.00 96.75 374 THR A C 1
ATOM 2966 O O . THR A 1 374 ? 5.049 8.213 -18.583 1.00 96.75 374 THR A O 1
ATOM 2969 N N . CYS A 1 375 ? 4.604 6.890 -16.847 1.00 96.81 375 CYS A N 1
ATOM 2970 C CA . CYS A 1 375 ? 3.270 6.506 -17.278 1.00 96.81 375 CYS A CA 1
ATOM 2971 C C . CYS A 1 375 ? 2.326 6.361 -16.087 1.00 96.81 375 CYS A C 1
ATOM 2973 O O . CYS A 1 375 ? 2.753 6.183 -14.947 1.00 96.81 375 CYS A O 1
ATOM 2975 N N . SER A 1 376 ? 1.032 6.423 -16.381 1.00 93.69 376 SER A N 1
ATOM 2976 C CA . SER A 1 376 ? -0.015 6.007 -15.457 1.00 93.69 376 SER A CA 1
ATOM 2977 C C . SER A 1 376 ? -0.446 4.590 -15.820 1.00 93.69 376 SER A C 1
ATOM 2979 O O . SER A 1 376 ? -0.748 4.300 -16.987 1.00 93.69 376 SER A O 1
ATOM 2981 N N . VAL A 1 377 ? -0.441 3.688 -14.841 1.00 93.69 377 VAL A N 1
ATOM 2982 C CA . VAL A 1 377 ? -0.785 2.279 -15.038 1.00 93.69 377 VAL A CA 1
ATOM 2983 C C . VAL A 1 377 ? -1.966 1.919 -14.157 1.00 93.69 377 VAL A C 1
ATOM 2985 O O . VAL A 1 377 ? -1.838 1.770 -12.941 1.00 93.69 377 VAL A O 1
ATOM 2988 N N . ARG A 1 378 ? -3.125 1.685 -14.779 1.00 87.75 378 ARG A N 1
ATOM 2989 C CA . ARG A 1 378 ? -4.281 1.142 -14.072 1.00 87.75 378 ARG A CA 1
ATOM 2990 C C . ARG A 1 378 ? -4.047 -0.319 -13.746 1.00 87.75 378 ARG A C 1
ATOM 2992 O O . ARG A 1 378 ? -4.083 -1.191 -14.622 1.00 87.75 378 ARG A O 1
ATOM 2999 N N . GLY A 1 379 ? -3.823 -0.569 -12.467 1.00 81.94 379 GLY A N 1
ATOM 3000 C CA . GLY A 1 379 ? -3.714 -1.890 -11.893 1.00 81.94 379 GLY A CA 1
ATOM 3001 C C . GLY A 1 379 ? -5.060 -2.593 -11.740 1.00 81.94 379 GLY A C 1
ATOM 3002 O O . GLY A 1 379 ? -6.084 -2.193 -12.290 1.00 81.94 379 GLY A O 1
ATOM 3003 N N . THR A 1 380 ? -5.061 -3.680 -10.968 1.00 72.00 380 THR A N 1
ATOM 3004 C CA . THR A 1 380 ? -6.314 -4.382 -10.627 1.00 72.00 380 THR A CA 1
ATOM 3005 C C . THR A 1 380 ? -7.124 -3.629 -9.572 1.00 72.00 380 THR A C 1
ATOM 3007 O O . THR A 1 380 ? -8.346 -3.743 -9.565 1.00 72.00 380 THR A O 1
ATOM 3010 N N . PHE A 1 381 ? -6.446 -2.893 -8.687 1.00 64.88 381 PHE A N 1
ATOM 3011 C CA . PHE A 1 381 ? -7.066 -2.269 -7.517 1.00 64.88 381 PHE A CA 1
ATOM 3012 C C . PHE A 1 381 ? -7.094 -0.751 -7.586 1.00 64.88 381 PHE A C 1
ATOM 3014 O O . PHE A 1 381 ? -8.104 -0.184 -7.216 1.00 64.88 381 PHE A O 1
ATOM 3021 N N . PHE A 1 382 ? -6.024 -0.120 -8.061 1.00 71.94 382 PHE A N 1
ATOM 3022 C CA . PHE A 1 382 ? -5.925 1.326 -8.232 1.00 71.94 382 PHE A CA 1
ATOM 3023 C C . PHE A 1 382 ? -4.965 1.652 -9.379 1.00 71.94 382 PHE A C 1
ATOM 3025 O O . PHE A 1 382 ? -4.257 0.769 -9.890 1.00 71.94 382 PHE A O 1
ATOM 3032 N N . THR A 1 383 ? -4.965 2.914 -9.792 1.00 80.06 383 THR A N 1
ATOM 3033 C CA . THR A 1 383 ? -4.039 3.449 -10.788 1.00 80.06 383 THR A CA 1
ATOM 3034 C C . THR A 1 383 ? -2.770 3.944 -10.108 1.00 80.06 383 THR A C 1
ATOM 3036 O O . THR A 1 383 ? -2.843 4.760 -9.198 1.00 80.06 383 THR A O 1
ATOM 3039 N N . MET A 1 384 ? -1.617 3.434 -10.545 1.00 86.88 384 MET A N 1
ATOM 3040 C CA . MET A 1 384 ? -0.313 3.947 -10.126 1.00 86.88 384 MET A CA 1
ATOM 3041 C C . MET A 1 384 ? 0.082 5.085 -11.052 1.00 86.88 384 MET A C 1
ATOM 3043 O O . MET A 1 384 ? 0.139 4.902 -12.272 1.00 86.88 384 MET A O 1
ATOM 3047 N N . GLU A 1 385 ? 0.350 6.243 -10.467 1.00 87.94 385 GLU A N 1
ATOM 3048 C CA . GLU A 1 385 ? 0.711 7.452 -11.194 1.00 87.94 385 GLU A CA 1
ATOM 3049 C C . GLU A 1 385 ? 2.228 7.632 -11.249 1.00 87.94 385 GLU A C 1
ATOM 3051 O O . GLU A 1 385 ? 2.961 7.189 -10.369 1.00 87.94 385 GLU A O 1
ATOM 3056 N N . LYS A 1 386 ? 2.707 8.312 -12.297 1.00 91.31 386 LYS A N 1
ATOM 3057 C CA . LYS A 1 386 ? 4.132 8.647 -12.487 1.00 91.31 386 LYS A CA 1
ATOM 3058 C C . LYS A 1 386 ? 5.091 7.446 -12.410 1.00 91.31 386 LYS A C 1
ATOM 3060 O O . LYS A 1 386 ? 6.247 7.601 -12.029 1.00 91.31 386 LYS A O 1
ATOM 3065 N N . VAL A 1 387 ? 4.648 6.264 -12.834 1.00 94.00 387 VAL A N 1
ATOM 3066 C CA . VAL A 1 387 ? 5.481 5.057 -12.912 1.00 94.00 387 VAL A CA 1
ATOM 3067 C C . VAL A 1 387 ? 6.589 5.278 -13.950 1.00 94.00 387 VAL A C 1
ATOM 3069 O O . VAL A 1 387 ? 6.255 5.510 -15.117 1.00 94.00 387 VAL A O 1
ATOM 3072 N N . PRO A 1 388 ? 7.885 5.197 -13.594 1.00 95.81 388 PRO A N 1
ATOM 3073 C CA . PRO A 1 388 ? 8.975 5.268 -14.565 1.00 95.81 388 PRO A CA 1
ATOM 3074 C C . PRO A 1 388 ? 8.796 4.254 -15.695 1.00 95.81 388 PRO A C 1
ATOM 3076 O O . PRO A 1 388 ? 8.458 3.092 -15.459 1.00 95.81 388 PRO A O 1
ATOM 3079 N N . LEU A 1 389 ? 9.001 4.681 -16.941 1.00 96.62 389 LEU A N 1
ATOM 3080 C CA . LEU A 1 389 ? 8.686 3.839 -18.096 1.00 96.62 389 LEU A CA 1
ATOM 3081 C C . LEU A 1 389 ? 9.497 2.539 -18.098 1.00 96.62 389 LEU A C 1
ATOM 3083 O O . LEU A 1 389 ? 8.951 1.493 -18.439 1.00 96.62 389 LEU A O 1
ATOM 3087 N N . HIS A 1 390 ? 10.758 2.560 -17.665 1.00 95.12 390 HIS A N 1
ATOM 3088 C CA . HIS A 1 390 ? 11.630 1.387 -17.611 1.00 95.12 390 HIS A CA 1
ATOM 3089 C C . HIS A 1 390 ? 11.114 0.252 -16.712 1.00 95.12 390 HIS A C 1
ATOM 3091 O O . HIS A 1 390 ? 11.483 -0.903 -16.955 1.00 95.12 390 HIS A O 1
ATOM 3097 N N . TYR A 1 391 ? 10.210 0.541 -15.765 1.00 95.81 391 TYR A N 1
ATOM 3098 C CA . TYR A 1 391 ? 9.505 -0.460 -14.956 1.00 95.81 391 TYR A CA 1
ATOM 3099 C C . TYR A 1 391 ? 8.452 -1.247 -15.726 1.00 95.81 391 TYR A C 1
ATOM 3101 O O . TYR A 1 391 ? 8.006 -2.291 -15.247 1.00 95.81 391 TYR A O 1
ATOM 3109 N N . VAL A 1 392 ? 8.073 -0.816 -16.927 1.00 96.12 392 VAL A N 1
ATOM 3110 C CA . VAL A 1 392 ? 7.234 -1.608 -17.822 1.00 96.12 392 VAL A CA 1
ATOM 3111 C C . VAL A 1 392 ? 8.098 -2.676 -18.493 1.00 96.12 392 VAL A C 1
ATOM 3113 O O . VAL A 1 392 ? 8.918 -2.407 -19.371 1.00 96.12 392 VAL A O 1
ATOM 3116 N N . LEU A 1 393 ? 7.910 -3.923 -18.065 1.00 94.75 393 LEU A N 1
ATOM 3117 C CA . LEU A 1 393 ? 8.765 -5.047 -18.443 1.00 94.75 393 LEU A CA 1
ATOM 3118 C C . LEU A 1 393 ? 8.360 -5.660 -19.781 1.00 94.75 393 LEU A C 1
ATOM 3120 O O . LEU A 1 393 ? 9.212 -6.053 -20.574 1.00 94.75 393 LEU A O 1
ATOM 3124 N N . GLY A 1 394 ? 7.058 -5.729 -20.059 1.00 93.25 394 GLY A N 1
ATOM 3125 C CA . GLY A 1 394 ? 6.564 -6.359 -21.278 1.00 93.25 394 GLY A CA 1
ATOM 3126 C C . GLY A 1 394 ? 5.096 -6.090 -21.570 1.00 93.25 394 GLY A C 1
ATOM 3127 O O . GLY A 1 394 ? 4.316 -5.744 -20.683 1.00 93.25 394 GLY A O 1
ATOM 3128 N N . ARG A 1 395 ? 4.702 -6.293 -22.828 1.00 93.88 395 ARG A N 1
ATOM 3129 C CA . ARG A 1 395 ? 3.310 -6.186 -23.287 1.00 93.88 395 ARG A CA 1
ATOM 3130 C C . ARG A 1 395 ? 2.657 -7.559 -23.325 1.00 93.88 395 ARG A C 1
ATOM 3132 O O . ARG A 1 395 ? 3.249 -8.539 -23.773 1.00 93.88 395 ARG A O 1
ATOM 3139 N N . TYR A 1 396 ? 1.399 -7.628 -22.914 1.00 92.00 396 TYR A N 1
ATOM 3140 C CA . TYR A 1 396 ? 0.594 -8.828 -23.048 1.00 92.00 396 TYR A CA 1
ATOM 3141 C C . TYR A 1 396 ? 0.144 -9.031 -24.500 1.00 92.00 396 TYR A C 1
ATOM 3143 O O . TYR A 1 396 ? -0.573 -8.210 -25.076 1.00 92.00 396 TYR A O 1
ATOM 3151 N N . ASN A 1 397 ? 0.515 -10.171 -25.070 1.00 89.25 397 ASN A N 1
ATOM 3152 C CA . ASN A 1 397 ? 0.081 -10.656 -26.366 1.00 89.25 397 ASN A CA 1
ATOM 3153 C C . ASN A 1 397 ? -0.404 -12.116 -26.252 1.00 89.25 397 ASN A C 1
ATOM 3155 O O . ASN A 1 397 ? 0.412 -13.033 -26.140 1.00 89.25 397 ASN A O 1
ATOM 3159 N N . PRO A 1 398 ? -1.721 -12.376 -26.363 1.00 82.62 398 PRO A N 1
ATOM 3160 C CA . PRO A 1 398 ? -2.277 -13.721 -26.209 1.00 82.62 398 PRO A CA 1
ATOM 3161 C C . PRO A 1 398 ? -1.870 -14.694 -27.328 1.00 82.62 398 PRO A C 1
ATOM 3163 O O . PRO A 1 398 ? -2.085 -15.896 -27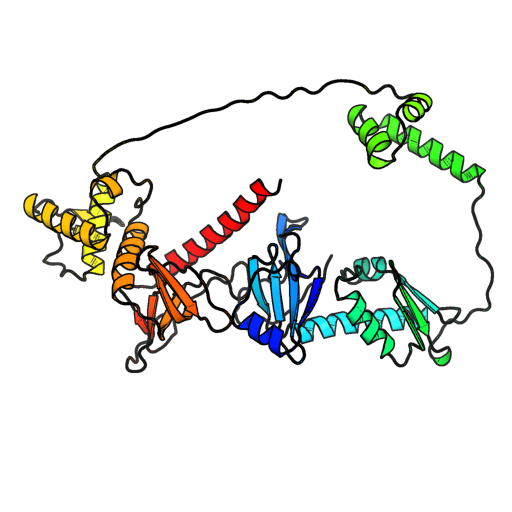.192 1.00 82.62 398 PRO A O 1
ATOM 3166 N N . ALA A 1 399 ? -1.316 -14.200 -28.442 1.00 86.38 399 ALA A N 1
ATOM 3167 C CA . ALA A 1 399 ? -0.809 -15.048 -29.519 1.00 86.38 399 ALA A CA 1
ATOM 3168 C C . ALA A 1 399 ? 0.539 -15.704 -29.174 1.00 86.38 399 ALA A C 1
ATOM 3170 O O . ALA A 1 399 ? 0.925 -16.681 -29.818 1.00 86.38 399 ALA A O 1
ATOM 3171 N N . VAL A 1 400 ? 1.250 -15.181 -28.172 1.00 84.62 400 VAL A N 1
ATOM 3172 C CA . VAL A 1 400 ? 2.528 -15.720 -27.707 1.00 84.62 400 VAL A CA 1
ATOM 3173 C C . VAL A 1 400 ? 2.259 -16.753 -26.615 1.00 84.62 400 VAL A C 1
ATOM 3175 O O . VAL A 1 400 ? 1.569 -16.488 -25.636 1.00 84.62 400 VAL A O 1
ATOM 3178 N N . GLY A 1 401 ? 2.768 -17.970 -26.812 1.00 73.75 401 GLY A N 1
ATOM 3179 C CA . GLY A 1 401 ? 2.578 -19.081 -25.872 1.00 73.75 401 GLY A CA 1
ATOM 3180 C C . GLY A 1 401 ? 3.658 -19.192 -24.794 1.00 73.75 401 GLY A C 1
ATOM 3181 O O . GLY A 1 401 ? 3.504 -20.002 -23.881 1.00 73.75 401 GLY A O 1
ATOM 3182 N N . GLU A 1 402 ? 4.741 -18.423 -24.918 1.00 81.81 402 GLU A N 1
ATOM 3183 C CA . GLU A 1 402 ? 5.873 -18.432 -23.990 1.00 81.81 402 GLU A CA 1
ATOM 3184 C C . GLU A 1 402 ? 5.506 -17.792 -22.646 1.00 81.81 402 GLU A C 1
ATOM 3186 O O . GLU A 1 402 ? 4.569 -16.994 -22.534 1.00 81.81 402 GLU A O 1
ATOM 3191 N N . GLU A 1 403 ? 6.220 -18.210 -21.605 1.00 82.31 403 GLU A N 1
ATOM 3192 C CA . GLU A 1 403 ? 5.978 -17.812 -20.225 1.00 82.31 403 GLU A CA 1
ATOM 3193 C C . GLU A 1 403 ? 7.172 -17.009 -19.711 1.00 82.31 403 GLU A C 1
ATOM 3195 O O . GLU A 1 403 ? 8.285 -17.528 -19.631 1.00 82.31 403 GLU A O 1
ATOM 3200 N N . HIS A 1 404 ? 6.922 -15.757 -19.334 1.00 83.31 404 HIS A N 1
ATOM 3201 C CA . HIS A 1 404 ? 7.894 -14.873 -18.697 1.00 83.31 404 HIS A CA 1
ATOM 3202 C C . HIS A 1 404 ? 7.374 -14.513 -17.307 1.00 83.31 404 HIS A C 1
ATOM 3204 O O . HIS A 1 404 ? 6.189 -14.242 -17.139 1.00 83.31 404 HIS A O 1
ATOM 3210 N N . TYR A 1 405 ? 8.237 -14.560 -16.289 1.00 82.12 405 TYR A N 1
ATOM 3211 C CA . TYR A 1 405 ? 7.865 -14.248 -14.894 1.00 82.12 405 TYR A CA 1
ATOM 3212 C C . TYR A 1 405 ? 6.700 -15.077 -14.324 1.00 82.12 405 TYR A C 1
ATOM 3214 O O . TYR A 1 405 ? 5.993 -14.631 -13.429 1.00 82.12 405 TYR A O 1
ATOM 3222 N N . GLY A 1 406 ? 6.477 -16.293 -14.835 1.00 81.25 406 GLY A N 1
ATOM 3223 C CA . GLY A 1 406 ? 5.326 -17.115 -14.439 1.00 81.25 406 GLY A CA 1
ATOM 3224 C C . GLY A 1 406 ? 4.003 -16.699 -15.098 1.00 81.25 406 GLY A C 1
ATOM 3225 O O . GLY A 1 406 ? 2.945 -17.220 -14.743 1.00 81.25 406 GLY A O 1
ATOM 3226 N N . VAL A 1 407 ? 4.044 -15.768 -16.058 1.00 81.00 407 VAL A N 1
ATOM 3227 C CA . VAL A 1 407 ? 2.888 -15.248 -16.795 1.00 81.00 407 VAL A CA 1
ATOM 3228 C C . VAL A 1 407 ? 3.017 -15.608 -18.275 1.00 81.00 407 VAL A C 1
ATOM 3230 O O . VAL A 1 407 ? 4.024 -15.333 -18.927 1.00 81.00 407 VAL A O 1
ATOM 3233 N N . ARG A 1 408 ? 1.978 -16.235 -18.834 1.00 85.25 408 ARG A N 1
ATOM 3234 C CA . ARG A 1 408 ? 1.935 -16.588 -20.261 1.00 85.25 408 ARG A CA 1
ATOM 3235 C C . ARG A 1 408 ? 1.544 -15.407 -21.132 1.00 85.25 408 ARG A C 1
ATOM 3237 O O . ARG A 1 408 ? 0.638 -14.656 -20.777 1.00 85.25 408 ARG A O 1
ATOM 3244 N N . GLY A 1 409 ? 2.148 -15.331 -22.314 1.00 87.06 409 GLY A N 1
ATOM 3245 C CA . GLY A 1 409 ? 1.806 -14.334 -23.324 1.00 87.06 409 GLY A CA 1
ATOM 3246 C C . GLY A 1 409 ? 2.340 -12.947 -23.008 1.00 87.06 409 GLY A C 1
ATOM 3247 O O . GLY A 1 409 ? 1.737 -11.965 -23.417 1.00 87.06 409 GLY A O 1
ATOM 3248 N N . ILE A 1 410 ? 3.447 -12.850 -22.275 1.00 90.50 410 ILE A N 1
ATOM 3249 C CA . ILE A 1 410 ? 4.194 -11.601 -22.126 1.00 90.50 410 ILE A CA 1
ATOM 3250 C C . ILE A 1 410 ? 5.274 -11.554 -23.201 1.00 90.50 410 ILE A C 1
ATOM 3252 O O . ILE A 1 410 ? 6.000 -12.524 -23.391 1.00 90.50 410 ILE A O 1
ATOM 3256 N N . VAL A 1 411 ? 5.360 -10.425 -23.897 1.00 90.56 411 VAL A N 1
ATOM 3257 C CA . VAL A 1 411 ? 6.453 -10.089 -24.810 1.00 90.56 411 VAL A CA 1
ATOM 3258 C C . VAL A 1 411 ? 7.322 -9.051 -24.105 1.00 90.56 411 VAL A C 1
ATOM 3260 O O . VAL A 1 411 ? 6.853 -7.921 -23.936 1.00 90.56 411 VAL A O 1
ATOM 3263 N N . PRO A 1 412 ? 8.535 -9.416 -23.652 1.00 90.38 412 PRO A N 1
ATOM 3264 C CA . PRO A 1 412 ? 9.437 -8.483 -22.986 1.00 90.38 412 PRO A CA 1
ATOM 3265 C C . PRO A 1 412 ? 9.830 -7.321 -23.902 1.00 90.38 412 PRO A C 1
ATOM 3267 O O . PRO A 1 412 ? 10.069 -7.512 -25.097 1.00 90.38 412 PRO A O 1
ATOM 3270 N N . PHE A 1 413 ? 9.919 -6.120 -23.339 1.00 90.25 413 PHE A N 1
ATOM 3271 C CA . PHE A 1 413 ? 10.441 -4.945 -24.031 1.00 90.25 413 PHE A CA 1
ATOM 3272 C C . PHE A 1 413 ? 11.958 -4.865 -23.883 1.00 90.25 413 PHE A C 1
ATOM 3274 O O . PHE A 1 413 ? 12.472 -5.097 -22.798 1.00 90.25 413 PHE A O 1
ATOM 3281 N N . PHE A 1 414 ? 12.666 -4.480 -24.948 1.00 85.88 414 PHE A N 1
ATOM 3282 C CA . PHE A 1 414 ? 14.085 -4.081 -24.937 1.00 85.88 414 PHE A CA 1
ATOM 3283 C C . PHE A 1 414 ? 15.000 -4.917 -24.024 1.00 85.88 414 PHE A C 1
ATOM 3285 O O . PHE A 1 414 ? 15.459 -4.433 -22.990 1.00 85.88 414 PHE A O 1
ATOM 3292 N N . CYS A 1 415 ? 15.258 -6.169 -24.420 1.00 73.12 415 CYS A N 1
ATOM 3293 C CA . CYS A 1 415 ? 16.213 -7.076 -23.762 1.00 73.12 415 CYS A CA 1
ATOM 3294 C C . CYS A 1 415 ? 15.970 -7.285 -22.258 1.00 73.12 415 CYS A C 1
ATOM 3296 O O . CYS A 1 415 ? 16.898 -7.580 -21.517 1.00 73.12 415 CYS A O 1
ATOM 3298 N N . GLU A 1 416 ? 14.724 -7.131 -21.812 1.00 83.38 416 GLU A N 1
ATOM 3299 C CA . GLU A 1 416 ? 14.352 -7.337 -20.418 1.00 83.38 416 GLU A CA 1
ATOM 3300 C C . GLU A 1 416 ? 14.566 -8.797 -19.979 1.00 83.38 416 GLU A C 1
ATOM 3302 O O . GLU A 1 416 ? 14.274 -9.744 -20.721 1.00 83.38 416 GLU A O 1
ATOM 3307 N N . ASP A 1 417 ? 15.113 -8.955 -18.768 1.00 83.88 417 ASP A N 1
ATOM 3308 C CA . ASP A 1 417 ? 15.410 -10.239 -18.144 1.00 83.88 417 ASP A CA 1
ATOM 3309 C C . ASP A 1 417 ? 15.169 -10.238 -16.620 1.00 83.88 417 ASP A C 1
ATOM 3311 O O . ASP A 1 417 ? 14.830 -9.231 -15.995 1.00 83.88 417 ASP A O 1
ATOM 3315 N N . LYS A 1 418 ? 15.366 -11.412 -16.004 1.00 84.94 418 LYS A N 1
ATOM 3316 C CA . LYS A 1 418 ? 15.117 -11.629 -14.573 1.00 84.94 418 LYS A CA 1
ATOM 3317 C C . LYS A 1 418 ? 16.056 -10.869 -13.644 1.00 84.94 418 LYS A C 1
ATOM 3319 O O . LYS A 1 418 ? 15.646 -10.582 -12.521 1.00 84.94 418 LYS A O 1
ATOM 3324 N N . GLU A 1 419 ? 17.298 -10.625 -14.049 1.00 84.56 419 GLU A N 1
ATOM 3325 C CA . GLU A 1 419 ? 18.252 -9.882 -13.225 1.00 84.56 419 GLU A CA 1
ATOM 3326 C C . GLU A 1 419 ? 17.854 -8.406 -13.201 1.00 84.56 419 GLU A C 1
ATOM 3328 O O . GLU A 1 419 ? 17.757 -7.823 -12.120 1.00 84.56 419 GLU A O 1
ATOM 3333 N N . LEU A 1 420 ? 17.488 -7.853 -14.360 1.00 85.44 420 LEU A N 1
ATOM 3334 C CA . LEU A 1 420 ? 17.026 -6.475 -14.494 1.00 85.44 420 LEU A CA 1
ATOM 3335 C C . LEU A 1 420 ? 15.695 -6.229 -13.762 1.00 85.44 420 LEU A C 1
ATOM 3337 O O . LEU A 1 420 ? 15.573 -5.26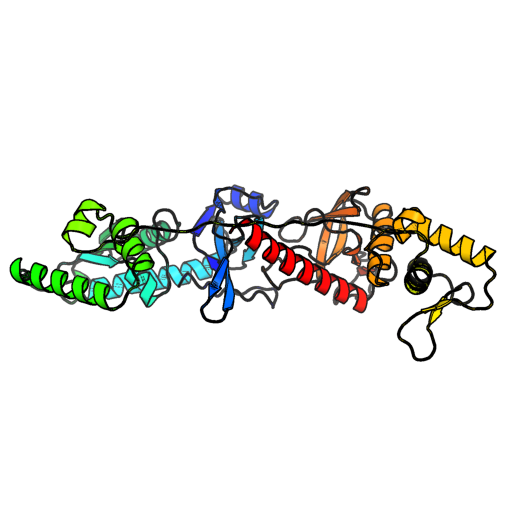6 -13.008 1.00 85.44 420 LEU A O 1
ATOM 3341 N N . ALA A 1 421 ? 14.719 -7.135 -13.891 1.00 88.69 421 ALA A N 1
ATOM 3342 C CA . ALA A 1 421 ? 13.477 -7.057 -13.117 1.00 88.69 421 ALA A CA 1
ATOM 3343 C C . ALA A 1 421 ? 13.735 -7.109 -11.598 1.00 88.69 421 ALA A C 1
ATOM 3345 O O . ALA A 1 421 ? 13.083 -6.409 -10.822 1.00 88.69 421 ALA A O 1
ATOM 3346 N N . GLY A 1 422 ? 14.701 -7.928 -11.165 1.00 87.81 422 GLY A N 1
ATOM 3347 C CA . GLY A 1 422 ? 15.127 -8.006 -9.768 1.00 87.81 422 GLY A CA 1
ATOM 3348 C C . GLY A 1 422 ? 15.801 -6.724 -9.274 1.00 87.81 422 GLY A C 1
ATOM 3349 O O . GLY A 1 422 ? 15.559 -6.312 -8.139 1.00 87.81 422 GLY A O 1
ATOM 3350 N N . TYR A 1 423 ? 16.602 -6.080 -10.126 1.00 88.19 423 TYR A N 1
ATOM 3351 C CA . TYR A 1 423 ? 17.200 -4.774 -9.855 1.00 88.19 423 TYR A CA 1
ATOM 3352 C C . TYR A 1 423 ? 16.121 -3.705 -9.637 1.00 88.19 423 TYR A C 1
ATOM 3354 O O . TYR A 1 423 ? 16.134 -3.059 -8.593 1.00 88.19 423 TYR A O 1
ATOM 3362 N N . TYR A 1 424 ? 15.128 -3.605 -10.528 1.00 91.88 424 TYR A N 1
ATOM 3363 C CA . TYR A 1 424 ? 14.023 -2.645 -10.392 1.00 91.88 424 TYR A CA 1
ATOM 3364 C C . TYR A 1 424 ? 13.165 -2.877 -9.148 1.00 91.88 424 TYR A C 1
ATOM 3366 O O . TYR A 1 424 ? 12.844 -1.933 -8.433 1.00 91.88 424 TYR A O 1
ATOM 3374 N N . LEU A 1 425 ? 12.844 -4.132 -8.822 1.00 88.50 425 LEU A N 1
ATOM 3375 C CA . LEU A 1 425 ? 12.128 -4.451 -7.580 1.00 88.50 425 LEU A CA 1
ATOM 3376 C C . LEU A 1 425 ? 12.902 -4.006 -6.332 1.00 88.50 425 LEU A C 1
ATOM 3378 O O . LEU A 1 425 ? 12.307 -3.561 -5.350 1.00 88.50 425 LEU A O 1
ATOM 3382 N N . ASN A 1 426 ? 14.228 -4.146 -6.348 1.00 86.06 426 ASN A N 1
ATOM 3383 C CA . ASN A 1 426 ? 15.066 -3.695 -5.246 1.00 86.06 426 ASN A CA 1
ATOM 3384 C C . ASN A 1 426 ? 15.187 -2.166 -5.199 1.00 86.06 426 ASN A C 1
ATOM 3386 O O . ASN A 1 426 ? 15.180 -1.606 -4.107 1.00 86.06 426 ASN A O 1
ATOM 3390 N N . GLU A 1 427 ? 15.288 -1.512 -6.355 1.00 87.81 427 GLU A N 1
ATOM 3391 C CA . GLU A 1 427 ? 15.339 -0.055 -6.482 1.00 87.81 427 GLU A CA 1
ATOM 3392 C C . GLU A 1 427 ? 14.072 0.596 -5.925 1.00 87.81 427 GLU A C 1
ATOM 3394 O O . GLU A 1 427 ? 14.178 1.418 -5.020 1.00 87.81 427 GLU A O 1
ATOM 3399 N N . VAL A 1 428 ? 12.884 0.161 -6.363 1.00 86.94 428 VAL A N 1
ATOM 3400 C CA . VAL A 1 428 ? 11.602 0.675 -5.850 1.00 86.94 428 VAL A CA 1
ATOM 3401 C C . VAL A 1 428 ? 11.513 0.520 -4.335 1.00 86.94 428 VAL A C 1
ATOM 3403 O O . VAL A 1 428 ? 11.130 1.455 -3.640 1.00 86.94 428 VAL A O 1
ATOM 3406 N N . ARG A 1 429 ? 11.921 -0.637 -3.801 1.00 81.06 429 ARG A N 1
ATOM 3407 C CA . ARG A 1 429 ? 11.936 -0.858 -2.352 1.00 81.06 429 ARG A CA 1
ATOM 3408 C C . ARG A 1 429 ? 12.853 0.131 -1.625 1.00 81.06 429 ARG A C 1
ATOM 3410 O O . ARG A 1 429 ? 12.464 0.649 -0.589 1.00 81.06 429 ARG A O 1
ATOM 3417 N N . ILE A 1 430 ? 14.056 0.380 -2.147 1.00 82.56 430 ILE A N 1
ATOM 3418 C CA . ILE A 1 430 ? 15.002 1.329 -1.539 1.00 82.56 430 ILE A CA 1
ATOM 3419 C C . ILE A 1 430 ? 14.456 2.755 -1.611 1.00 82.56 430 ILE A C 1
ATOM 3421 O O . ILE A 1 430 ? 14.521 3.463 -0.613 1.00 82.56 430 ILE A O 1
ATOM 3425 N N . MET A 1 431 ? 13.920 3.170 -2.762 1.00 81.62 431 MET A N 1
ATOM 3426 C CA . MET A 1 431 ? 13.334 4.505 -2.922 1.00 81.62 431 MET A CA 1
ATOM 3427 C C . MET A 1 431 ? 12.189 4.719 -1.940 1.00 81.62 431 MET A C 1
ATOM 3429 O O . MET A 1 431 ? 12.158 5.736 -1.259 1.00 81.62 431 MET A O 1
ATOM 3433 N N . TRP A 1 432 ? 11.321 3.719 -1.799 1.00 74.94 432 TRP A N 1
ATOM 3434 C CA . TRP A 1 432 ? 10.253 3.737 -0.814 1.00 74.94 432 TRP A CA 1
ATOM 3435 C C . TRP A 1 432 ? 10.787 3.867 0.615 1.00 74.94 432 TRP A C 1
ATOM 3437 O O . TRP A 1 432 ? 10.316 4.696 1.383 1.00 74.94 432 TRP A O 1
ATOM 3447 N N . ASP A 1 433 ? 11.794 3.076 0.991 1.00 71.62 433 ASP A N 1
ATOM 3448 C CA . ASP A 1 433 ? 12.374 3.143 2.336 1.00 71.62 433 ASP A CA 1
ATOM 3449 C C . ASP A 1 433 ? 13.002 4.523 2.631 1.00 71.62 433 ASP A C 1
ATOM 3451 O O . ASP A 1 433 ? 12.905 5.000 3.765 1.00 71.62 433 ASP A O 1
ATOM 3455 N N . VAL A 1 434 ? 13.614 5.166 1.625 1.00 74.56 434 VAL A N 1
ATOM 3456 C CA . VAL A 1 434 ? 14.207 6.514 1.717 1.00 74.56 434 VAL A CA 1
ATOM 3457 C C . VAL A 1 434 ? 13.140 7.598 1.804 1.00 74.56 434 VAL A C 1
ATOM 3459 O O . VAL A 1 434 ? 13.208 8.409 2.719 1.00 74.56 434 VAL A O 1
ATOM 3462 N N . GLU A 1 435 ? 12.137 7.595 0.926 1.00 68.94 435 GLU A N 1
ATOM 3463 C CA . GLU A 1 435 ? 11.025 8.558 0.955 1.00 68.94 435 GLU A CA 1
ATOM 3464 C C . GLU A 1 435 ? 10.316 8.511 2.315 1.00 68.94 435 GLU A C 1
ATOM 3466 O O . GLU A 1 435 ? 10.133 9.524 2.989 1.00 68.94 435 GLU A O 1
ATOM 3471 N N . MET A 1 436 ? 10.069 7.298 2.811 1.00 63.09 436 MET A N 1
ATOM 3472 C CA . MET A 1 436 ? 9.491 7.077 4.132 1.00 63.09 436 MET A CA 1
ATOM 3473 C C . MET A 1 436 ? 10.453 7.416 5.291 1.00 63.09 436 MET A C 1
ATOM 3475 O O . MET A 1 436 ? 10.035 7.385 6.455 1.00 63.09 436 MET A O 1
ATOM 3479 N N . GLY A 1 437 ? 11.740 7.638 5.021 1.00 56.75 437 GLY A N 1
ATOM 3480 C CA . GLY A 1 437 ? 12.772 8.062 5.970 1.00 56.75 437 GLY A CA 1
ATOM 3481 C C . GLY A 1 437 ? 12.972 9.581 6.003 1.00 56.75 437 GLY A C 1
ATOM 3482 O O . GLY A 1 437 ? 13.056 10.149 7.085 1.00 56.75 437 GLY A O 1
ATOM 3483 N N . GLU A 1 438 ? 12.987 10.245 4.848 1.00 48.62 438 GLU A N 1
ATOM 3484 C CA . GLU A 1 438 ? 13.182 11.697 4.708 1.00 48.62 438 GLU A CA 1
ATOM 3485 C C . GLU A 1 438 ? 11.983 12.510 5.222 1.00 48.62 438 GLU A C 1
ATOM 3487 O O . GLU A 1 438 ? 12.158 13.592 5.780 1.00 48.62 438 GLU A O 1
ATOM 3492 N N . GLU A 1 439 ? 10.761 11.976 5.133 1.00 48.69 439 GLU A N 1
ATOM 3493 C CA . GLU A 1 439 ? 9.583 12.629 5.724 1.00 48.69 439 GLU A CA 1
ATOM 3494 C C . GLU A 1 439 ? 9.628 12.699 7.262 1.00 48.69 439 GLU A C 1
ATOM 3496 O O . GLU A 1 439 ? 8.913 13.501 7.863 1.00 48.69 439 GLU A O 1
ATOM 3501 N N . GLN A 1 440 ? 10.499 11.914 7.909 1.00 41.41 440 GLN A N 1
ATOM 3502 C CA . GLN A 1 440 ? 10.712 11.957 9.359 1.00 41.41 440 GLN A CA 1
ATOM 3503 C C . GLN A 1 440 ? 11.420 13.250 9.773 1.00 41.41 440 GLN A C 1
ATOM 3505 O O . GLN A 1 440 ? 10.981 13.897 10.724 1.00 41.41 440 GLN A O 1
ATOM 3510 N N . ASP A 1 441 ? 12.442 13.662 9.015 1.00 38.81 441 ASP A N 1
ATOM 3511 C CA . ASP A 1 441 ? 13.268 14.846 9.294 1.00 38.81 441 ASP A CA 1
ATOM 3512 C C . ASP A 1 441 ? 12.524 16.168 9.041 1.00 38.81 441 ASP A C 1
ATOM 3514 O O . ASP A 1 441 ? 12.912 17.207 9.566 1.00 38.81 441 ASP A O 1
ATOM 3518 N N . LEU A 1 442 ? 11.445 16.140 8.252 1.00 36.94 442 LEU A N 1
ATOM 3519 C CA . LEU A 1 442 ? 10.576 17.299 8.008 1.00 36.94 442 LEU A CA 1
ATOM 3520 C C . LEU A 1 442 ? 9.420 17.417 9.018 1.00 36.94 442 LEU A C 1
ATOM 3522 O O . LEU A 1 442 ? 8.701 18.418 9.001 1.00 36.94 442 LEU A O 1
ATOM 3526 N N . SER A 1 443 ? 9.213 16.389 9.849 1.00 36.41 443 SER A N 1
ATOM 3527 C CA . SER A 1 443 ? 8.130 16.311 10.843 1.00 36.41 443 SER A CA 1
ATOM 3528 C C . SER A 1 443 ? 8.591 16.470 12.300 1.00 36.41 443 SER A C 1
ATOM 3530 O O . SER A 1 443 ? 7.739 16.568 13.186 1.00 36.41 443 SER A O 1
ATOM 3532 N N . MET A 1 444 ? 9.908 16.519 12.539 1.00 33.84 444 MET A N 1
ATOM 3533 C CA . MET A 1 444 ? 10.519 17.038 13.774 1.00 33.84 444 MET A CA 1
ATOM 3534 C C . MET A 1 444 ? 10.819 18.529 13.628 1.00 33.84 444 MET A C 1
ATOM 3536 O O . MET A 1 444 ? 10.773 19.226 14.667 1.00 33.84 444 MET A O 1
#

Organism: NCBI:txid905011

Sequence (444 aa):
MRLKLQLPAKAGRFHIFECEAVRLVTLPDEEFQDFLNGPHQDGRWAAEPFYADEHGRRIYQGVLVLGEGHKDGVFAYDGGKHFAYLPGARAVVDSILEQAVEKIIREGAENTNEGSWCYYFSELYEQMGLVIEDGNGFDTMLLEKLEQRPEAADVTLTDECFDVCYYLDYCKNLAPEQPAPSLSAERKEEIISGILNYMAEYFDDSSLYDILHNTLEICNDEIGCLGFALYDEYVDEQIEASEVQSDLLPKSGKLVNLLSAYEELQQIPDEERITRLAPGAFGYCLDPDVPDERLHTVYQQALSVLELESDEIQEAESFTSRDEIISRMRDCLLAKELTAGDKVLFVATEPYGGPGDFDLRGGVIESVDEKDKTCSVRGTFFTMEKVPLHYVLGRYNPAVGEEHYGVRGIVPFFCEDKELAGYYLNEVRIMWDVEMGEEQDLSM